Protein AF-0000000066664574 (afdb_homodimer)

Foldseek 3Di:
DKWWAQFFADDPPDTQATEHIDDFFWLFAEEEEEDPSSCLLVVLCVLQQCDPTPDTWMDDPNHTRHHPDDGPLQFFEQRDLVPDDQQAFLLRVLQVLCVVSVHDSVLSCVLCVLLVCNVPRRPGNVPDFSLRSLSSSVSSRPSSVHLEYEYEASCPRPDPVSLVSVLVVSNVSSNVTHRYYYYHHDVVSCQVRGQWYWYTEPRYTQDTGGPVVLQVPDDPPDPDDVQSNCVSRVHDPDDPPPPPD/DKWWAQFFADDPPDTQATEHIDDFFWLFAEEEEEDPSSCLLVVLCVLQQCDPTPDTWMDDPNHTRHHPDDGPLQFFEQRDLVPDDQQAFLLVVLQVLCVVSVHDSVLSCVLCVLLVCNVPRRPGNVPDFSLRSLSSSVSSRPSSVHLEYEYEASCPRPDPVSLVSVLVVSNVSSNVTHRYYYYHHDVVSCQVRGQWYWYTEPRYTQDTGGPVVLQVPDDPPDPDDVQSNCVSRVHDPDDPPPPPD

pLDDT: mean 88.94, std 11.35, range [35.12, 98.44]

InterPro domains:
  IPR003439 ABC transporter-like, ATP-binding domain [PF00005] (21-156)
  IPR003439 ABC transporter-like, ATP-binding domain [PS50893] (2-227)
  IPR003593 AAA+ ATPase domain [SM00382] (26-204)
  IPR017871 ABC transporter-like, conserved site [PS00211] (128-142)
  IPR027417 P-loop containing nucleoside triphosphate hydrolase [G3DSA:3.40.50.300] (1-227)
  IPR027417 P-loop containing nucleoside triphosphate hydrolase [SSF52540] (2-217)

Solvent-accessible surface area (backbone atoms only — not comparable to full-atom values): 25912 Å² total; per-residue (Å²): 58,38,40,36,38,50,28,36,34,59,56,99,87,42,79,42,31,40,38,63,67,49,74,45,53,54,40,28,34,33,35,42,34,48,52,81,85,33,37,64,68,58,50,53,33,34,67,56,12,77,39,67,60,80,38,59,48,40,28,48,69,88,34,76,53,44,53,84,43,84,58,56,69,42,52,14,57,30,75,58,68,74,79,62,64,45,86,36,23,52,50,58,52,41,41,50,52,26,55,76,69,71,42,65,62,70,40,45,60,55,31,29,54,73,53,69,37,63,93,53,25,82,40,45,43,63,74,47,53,59,36,53,40,35,34,49,34,50,27,56,17,47,56,60,66,32,48,28,36,41,32,46,44,75,57,53,63,41,35,51,70,48,42,53,50,51,53,50,51,52,50,51,42,11,72,71,45,20,12,34,41,34,32,44,54,57,60,67,59,45,72,74,61,43,49,25,38,34,34,37,40,92,33,30,68,70,43,77,47,46,33,66,58,55,68,73,61,54,55,93,89,47,86,48,67,68,48,48,46,26,58,70,67,72,43,81,83,68,70,82,77,65,77,70,128,57,38,38,36,39,49,27,34,34,59,57,100,88,41,78,42,31,41,38,62,67,49,74,43,54,54,40,28,33,32,36,41,34,48,52,82,88,35,37,65,69,58,51,52,33,33,68,56,9,75,39,65,60,81,38,59,48,40,27,48,70,89,34,74,52,44,53,84,41,83,60,56,69,42,52,14,56,31,75,58,65,75,78,61,64,44,86,36,23,52,50,57,50,41,41,51,52,26,55,76,68,69,44,64,61,70,43,46,60,54,31,29,54,74,54,69,38,62,92,54,24,82,40,45,43,63,74,48,52,59,35,52,37,36,35,49,33,50,28,56,17,46,56,57,64,32,47,28,36,40,32,46,44,75,56,52,64,40,36,51,70,48,43,52,49,51,54,51,51,53,49,52,43,12,73,71,44,20,12,33,41,36,32,46,55,58,61,66,60,45,73,74,61,44,49,26,40,32,34,37,40,92,31,29,67,69,45,76,46,47,33,66,59,56,68,72,61,55,54,92,88,46,86,48,67,67,48,50,46,26,58,71,67,70,43,80,82,69,73,82,76,64,76,69,127

Structure (mmCIF, N/CA/C/O backbone):
data_AF-0000000066664574-model_v1
#
loop_
_entity.id
_entity.type
_entity.pdbx_description
1 polymer 'ABC transporter-like protein'
#
loop_
_atom_site.group_PDB
_atom_site.id
_atom_site.type_symbol
_atom_site.label_atom_id
_atom_site.label_alt_id
_atom_site.label_comp_id
_atom_site.label_asym_id
_atom_site.label_entity_id
_atom_site.label_seq_id
_atom_site.pdbx_PDB_ins_code
_atom_site.Cartn_x
_atom_site.Cartn_y
_atom_site.Cartn_z
_atom_site.occupancy
_atom_site.B_iso_or_equiv
_atom_site.auth_seq_id
_atom_site.auth_comp_id
_atom_site.auth_asym_id
_atom_site.auth_atom_id
_atom_site.pdbx_PDB_model_num
ATOM 1 N N . MET A 1 1 ? 0.584 26.984 7.461 1 90.81 1 MET A N 1
ATOM 2 C CA . MET A 1 1 ? 1.715 27.031 6.539 1 90.81 1 MET A CA 1
ATOM 3 C C . MET A 1 1 ? 2.979 26.5 7.203 1 90.81 1 MET A C 1
ATOM 5 O O . MET A 1 1 ? 3.201 26.719 8.398 1 90.81 1 MET A O 1
ATOM 9 N N . ILE A 1 2 ? 3.758 25.734 6.441 1 92.88 2 ILE A N 1
ATOM 10 C CA . ILE A 1 2 ? 5.051 25.25 6.902 1 92.88 2 ILE A CA 1
ATOM 11 C C . ILE A 1 2 ? 6.172 25.922 6.113 1 92.88 2 ILE A C 1
ATOM 13 O O . ILE A 1 2 ? 6.113 26 4.883 1 92.88 2 ILE A O 1
ATOM 17 N N . GLU A 1 3 ? 7.133 26.422 6.879 1 93.62 3 GLU A N 1
ATOM 18 C CA . GLU A 1 3 ? 8.305 27.031 6.254 1 93.62 3 GLU A CA 1
ATOM 19 C C . GLU A 1 3 ? 9.594 26.438 6.82 1 93.62 3 GLU A C 1
ATOM 21 O O . GLU A 1 3 ? 9.789 26.406 8.039 1 93.62 3 GLU A O 1
ATOM 26 N N . ILE A 1 4 ? 10.383 26 5.922 1 92.88 4 ILE A N 1
ATOM 27 C CA . ILE A 1 4 ? 11.672 25.438 6.301 1 92.88 4 ILE A CA 1
ATOM 28 C C . ILE A 1 4 ? 12.797 26.234 5.621 1 92.88 4 ILE A C 1
ATOM 30 O O . ILE A 1 4 ? 12.711 26.531 4.43 1 92.88 4 ILE A O 1
ATOM 34 N N . ARG A 1 5 ? 13.852 26.562 6.414 1 93.44 5 ARG A N 1
ATOM 35 C CA . ARG A 1 5 ? 15.008 27.281 5.883 1 93.44 5 ARG A CA 1
ATOM 36 C C . ARG A 1 5 ? 16.312 26.656 6.371 1 93.44 5 ARG A C 1
ATOM 38 O O . ARG A 1 5 ? 16.5 26.469 7.574 1 93.44 5 ARG A O 1
ATOM 45 N N . ASP A 1 6 ? 17.156 26.328 5.426 1 93.75 6 ASP A N 1
ATOM 46 C CA . ASP A 1 6 ? 18.531 25.859 5.652 1 93.75 6 ASP A CA 1
ATOM 47 C C . ASP A 1 6 ? 18.562 24.703 6.652 1 93.75 6 ASP A C 1
ATOM 49 O O . ASP A 1 6 ? 19.312 24.734 7.625 1 93.75 6 ASP A O 1
ATOM 53 N N . LEU A 1 7 ? 17.719 23.781 6.406 1 91.62 7 LEU A N 1
ATOM 54 C CA . LEU A 1 7 ? 17.562 22.672 7.336 1 91.62 7 LEU A CA 1
ATOM 55 C C . LEU A 1 7 ? 18.531 21.531 6.992 1 91.62 7 LEU A C 1
ATOM 57 O O . LEU A 1 7 ? 18.625 21.141 5.828 1 91.62 7 LEU A O 1
ATOM 61 N N . THR A 1 8 ? 19.25 21.078 7.922 1 91.19 8 THR A N 1
ATOM 62 C CA . THR A 1 8 ? 20.031 19.859 7.828 1 91.19 8 THR A CA 1
ATOM 63 C C . THR A 1 8 ? 19.594 18.844 8.883 1 91.19 8 THR A C 1
ATOM 65 O O . THR A 1 8 ? 19.656 19.125 10.078 1 91.19 8 THR A O 1
ATOM 68 N N . LEU A 1 9 ? 19.125 17.734 8.336 1 88.69 9 LEU A N 1
ATOM 69 C CA . LEU A 1 9 ? 18.641 16.672 9.219 1 88.69 9 LEU A CA 1
ATOM 70 C C . LEU A 1 9 ? 19.609 15.5 9.234 1 88.69 9 LEU A C 1
ATOM 72 O O . LEU A 1 9 ? 20.172 15.133 8.195 1 88.69 9 LEU A O 1
ATOM 76 N N . GLY A 1 10 ? 19.75 14.914 10.477 1 79.38 10 GLY A N 1
ATOM 77 C CA . GLY A 1 10 ? 20.609 13.742 10.594 1 79.38 10 GLY A CA 1
ATOM 78 C C . GLY A 1 10 ? 20.5 13.055 11.938 1 79.38 10 GLY A C 1
ATOM 79 O O . GLY A 1 10 ? 19.828 13.547 12.844 1 79.38 10 GLY A O 1
ATOM 80 N N . TYR A 1 11 ? 21 11.82 11.93 1 74.44 11 TYR A N 1
ATOM 81 C CA . TYR A 1 11 ? 21.172 11.055 13.164 1 74.44 11 TYR A CA 1
ATOM 82 C C . TYR A 1 11 ? 22.641 10.812 13.461 1 74.44 11 TYR A C 1
ATOM 84 O O . TYR A 1 11 ? 23.422 10.484 12.562 1 74.44 11 TYR A O 1
ATOM 92 N N . SER A 1 12 ? 22.922 10.984 14.805 1 73.56 12 SER A N 1
ATOM 93 C CA . SER A 1 12 ? 24.234 10.617 15.328 1 73.56 12 SER A CA 1
ATOM 94 C C . SER A 1 12 ? 25.344 11.07 14.398 1 73.56 12 SER A C 1
ATOM 96 O O . SER A 1 12 ? 26.234 10.281 14.07 1 73.56 12 SER A O 1
ATOM 98 N N . GLY A 1 13 ? 25.188 12.25 13.766 1 71.19 13 GLY A N 1
ATOM 99 C CA . GLY A 1 13 ? 26.281 12.828 13 1 71.19 13 GLY A CA 1
ATOM 100 C C . GLY A 1 13 ? 26.172 12.555 11.516 1 71.19 13 GLY A C 1
ATOM 101 O O . GLY A 1 13 ? 26.953 13.078 10.719 1 71.19 13 GLY A O 1
ATOM 102 N N . VAL A 1 14 ? 25.281 11.742 11.117 1 80.81 14 VAL A N 1
ATOM 103 C CA . VAL A 1 14 ? 25.125 11.445 9.703 1 80.81 14 VAL A CA 1
ATOM 104 C C . VAL A 1 14 ? 23.969 12.25 9.133 1 80.81 14 VAL A C 1
ATOM 106 O O . VAL A 1 14 ? 22.859 12.219 9.664 1 80.81 14 VAL A O 1
ATOM 109 N N . THR A 1 15 ? 24.359 13.023 8.117 1 84.88 15 THR A N 1
ATOM 110 C CA . THR A 1 15 ? 23.328 13.82 7.457 1 84.88 15 THR A CA 1
ATOM 111 C C . THR A 1 15 ? 22.406 12.93 6.613 1 84.88 15 THR A C 1
ATOM 113 O O . THR A 1 15 ? 22.891 12.125 5.812 1 84.88 15 THR A O 1
ATOM 116 N N . VAL A 1 16 ? 21.125 13.102 6.797 1 86.69 16 VAL A N 1
ATOM 117 C CA . VAL A 1 16 ? 20.125 12.305 6.09 1 86.69 16 VAL A CA 1
ATOM 118 C C . VAL A 1 16 ? 19.469 13.141 5 1 86.69 16 VAL A C 1
ATOM 120 O O . VAL A 1 16 ? 19.188 12.648 3.906 1 86.69 16 VAL A O 1
ATOM 123 N N . LEU A 1 17 ? 19.234 14.438 5.336 1 92.5 17 LEU A N 1
ATOM 124 C CA . LEU A 1 17 ? 18.5 15.273 4.406 1 92.5 17 LEU A CA 1
ATOM 125 C C . LEU A 1 17 ? 18.844 16.75 4.598 1 92.5 17 LEU A C 1
ATOM 127 O O . LEU A 1 17 ? 18.953 17.219 5.73 1 92.5 17 LEU A O 1
ATOM 131 N N . GLU A 1 18 ? 19.094 17.391 3.506 1 94.19 18 GLU A N 1
ATOM 132 C CA . GLU A 1 18 ? 19.297 18.844 3.479 1 94.19 18 GLU A CA 1
ATOM 133 C C . GLU A 1 18 ? 18.172 19.531 2.721 1 94.19 18 GLU A C 1
ATOM 135 O O . GLU A 1 18 ? 17.859 19.172 1.581 1 94.19 18 GLU A O 1
ATOM 140 N N . VAL A 1 19 ? 17.594 20.469 3.451 1 94.56 19 VAL A N 1
ATOM 141 C CA . VAL A 1 19 ? 16.5 21.219 2.863 1 94.56 19 VAL A CA 1
ATOM 142 C C . VAL A 1 19 ? 16.797 22.703 2.926 1 94.56 19 VAL A C 1
ATOM 144 O O . VAL A 1 19 ? 16.516 23.359 3.938 1 94.56 19 VAL A O 1
ATOM 147 N N . PRO A 1 20 ? 17.281 23.25 1.886 1 93.81 20 PRO A N 1
ATOM 148 C CA . PRO A 1 20 ? 17.578 24.688 1.896 1 93.81 20 PRO A CA 1
ATOM 149 C C . PRO A 1 20 ? 16.328 25.547 2.062 1 93.81 20 PRO A C 1
ATOM 151 O O . PRO A 1 20 ? 16.359 26.531 2.803 1 93.81 20 PRO A O 1
ATOM 154 N N . GLU A 1 21 ? 15.336 25.188 1.308 1 95.12 21 GLU A N 1
ATOM 155 C CA . GLU A 1 21 ? 14.078 25.922 1.396 1 95.12 21 GLU A CA 1
ATOM 156 C C . GLU A 1 21 ? 12.898 25.031 1.019 1 95.12 21 GLU A C 1
ATOM 158 O O . GLU A 1 21 ? 12.984 24.234 0.087 1 95.12 21 GLU A O 1
ATOM 163 N N . LEU A 1 22 ? 11.844 25.172 1.815 1 95.06 22 LEU A N 1
ATOM 164 C CA . LEU A 1 22 ? 10.594 24.469 1.537 1 95.06 22 LEU A CA 1
ATOM 165 C C . LEU A 1 22 ? 9.414 25.172 2.193 1 95.06 22 LEU A C 1
ATOM 167 O O . LEU A 1 22 ? 9.5 25.578 3.35 1 95.06 22 LEU A O 1
ATOM 171 N N . SER A 1 23 ? 8.406 25.391 1.404 1 95.06 23 SER A N 1
ATOM 172 C CA . SER A 1 23 ? 7.176 25.953 1.935 1 95.06 23 SER A CA 1
ATOM 173 C C . SER A 1 23 ? 5.969 25.094 1.573 1 95.06 23 SER A C 1
ATOM 175 O O . SER A 1 23 ? 5.836 24.656 0.431 1 95.06 23 SER A O 1
ATOM 177 N N . VAL A 1 24 ? 5.195 24.797 2.535 1 96.06 24 VAL A N 1
ATOM 178 C CA . VAL A 1 24 ? 3.93 24.094 2.342 1 96.06 24 VAL A CA 1
ATOM 179 C C . VAL A 1 24 ? 2.768 25.047 2.623 1 96.06 24 VAL A C 1
ATOM 181 O O . VAL A 1 24 ? 2.609 25.531 3.746 1 96.06 24 VAL A O 1
ATOM 184 N N . ALA A 1 25 ? 1.929 25.25 1.661 1 96.62 25 ALA A N 1
ATOM 185 C CA . ALA A 1 25 ? 0.93 26.312 1.705 1 96.62 25 ALA A CA 1
ATOM 186 C C . ALA A 1 25 ? -0.339 25.844 2.412 1 96.62 25 ALA A C 1
ATOM 188 O O . ALA A 1 25 ? -0.666 24.656 2.395 1 96.62 25 ALA A O 1
ATOM 189 N N . ASP A 1 26 ? -1.048 26.812 2.975 1 96.31 26 ASP A N 1
ATOM 190 C CA . ASP A 1 26 ? -2.398 26.578 3.471 1 96.31 26 ASP A CA 1
ATOM 191 C C . ASP A 1 26 ? -3.359 26.266 2.322 1 96.31 26 ASP A C 1
ATOM 193 O O . ASP A 1 26 ? -3.156 26.734 1.198 1 96.31 26 ASP A O 1
ATOM 197 N N . GLY A 1 27 ? -4.344 25.438 2.65 1 97 27 GLY A N 1
ATOM 198 C CA . GLY A 1 27 ? -5.387 25.172 1.674 1 97 27 GLY A CA 1
ATOM 199 C C . GLY A 1 27 ? -4.91 24.359 0.49 1 97 27 GLY A C 1
ATOM 200 O O . GLY A 1 27 ? -5.465 24.453 -0.606 1 97 27 GLY A O 1
ATOM 201 N N . ALA A 1 28 ? -3.826 23.688 0.713 1 97.62 28 ALA A N 1
ATOM 202 C CA . ALA A 1 28 ? -3.27 22.875 -0.363 1 97.62 28 ALA A CA 1
ATOM 203 C C . ALA A 1 28 ? -2.855 21.5 0.148 1 97.62 28 ALA A C 1
ATOM 205 O O . ALA A 1 28 ? -2.453 21.359 1.305 1 97.62 28 ALA A O 1
ATOM 206 N N . LEU A 1 29 ? -3.045 20.562 -0.684 1 98.12 29 LEU A N 1
ATOM 207 C CA . LEU A 1 29 ? -2.572 19.203 -0.435 1 98.12 29 LEU A CA 1
ATOM 208 C C . LEU A 1 29 ? -1.197 18.984 -1.055 1 98.12 29 LEU A C 1
ATOM 210 O O . LEU A 1 29 ? -1.07 18.891 -2.277 1 98.12 29 LEU A O 1
ATOM 214 N N . THR A 1 30 ? -0.163 18.938 -0.209 1 98.44 30 THR A N 1
ATOM 215 C CA . THR A 1 30 ? 1.213 18.719 -0.641 1 98.44 30 THR A CA 1
ATOM 216 C C . THR A 1 30 ? 1.662 17.297 -0.323 1 98.44 30 THR A C 1
ATOM 218 O O . THR A 1 30 ? 1.466 16.812 0.794 1 98.44 30 THR A O 1
ATOM 221 N N . TYR A 1 31 ? 2.186 16.594 -1.302 1 98.31 31 TYR A N 1
ATOM 222 C CA . TYR A 1 31 ? 2.707 15.25 -1.099 1 98.31 31 TYR A CA 1
ATOM 223 C C . TYR A 1 31 ? 4.23 15.25 -1.098 1 98.31 31 TYR A C 1
ATOM 225 O O . TYR A 1 31 ? 4.859 15.883 -1.951 1 98.31 31 TYR A O 1
ATOM 233 N N . LEU A 1 32 ? 4.762 14.656 -0.115 1 97.38 32 LEU A N 1
ATOM 234 C CA . LEU A 1 32 ? 6.191 14.375 -0.001 1 97.38 32 LEU A CA 1
ATOM 235 C C . LEU A 1 32 ? 6.508 12.953 -0.459 1 97.38 32 LEU A C 1
ATOM 237 O O . LEU A 1 32 ? 6.125 11.984 0.2 1 97.38 32 LEU A O 1
ATOM 241 N N . ILE A 1 33 ? 7.219 12.852 -1.589 1 96.94 33 ILE A N 1
ATOM 242 C CA . ILE A 1 33 ? 7.453 11.523 -2.139 1 96.94 33 ILE A CA 1
ATOM 243 C C . ILE A 1 33 ? 8.953 11.25 -2.207 1 96.94 33 ILE A C 1
ATOM 245 O O . ILE A 1 33 ? 9.758 12.18 -2.268 1 96.94 33 ILE A O 1
ATOM 249 N N . GLY A 1 34 ? 9.328 10.016 -2.166 1 93.31 34 GLY A N 1
ATOM 250 C CA . GLY A 1 34 ? 10.695 9.508 -2.172 1 93.31 34 GLY A CA 1
ATOM 251 C C . GLY A 1 34 ? 10.773 8.023 -1.852 1 93.31 34 GLY A C 1
ATOM 252 O O . GLY A 1 34 ? 9.789 7.418 -1.434 1 93.31 34 GLY A O 1
ATOM 253 N N . LEU A 1 35 ? 11.93 7.48 -2.035 1 91.81 35 LEU A N 1
ATOM 254 C CA . LEU A 1 35 ? 12.141 6.078 -1.694 1 91.81 35 LEU A CA 1
ATOM 255 C C . LEU A 1 35 ? 12.188 5.887 -0.182 1 91.81 35 LEU A C 1
ATOM 257 O O . LEU A 1 35 ? 12.258 6.863 0.569 1 91.81 35 LEU A O 1
ATOM 261 N N . ASN A 1 36 ? 12.039 4.641 0.189 1 87.19 36 ASN A N 1
ATOM 262 C CA . ASN A 1 36 ? 12.211 4.355 1.609 1 87.19 36 ASN A CA 1
ATOM 263 C C . ASN A 1 36 ? 13.609 4.715 2.09 1 87.19 36 ASN A C 1
ATOM 265 O O . ASN A 1 36 ? 14.594 4.461 1.394 1 87.19 36 ASN A O 1
ATOM 269 N N . GLY A 1 37 ? 13.688 5.383 3.182 1 85.25 37 GLY A N 1
ATOM 270 C CA . GLY A 1 37 ? 14.969 5.734 3.77 1 85.25 37 GLY A CA 1
ATOM 271 C C . GLY A 1 37 ? 15.492 7.074 3.295 1 85.25 37 GLY A C 1
ATOM 272 O O . GLY A 1 37 ? 16.609 7.465 3.635 1 85.25 37 GLY A O 1
ATOM 273 N N . THR A 1 38 ? 14.703 7.785 2.572 1 88.44 38 THR A N 1
ATOM 274 C CA . THR A 1 38 ? 15.188 9.039 2.006 1 88.44 38 THR A CA 1
ATOM 275 C C . THR A 1 38 ? 15.031 10.18 3.002 1 88.44 38 THR A C 1
ATOM 277 O O . THR A 1 38 ? 15.492 11.297 2.754 1 88.44 38 THR A O 1
ATOM 280 N N . GLY A 1 39 ? 14.258 9.93 4.121 1 88.56 39 GLY A N 1
ATOM 281 C CA . GLY A 1 39 ? 14.156 10.953 5.148 1 88.56 39 GLY A CA 1
ATOM 282 C C . GLY A 1 39 ? 12.758 11.547 5.266 1 88.56 39 GLY A C 1
ATOM 283 O O . GLY A 1 39 ? 12.555 12.531 5.977 1 88.56 39 GLY A O 1
ATOM 284 N N . LYS A 1 40 ? 11.789 11.016 4.582 1 91.81 40 LYS A N 1
ATOM 285 C CA . LYS A 1 40 ? 10.43 11.531 4.645 1 91.81 40 LYS A CA 1
ATOM 286 C C . LYS A 1 40 ? 9.938 11.609 6.086 1 91.81 40 LYS A C 1
ATOM 288 O O . LYS A 1 40 ? 9.5 12.664 6.547 1 91.81 40 LYS A O 1
ATOM 293 N N . THR A 1 41 ? 10.062 10.477 6.793 1 88.38 41 THR A N 1
ATOM 294 C CA . THR A 1 41 ? 9.602 10.383 8.172 1 88.38 41 THR A CA 1
ATOM 295 C C . THR A 1 41 ? 10.414 11.312 9.078 1 88.38 41 THR A C 1
ATOM 297 O O . THR A 1 41 ? 9.859 11.969 9.961 1 88.38 41 THR A O 1
ATOM 300 N N . THR A 1 42 ? 11.672 11.398 8.844 1 87.88 42 THR A N 1
ATOM 301 C CA . THR A 1 42 ? 12.539 12.273 9.633 1 87.88 42 THR A CA 1
ATOM 302 C C . THR A 1 42 ? 12.148 13.734 9.445 1 87.88 42 THR A C 1
ATOM 304 O O . THR A 1 42 ? 12.102 14.5 10.414 1 87.88 42 THR A O 1
ATOM 307 N N . LEU A 1 43 ? 11.906 14.07 8.227 1 91.25 43 LEU A N 1
ATOM 308 C CA . LEU A 1 43 ? 11.484 15.438 7.945 1 91.25 43 LEU A CA 1
ATOM 309 C C . LEU A 1 43 ? 10.164 15.758 8.633 1 91.25 43 LEU A C 1
ATOM 311 O O . LEU A 1 43 ? 10.031 16.812 9.266 1 91.25 43 LEU A O 1
ATOM 315 N N . LEU A 1 44 ? 9.203 14.859 8.578 1 90.75 44 LEU A N 1
ATOM 316 C CA . LEU A 1 44 ? 7.906 15.07 9.219 1 90.75 44 LEU A CA 1
ATOM 317 C C . LEU A 1 44 ? 8.055 15.188 10.727 1 90.75 44 LEU A C 1
ATOM 319 O O . LEU A 1 44 ? 7.43 1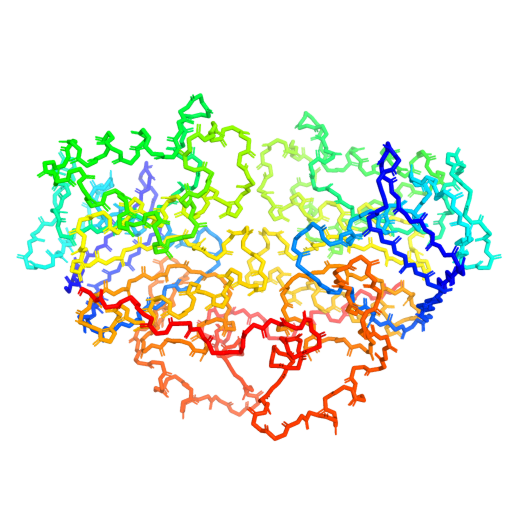6.047 11.352 1 90.75 44 LEU A O 1
ATOM 323 N N . ARG A 1 45 ? 8.898 14.414 11.266 1 87.19 45 ARG A N 1
ATOM 324 C CA . ARG A 1 45 ? 9.148 14.461 12.703 1 87.19 45 ARG A CA 1
ATOM 325 C C . ARG A 1 45 ? 9.789 15.781 13.102 1 87.19 45 ARG A C 1
ATOM 327 O O . ARG A 1 45 ? 9.523 16.312 14.18 1 87.19 45 ARG A O 1
ATOM 334 N N . CYS A 1 46 ? 10.57 16.25 12.25 1 87.5 46 CYS A N 1
ATOM 335 C CA . CYS A 1 46 ? 11.211 17.531 12.516 1 87.5 46 CYS A CA 1
ATOM 336 C C . CYS A 1 46 ? 10.188 18.672 12.477 1 87.5 46 CYS A C 1
ATOM 338 O O . CYS A 1 46 ? 10.18 19.531 13.352 1 87.5 46 CYS A O 1
ATOM 340 N N . VAL A 1 47 ? 9.367 18.578 11.555 1 88.25 47 VAL A N 1
ATOM 341 C CA . VAL A 1 47 ? 8.336 19.594 11.406 1 88.25 47 VAL A CA 1
ATOM 342 C C . VAL A 1 47 ? 7.418 19.594 12.625 1 88.25 47 VAL A C 1
ATOM 344 O O . VAL A 1 47 ? 6.934 20.641 13.047 1 88.25 47 VAL A O 1
ATOM 347 N N . CYS A 1 48 ? 7.27 18.406 13.211 1 85.75 48 CYS A N 1
ATOM 348 C CA . CYS A 1 48 ? 6.379 18.281 14.359 1 85.75 48 CYS A CA 1
ATOM 349 C C . CYS A 1 48 ? 7.109 18.594 15.656 1 85.75 48 CYS A C 1
ATOM 351 O O . CYS A 1 48 ? 6.5 18.625 16.734 1 85.75 48 CYS A O 1
ATOM 353 N N . GLY A 1 49 ? 8.398 18.719 15.625 1 81.06 49 GLY A N 1
ATOM 354 C CA . GLY A 1 49 ? 9.18 19.062 16.797 1 81.06 49 GLY A CA 1
ATOM 355 C C . GLY A 1 49 ? 9.656 17.859 17.578 1 81.06 49 GLY A C 1
ATOM 356 O O . GLY A 1 49 ? 10.141 18 18.703 1 81.06 49 GLY A O 1
ATOM 357 N N . VAL A 1 50 ? 9.477 16.75 17.031 1 77.81 50 VAL A N 1
ATOM 358 C CA . VAL A 1 50 ? 9.922 15.516 17.688 1 77.81 50 VAL A CA 1
ATOM 359 C C . VAL A 1 50 ? 11.438 15.398 17.578 1 77.81 50 VAL A C 1
ATOM 361 O O . VAL A 1 50 ? 12.094 14.945 18.531 1 77.81 50 VAL A O 1
ATOM 364 N N . ILE A 1 51 ? 11.945 15.828 16.438 1 78.44 51 ILE A N 1
ATOM 365 C CA . ILE A 1 51 ? 13.383 15.805 16.219 1 78.44 51 ILE A CA 1
ATOM 366 C C . ILE A 1 51 ? 13.898 17.234 16.016 1 78.44 51 ILE A C 1
ATOM 368 O O . ILE A 1 51 ? 13.25 18.047 15.344 1 78.44 51 ILE A O 1
ATOM 372 N N . THR A 1 52 ? 15.031 17.516 16.656 1 77.75 52 THR A N 1
ATOM 373 C CA . THR A 1 52 ? 15.68 18.812 16.5 1 77.75 52 THR A CA 1
ATOM 374 C C . THR A 1 52 ? 16.688 18.766 15.352 1 77.75 52 THR A C 1
ATOM 376 O O . THR A 1 52 ? 17.547 17.875 15.297 1 77.75 52 THR A O 1
ATOM 379 N N . PRO A 1 53 ? 16.516 19.672 14.492 1 77.31 53 PRO A N 1
ATOM 380 C CA . PRO A 1 53 ? 17.5 19.703 13.422 1 77.31 53 PRO A CA 1
ATOM 381 C C . PRO A 1 53 ? 18.875 20.203 13.891 1 77.31 53 PRO A C 1
ATOM 383 O O . PRO A 1 53 ? 18.953 20.906 14.906 1 77.31 53 PRO A O 1
ATOM 386 N N . ALA A 1 54 ? 19.844 19.719 13.211 1 76 54 ALA A N 1
ATOM 387 C CA . ALA A 1 54 ? 21.203 20.203 13.492 1 76 54 ALA A CA 1
ATOM 388 C C . ALA A 1 54 ? 21.344 21.688 13.148 1 76 54 ALA A C 1
ATOM 390 O O . ALA A 1 54 ? 21.953 22.438 13.898 1 76 54 ALA A O 1
ATOM 391 N N . VAL A 1 55 ? 20.812 22.016 12.039 1 82.06 55 VAL A N 1
ATOM 392 C CA . VAL A 1 55 ? 20.859 23.391 11.531 1 82.06 55 VAL A CA 1
ATOM 393 C C . VAL A 1 55 ? 19.531 23.734 10.859 1 82.06 55 VAL A C 1
ATOM 395 O O . VAL A 1 55 ? 18.828 22.844 10.383 1 82.06 55 VAL A O 1
ATOM 398 N N . GLY A 1 56 ? 19.172 24.969 11.055 1 88.25 56 GLY A N 1
ATOM 399 C CA . GLY A 1 56 ? 18.047 25.469 10.289 1 88.25 56 GLY A CA 1
ATOM 400 C C . GLY A 1 56 ? 16.812 25.734 11.141 1 88.25 56 GLY A C 1
ATOM 401 O O . GLY A 1 56 ? 16.891 25.656 12.375 1 88.25 56 GLY A O 1
ATOM 402 N N . THR A 1 57 ? 15.781 26.188 10.438 1 87.75 57 THR A N 1
ATOM 403 C CA . THR A 1 57 ? 14.562 26.562 11.148 1 87.75 57 THR A CA 1
ATOM 404 C C . THR A 1 57 ? 13.336 25.969 10.461 1 87.75 57 THR A C 1
ATOM 406 O O . THR A 1 57 ? 13.32 25.828 9.234 1 87.75 57 THR A O 1
ATOM 409 N N . VAL A 1 58 ? 12.445 25.609 11.305 1 88.19 58 VAL A N 1
ATOM 410 C CA . VAL A 1 58 ? 11.133 25.172 10.859 1 88.19 58 VAL A CA 1
ATOM 411 C C . VAL A 1 58 ? 10.047 26.016 11.523 1 88.19 58 VAL A C 1
ATOM 413 O O . VAL A 1 58 ? 10.07 26.219 12.742 1 88.19 58 VAL A O 1
ATOM 416 N N . ARG A 1 59 ? 9.195 26.547 10.695 1 88.38 59 ARG A N 1
ATOM 417 C CA . ARG A 1 59 ? 8.047 27.281 11.195 1 88.38 59 ARG A CA 1
ATOM 418 C C . ARG A 1 59 ? 6.738 26.625 10.766 1 88.38 59 ARG A C 1
ATOM 420 O O . ARG A 1 59 ? 6.617 26.172 9.625 1 88.38 59 ARG A O 1
ATOM 427 N N . VAL A 1 60 ? 5.855 26.594 11.711 1 88.75 60 VAL A N 1
ATOM 428 C CA . VAL A 1 60 ? 4.5 26.125 11.453 1 88.75 60 VAL A CA 1
ATOM 429 C C . VAL A 1 60 ? 3.486 27.156 11.93 1 88.75 60 VAL A C 1
ATOM 431 O O . VAL A 1 60 ? 3.506 27.578 13.094 1 88.75 60 VAL A O 1
ATOM 434 N N . ASP A 1 61 ? 2.662 27.547 10.992 1 88.31 61 ASP A N 1
ATOM 435 C CA . ASP A 1 61 ? 1.68 28.594 11.305 1 88.31 61 ASP A CA 1
ATOM 436 C C . ASP A 1 61 ? 2.34 29.781 11.984 1 88.31 61 ASP A C 1
ATOM 438 O O . ASP A 1 61 ? 1.896 30.219 13.047 1 88.31 61 ASP A O 1
ATOM 442 N N . ASP A 1 62 ? 3.445 30.141 11.477 1 81.75 62 ASP A N 1
ATOM 443 C CA . ASP A 1 62 ? 4.191 31.344 11.852 1 81.75 62 ASP A CA 1
ATOM 444 C C . ASP A 1 62 ? 4.852 31.172 13.219 1 81.75 62 ASP A C 1
ATOM 446 O O . ASP A 1 62 ? 5.254 32.156 13.844 1 81.75 62 ASP A O 1
ATOM 450 N N . THR A 1 63 ? 4.883 30.016 13.703 1 83.31 63 THR A N 1
ATOM 451 C CA . THR A 1 63 ? 5.555 29.75 14.969 1 83.31 63 THR A CA 1
ATOM 452 C C . THR A 1 63 ? 6.773 28.859 14.75 1 83.31 63 THR A C 1
ATOM 454 O O . THR A 1 63 ? 6.699 27.859 14.016 1 83.31 63 THR A O 1
ATOM 457 N N . VAL A 1 64 ? 7.781 29.25 15.375 1 80.44 64 VAL A N 1
ATOM 458 C CA . VAL A 1 64 ? 9.008 28.469 15.266 1 80.44 64 VAL A CA 1
ATOM 459 C C . VAL A 1 64 ? 8.859 27.156 16.031 1 80.44 64 VAL A C 1
ATOM 461 O O . VAL A 1 64 ? 8.414 27.156 17.188 1 80.44 64 VAL A O 1
ATOM 464 N N . VAL A 1 65 ? 9.141 26.125 15.328 1 78.25 65 VAL A N 1
ATOM 465 C CA . VAL A 1 65 ? 9.07 24.812 15.961 1 78.25 65 VAL A CA 1
ATOM 466 C C . VAL A 1 65 ? 10.359 24.547 16.734 1 78.25 65 VAL A C 1
ATOM 468 O O . VAL A 1 65 ? 11.461 24.719 16.203 1 78.25 65 VAL A O 1
ATOM 471 N N . ARG A 1 66 ? 10.18 24.453 18 1 68.19 66 ARG A N 1
ATOM 472 C CA . ARG A 1 66 ? 11.32 24.094 18.844 1 68.19 66 ARG A CA 1
ATOM 473 C C . ARG A 1 66 ? 11.195 22.656 19.359 1 68.19 66 ARG A C 1
ATOM 475 O O . ARG A 1 66 ? 10.117 22.234 19.766 1 68.19 66 ARG A O 1
ATOM 482 N N . ALA A 1 67 ? 12.281 22 19.188 1 63.16 67 ALA A N 1
ATOM 483 C CA . ALA A 1 67 ? 12.281 20.609 19.656 1 63.16 67 ALA A CA 1
ATOM 484 C C . ALA A 1 67 ? 11.938 20.531 21.141 1 63.16 67 ALA A C 1
ATOM 486 O O . ALA A 1 67 ? 12.312 21.406 21.922 1 63.16 67 ALA A O 1
ATOM 487 N N . HIS A 1 68 ? 11.164 19.531 21.453 1 58.28 68 HIS A N 1
ATOM 488 C CA . HIS A 1 68 ? 10.773 19.188 22.812 1 58.28 68 HIS A CA 1
ATOM 489 C C . HIS A 1 68 ? 9.883 20.25 23.422 1 58.28 68 HIS A C 1
ATOM 491 O O . HIS A 1 68 ? 9.781 20.359 24.656 1 58.28 68 HIS A O 1
ATOM 497 N N . HIS A 1 69 ? 9.555 21.172 22.547 1 61.03 69 HIS A N 1
ATOM 498 C CA . HIS A 1 69 ? 8.508 22.062 23.031 1 61.03 69 HIS A CA 1
ATOM 499 C C . HIS A 1 69 ? 7.137 21.625 22.531 1 61.03 69 HIS A C 1
ATOM 501 O O . HIS A 1 69 ? 7.031 20.703 21.734 1 61.03 69 HIS A O 1
ATOM 507 N N . SER A 1 70 ? 6.184 22.188 23.141 1 60.75 70 SER A N 1
ATOM 508 C CA . SER A 1 70 ? 4.797 21.812 22.891 1 60.75 70 SER A CA 1
ATOM 509 C C . SER A 1 70 ? 4.441 21.953 21.422 1 60.75 70 SER A C 1
ATOM 511 O O . SER A 1 70 ? 4.812 22.938 20.781 1 60.75 70 SER A O 1
ATOM 513 N N . THR A 1 71 ? 4.113 20.875 20.828 1 65.94 71 THR A N 1
ATOM 514 C CA . THR A 1 71 ? 3.502 20.906 19.516 1 65.94 71 THR A CA 1
ATOM 515 C C . THR A 1 71 ? 2.34 21.891 19.469 1 65.94 71 THR A C 1
ATOM 517 O O . THR A 1 71 ? 1.504 21.906 20.375 1 65.94 71 THR A O 1
ATOM 520 N N . PRO A 1 72 ? 2.465 22.734 18.469 1 71.5 72 PRO A N 1
ATOM 521 C CA . PRO A 1 72 ? 1.331 23.656 18.391 1 71.5 72 PRO A CA 1
ATOM 522 C C . PRO A 1 72 ? -0.016 22.938 18.375 1 71.5 72 PRO A C 1
ATOM 524 O O . PRO A 1 72 ? -0.139 21.859 17.781 1 71.5 72 PRO A O 1
ATOM 527 N N . ALA A 1 73 ? -0.967 23.484 19.062 1 71.5 73 ALA A N 1
ATOM 528 C CA . ALA A 1 73 ? -2.309 22.922 19.141 1 71.5 73 ALA A CA 1
ATOM 529 C C . ALA A 1 73 ? -2.943 22.812 17.766 1 71.5 73 ALA A C 1
ATOM 531 O O . ALA A 1 73 ? -3.838 21.984 17.547 1 71.5 73 ALA A O 1
ATOM 532 N N . SER A 1 74 ? -2.426 23.562 16.906 1 82.19 74 SER A N 1
ATOM 533 C CA . SER A 1 74 ? -3.01 23.625 15.578 1 82.19 74 SER A CA 1
ATOM 534 C C . SER A 1 74 ? -2.354 22.609 14.641 1 82.19 74 SER A C 1
ATOM 536 O O . SER A 1 74 ? -2.742 22.484 13.477 1 82.19 74 SER A O 1
ATOM 538 N N . LEU A 1 75 ? -1.497 21.859 15.234 1 82.06 75 LEU A N 1
ATOM 539 C CA . LEU A 1 75 ? -0.797 20.859 14.438 1 82.06 75 LEU A CA 1
ATOM 540 C C . LEU A 1 75 ? -1.34 19.453 14.719 1 82.06 75 LEU A C 1
ATOM 542 O O . LEU A 1 75 ? -1.393 19.031 15.875 1 82.06 75 LEU A O 1
ATOM 546 N N . GLY A 1 76 ? -1.919 18.859 13.711 1 87.69 76 GLY A N 1
ATOM 547 C CA . GLY A 1 76 ? -2.266 17.453 13.75 1 87.69 76 GLY A CA 1
ATOM 548 C C . GLY A 1 76 ? -1.246 16.562 13.055 1 87.69 76 GLY A C 1
ATOM 549 O O . GLY A 1 76 ? -0.714 16.922 12.008 1 87.69 76 GLY A O 1
ATOM 550 N N . MET A 1 77 ? -0.979 15.422 13.789 1 85.56 77 MET A N 1
ATOM 551 C CA . MET A 1 77 ? 0.028 14.547 13.188 1 85.56 77 MET A CA 1
ATOM 552 C C . MET A 1 77 ? -0.32 13.078 13.406 1 85.56 77 MET A C 1
ATOM 554 O O . MET A 1 77 ? -0.866 12.719 14.453 1 85.56 77 MET A O 1
ATOM 558 N N . HIS A 1 78 ? -0.091 12.367 12.375 1 85.56 78 HIS A N 1
ATOM 559 C CA . HIS A 1 78 ? -0.12 10.914 12.438 1 85.56 78 HIS A CA 1
ATOM 560 C C . HIS A 1 78 ? 1.091 10.305 11.734 1 85.56 78 HIS A C 1
ATOM 562 O O . HIS A 1 78 ? 1.124 10.227 10.5 1 85.56 78 HIS A O 1
ATOM 568 N N . LEU A 1 79 ? 2.098 9.727 12.562 1 74.38 79 LEU A N 1
ATOM 569 C CA . LEU A 1 79 ? 3.391 9.336 12.016 1 74.38 79 LEU A CA 1
ATOM 570 C C . LEU A 1 79 ? 3.617 7.836 12.172 1 74.38 79 LEU A C 1
ATOM 572 O O . LEU A 1 79 ? 4.469 7.258 11.492 1 74.38 79 LEU A O 1
ATOM 576 N N . ASN A 1 80 ? 2.879 7.227 13.062 1 66.94 80 ASN A N 1
ATOM 577 C CA . ASN A 1 80 ? 3.062 5.793 13.266 1 66.94 80 ASN A CA 1
ATOM 578 C C . ASN A 1 80 ? 1.789 5.129 13.773 1 66.94 80 ASN A C 1
ATOM 580 O O . ASN A 1 80 ? 1.282 5.488 14.836 1 66.94 80 ASN A O 1
ATOM 584 N N . TYR A 1 81 ? 1.521 4.129 13.148 1 58.16 81 TYR A N 1
ATOM 585 C CA . TYR A 1 81 ? 0.305 3.439 13.562 1 58.16 81 TYR A CA 1
ATOM 586 C C . TYR A 1 81 ? 0.579 2.51 14.734 1 58.16 81 TYR A C 1
ATOM 588 O O . TYR A 1 81 ? -0.353 1.986 15.352 1 58.16 81 TYR A O 1
ATOM 596 N N . ARG A 1 82 ? 1.666 2.395 14.992 1 63.69 82 ARG A N 1
ATOM 597 C CA . ARG A 1 82 ? 1.951 1.46 16.078 1 63.69 82 ARG A CA 1
ATOM 598 C C . ARG A 1 82 ? 2.051 2.186 17.422 1 63.69 82 ARG A C 1
ATOM 600 O O . ARG A 1 82 ? 2.348 1.571 18.438 1 63.69 82 ARG A O 1
ATOM 607 N N . ALA A 1 83 ? 1.568 3.254 17.422 1 65.94 83 ALA A N 1
ATOM 608 C CA . ALA A 1 83 ? 1.798 4.07 18.609 1 65.94 83 ALA A CA 1
ATOM 609 C C . ALA A 1 83 ? 0.657 3.912 19.609 1 65.94 83 ALA A C 1
ATOM 611 O O . ALA A 1 83 ? 0.271 4.875 20.266 1 65.94 83 ALA A O 1
ATOM 612 N N . PHE A 1 84 ? 0.095 2.613 19.688 1 79.25 84 PHE A N 1
ATOM 613 C CA . PHE A 1 84 ? -1.064 2.506 20.562 1 79.25 84 PHE A CA 1
ATOM 614 C C . PHE A 1 84 ? -0.862 1.402 21.594 1 79.25 84 PHE A C 1
ATOM 616 O O . PHE A 1 84 ? -0.226 0.386 21.297 1 79.25 84 PHE A O 1
ATOM 623 N N . ASP A 1 85 ? -1.359 1.632 22.766 1 86 85 ASP A N 1
ATOM 624 C CA . ASP A 1 85 ? -1.475 0.561 23.75 1 86 85 ASP A CA 1
ATOM 625 C C . ASP A 1 85 ? -2.615 -0.39 23.391 1 86 85 ASP A C 1
ATOM 627 O O . ASP A 1 85 ? -3.785 -0.002 23.422 1 86 85 ASP A O 1
ATOM 631 N N . PRO A 1 86 ? -2.273 -1.657 23.094 1 89.19 86 PRO A N 1
ATOM 632 C CA . PRO A 1 86 ? -3.305 -2.59 22.625 1 89.19 86 PRO A CA 1
ATOM 633 C C . PRO A 1 86 ? -4.387 -2.842 23.672 1 89.19 86 PRO A C 1
ATOM 635 O O . PRO A 1 86 ? -5.477 -3.312 23.344 1 89.19 86 PRO A O 1
ATOM 638 N N . ARG A 1 87 ? -4.188 -2.57 24.953 1 92.44 87 ARG A N 1
ATOM 639 C CA . ARG A 1 87 ? -5.148 -2.791 26.031 1 92.44 87 ARG A CA 1
ATOM 640 C C . ARG A 1 87 ? -6.172 -1.664 26.094 1 92.44 87 ARG A C 1
ATOM 642 O O . ARG A 1 87 ? -7.215 -1.798 26.734 1 92.44 87 ARG A O 1
ATOM 649 N N . HIS A 1 88 ? -5.906 -0.55 25.391 1 94.19 88 HIS A N 1
ATOM 650 C CA . HIS A 1 88 ? -6.82 0.586 25.375 1 94.19 88 HIS A CA 1
ATOM 651 C C . HIS A 1 88 ? -7.863 0.432 24.266 1 94.19 88 HIS A C 1
ATOM 653 O O . HIS A 1 88 ? -7.75 -0.455 23.422 1 94.19 88 HIS A O 1
ATOM 659 N N . THR A 1 89 ? -8.891 1.272 24.453 1 97.12 89 THR A N 1
ATOM 660 C CA . THR A 1 89 ? -9.859 1.413 23.375 1 97.12 89 THR A CA 1
ATOM 661 C C . THR A 1 89 ? -9.594 2.688 22.578 1 97.12 89 THR A C 1
ATOM 663 O O . THR A 1 89 ? -8.867 3.57 23.031 1 97.12 89 THR A O 1
ATOM 666 N N . ALA A 1 90 ? -10.172 2.68 21.406 1 96.56 90 ALA A N 1
ATOM 667 C CA . ALA A 1 90 ? -10.016 3.883 20.594 1 96.56 90 ALA A CA 1
ATOM 668 C C . ALA A 1 90 ? -10.555 5.109 21.328 1 96.56 90 ALA A C 1
ATOM 670 O O . ALA A 1 90 ? -9.891 6.148 21.391 1 96.56 90 ALA A O 1
ATOM 671 N N . ARG A 1 91 ? -11.695 4.996 21.859 1 97.25 91 ARG A N 1
ATOM 672 C CA . ARG A 1 91 ? -12.32 6.102 22.578 1 97.25 91 ARG A CA 1
ATOM 673 C C . ARG A 1 91 ? -11.445 6.57 23.734 1 97.25 91 ARG A C 1
ATOM 675 O O . ARG A 1 91 ? -11.211 7.77 23.891 1 97.25 91 ARG A O 1
ATOM 682 N N . ARG A 1 92 ? -10.992 5.664 24.547 1 95.62 92 ARG A N 1
ATOM 683 C CA . ARG A 1 92 ? -10.148 6.004 25.672 1 95.62 92 ARG A CA 1
ATOM 684 C C . ARG A 1 92 ? -8.859 6.672 25.219 1 95.62 92 ARG A C 1
ATOM 686 O O . ARG A 1 92 ? -8.43 7.672 25.797 1 95.62 92 ARG A O 1
ATOM 693 N N . HIS A 1 93 ? -8.273 6.066 24.234 1 94.56 93 HIS A N 1
ATOM 694 C CA . HIS A 1 93 ? -7.035 6.613 23.688 1 94.56 93 HIS A CA 1
ATOM 695 C C . HIS A 1 93 ? -7.227 8.047 23.219 1 94.56 93 HIS A C 1
ATOM 697 O O . HIS A 1 93 ? -6.445 8.938 23.578 1 94.56 93 HIS A O 1
ATOM 703 N N . LEU A 1 94 ? -8.25 8.297 22.5 1 95.06 94 LEU A N 1
ATOM 704 C CA . LEU A 1 94 ? -8.516 9.617 21.953 1 95.06 94 LEU A CA 1
ATOM 705 C C . LEU A 1 94 ? -8.867 10.602 23.062 1 95.06 94 LEU A C 1
ATOM 707 O O . LEU A 1 94 ? -8.484 11.773 23 1 95.06 94 LEU A O 1
ATOM 711 N N . ARG A 1 95 ? -9.562 10.148 24.047 1 95.38 95 ARG A N 1
ATOM 712 C CA . ARG A 1 95 ? -9.891 11.008 25.172 1 95.38 95 ARG A CA 1
ATOM 713 C C . ARG A 1 95 ? -8.633 11.43 25.922 1 95.38 95 ARG A C 1
ATOM 715 O O . ARG A 1 95 ? -8.523 12.578 26.359 1 95.38 95 ARG A O 1
ATOM 722 N N . TRP A 1 96 ? -7.816 10.469 26.062 1 92.75 96 TRP A N 1
ATOM 723 C CA . TRP A 1 96 ? -6.551 10.766 26.719 1 92.75 96 TRP A CA 1
ATOM 724 C C . TRP A 1 96 ? -5.789 11.852 25.984 1 92.75 96 TRP A C 1
ATOM 726 O O . TRP A 1 96 ? -5.305 12.812 26.594 1 92.75 96 TRP A O 1
ATOM 736 N N . ILE A 1 97 ? -5.719 11.734 24.719 1 89.62 97 ILE A N 1
ATOM 737 C CA . ILE A 1 97 ? -5.027 12.719 23.906 1 89.62 97 ILE A CA 1
ATOM 738 C C . ILE A 1 97 ? -5.746 14.07 24 1 89.62 97 ILE A C 1
ATOM 740 O O . ILE A 1 97 ? -5.102 15.109 24.141 1 89.62 97 ILE A O 1
ATOM 744 N N . ALA A 1 98 ? -7.02 14.047 23.922 1 91.81 98 ALA A N 1
ATOM 745 C CA . ALA A 1 98 ? -7.805 15.273 24.016 1 91.81 98 ALA A CA 1
ATOM 746 C C . ALA A 1 98 ? -7.527 16 25.328 1 91.81 98 ALA A C 1
ATOM 748 O O . ALA A 1 98 ? -7.273 17.203 25.344 1 91.81 98 ALA A O 1
ATOM 749 N N . ARG A 1 99 ? -7.512 15.258 26.375 1 90.94 99 ARG A N 1
ATOM 750 C CA . ARG A 1 99 ? -7.266 15.844 27.688 1 90.94 99 ARG A CA 1
ATOM 751 C C . ARG A 1 99 ? -5.855 16.406 27.781 1 90.94 99 ARG A C 1
ATOM 753 O O . ARG A 1 99 ? -5.656 17.516 28.281 1 90.94 99 ARG A O 1
ATOM 760 N N . ALA A 1 100 ? -5 15.664 27.266 1 85.5 100 ALA A N 1
ATOM 761 C CA . ALA A 1 100 ? -3.602 16.078 27.312 1 85.5 100 ALA A CA 1
ATOM 762 C C . ALA A 1 100 ? -3.393 17.375 26.531 1 85.5 100 ALA A C 1
ATOM 764 O O . ALA A 1 100 ? -2.535 18.188 26.875 1 85.5 100 ALA A O 1
ATOM 765 N N . ARG A 1 101 ? -4.227 17.562 25.609 1 86.38 101 ARG A N 1
ATOM 766 C CA . ARG A 1 101 ? -4.07 18.719 24.75 1 86.38 101 ARG A CA 1
ATOM 767 C C . ARG A 1 101 ? -5.055 19.828 25.141 1 86.38 101 ARG A C 1
ATOM 769 O O . ARG A 1 101 ? -5.152 20.844 24.453 1 86.38 101 ARG A O 1
ATOM 776 N N . GLY A 1 102 ? -5.84 19.562 26.078 1 87.12 102 GLY A N 1
ATOM 777 C CA . GLY A 1 102 ? -6.797 20.547 26.562 1 87.12 102 GLY A CA 1
ATOM 778 C C . GLY A 1 102 ? -7.988 20.734 25.641 1 87.12 102 GLY A C 1
ATOM 779 O O . GLY A 1 102 ? -8.547 21.828 25.547 1 87.12 102 GLY A O 1
ATOM 780 N N . LEU A 1 103 ? -8.281 19.703 24.953 1 87.06 103 LEU A N 1
ATOM 781 C CA . LEU A 1 103 ? -9.406 19.75 24.031 1 87.06 103 LEU A CA 1
ATOM 782 C C . LEU A 1 103 ? -10.68 19.234 24.688 1 87.06 103 LEU A C 1
ATOM 784 O O . LEU A 1 103 ? -10.617 18.516 25.688 1 87.06 103 LEU A O 1
ATOM 788 N N . ARG A 1 104 ? -11.797 19.703 24.109 1 87.44 104 ARG A N 1
ATOM 789 C CA . ARG A 1 104 ? -13.078 19.172 24.578 1 87.44 104 ARG A CA 1
ATOM 790 C C . ARG A 1 104 ? -13.227 17.703 24.234 1 87.44 104 ARG A C 1
ATOM 792 O O . ARG A 1 104 ? -12.945 17.281 23.109 1 87.44 104 ARG A O 1
ATOM 799 N N . THR A 1 105 ? -13.727 17.016 25.141 1 86.56 105 THR A N 1
ATOM 800 C CA . THR A 1 105 ? -13.852 15.562 24.969 1 86.56 105 THR A CA 1
ATOM 801 C C . THR A 1 105 ? -14.945 15.242 23.953 1 86.56 105 THR A C 1
ATOM 803 O O . THR A 1 105 ? -14.953 14.164 23.359 1 86.56 105 THR A O 1
ATOM 806 N N . GLY A 1 106 ? -15.898 16.141 23.766 1 89.31 106 GLY A N 1
ATOM 807 C CA . GLY A 1 106 ? -16.922 15.945 22.75 1 89.31 106 GLY A CA 1
ATOM 808 C C . GLY A 1 106 ? -16.344 15.789 21.359 1 89.31 106 GLY A C 1
ATOM 809 O O . GLY A 1 106 ? -16.969 15.18 20.484 1 89.31 106 GLY A O 1
ATOM 810 N N . ARG A 1 107 ? -15.211 16.328 21.188 1 91.56 107 ARG A N 1
ATOM 811 C CA . ARG A 1 107 ? -14.508 16.234 19.906 1 91.56 107 ARG A CA 1
ATOM 812 C C . ARG A 1 107 ? -14.188 14.789 19.562 1 91.56 107 ARG A C 1
ATOM 814 O O . ARG A 1 107 ? -14.109 14.43 18.391 1 91.56 107 ARG A O 1
ATOM 821 N N . VAL A 1 108 ? -14.07 13.953 20.516 1 95.94 108 VAL A N 1
ATOM 822 C CA . VAL A 1 108 ? -13.703 12.555 20.328 1 95.94 108 VAL A CA 1
ATOM 823 C C . VAL A 1 108 ? -14.797 11.836 19.531 1 95.94 108 VAL A C 1
ATOM 825 O O . VAL A 1 108 ? -14.5 11.109 18.578 1 95.94 108 VAL A O 1
ATOM 828 N N . ASP A 1 109 ? -16.016 12.109 19.859 1 95.62 109 ASP A N 1
ATOM 829 C CA . ASP A 1 109 ? -17.109 11.484 19.125 1 95.62 109 ASP A CA 1
ATOM 830 C C . ASP A 1 109 ? -17.156 11.969 17.672 1 95.62 109 ASP A C 1
ATOM 832 O O . ASP A 1 109 ? -17.453 11.195 16.766 1 95.62 109 ASP A O 1
ATOM 836 N N . ASP A 1 110 ? -16.906 13.188 17.547 1 95.75 110 ASP A N 1
ATOM 837 C CA . ASP A 1 110 ? -16.891 13.773 16.203 1 95.75 110 ASP A CA 1
ATOM 838 C C . ASP A 1 110 ? -15.867 13.086 15.312 1 95.75 110 ASP A C 1
ATOM 840 O O . ASP A 1 110 ? -16.172 12.711 14.18 1 95.75 110 ASP A O 1
ATOM 844 N N . VAL A 1 111 ? -14.672 12.945 15.828 1 96.5 111 VAL A N 1
ATOM 845 C CA . VAL A 1 111 ? -13.609 12.398 14.992 1 96.5 111 VAL A CA 1
ATOM 846 C C . VAL A 1 111 ? -13.828 10.906 14.773 1 96.5 111 VAL A C 1
ATOM 848 O O . VAL A 1 111 ? -13.5 10.367 13.719 1 96.5 111 VAL A O 1
ATOM 851 N N . LEU A 1 112 ? -14.406 10.234 15.75 1 97.19 112 LEU A N 1
ATOM 852 C CA . LEU A 1 112 ? -14.742 8.828 15.57 1 97.19 112 LEU A CA 1
ATOM 853 C C . LEU A 1 112 ? -15.766 8.648 14.461 1 97.19 112 LEU A C 1
ATOM 855 O O . LEU A 1 112 ? -15.734 7.66 13.734 1 97.19 112 LEU A O 1
ATOM 859 N N . GLU A 1 113 ? -16.672 9.578 14.352 1 96.25 113 GLU A N 1
ATOM 860 C CA . GLU A 1 113 ? -17.641 9.555 13.266 1 96.25 113 GLU A CA 1
ATOM 861 C C . GLU A 1 113 ? -16.969 9.789 11.922 1 96.25 113 GLU A C 1
ATOM 863 O O . GLU A 1 113 ? -17.266 9.086 10.945 1 96.25 113 GLU A O 1
ATOM 868 N N . ILE A 1 114 ? -16.047 10.695 11.914 1 94.88 114 ILE A N 1
ATOM 869 C CA . ILE A 1 114 ? -15.344 11.031 10.688 1 94.88 114 ILE A CA 1
ATOM 870 C C . ILE A 1 114 ? -14.602 9.797 10.164 1 94.88 114 ILE A C 1
ATOM 872 O O . ILE A 1 114 ? -14.602 9.539 8.961 1 94.88 114 ILE A O 1
ATOM 876 N N . VAL A 1 115 ? -14 9.016 11.102 1 95.25 115 VAL A N 1
ATOM 877 C CA . VAL A 1 115 ? -13.164 7.906 10.664 1 95.25 115 VAL A CA 1
ATOM 878 C C . VAL A 1 115 ? -13.977 6.613 10.664 1 95.25 115 VAL A C 1
ATOM 880 O O . VAL A 1 115 ? -13.438 5.531 10.438 1 95.25 115 VAL A O 1
ATOM 883 N N . ASP A 1 116 ? -15.25 6.652 10.961 1 93.81 116 ASP A N 1
ATOM 884 C CA . ASP A 1 116 ? -16.203 5.543 10.906 1 93.81 116 ASP A CA 1
ATOM 885 C C . ASP A 1 116 ? -15.781 4.422 11.852 1 93.81 116 ASP A C 1
ATOM 887 O O . ASP A 1 116 ? -15.688 3.262 11.445 1 93.81 116 ASP A O 1
ATOM 891 N N . LEU A 1 117 ? -15.539 4.82 13.133 1 96.19 117 LEU A N 1
ATOM 892 C CA . LEU A 1 117 ? -15.141 3.818 14.109 1 96.19 117 LEU A CA 1
ATOM 893 C C . LEU A 1 117 ? -16.047 3.865 15.336 1 96.19 117 LEU A C 1
ATOM 895 O O . LEU A 1 117 ? -15.766 3.236 16.359 1 96.19 117 LEU A O 1
ATOM 899 N N . VAL A 1 118 ? -17.219 4.559 15.219 1 95.88 118 VAL A N 1
ATOM 900 C CA . VAL A 1 118 ? -18.094 4.781 16.359 1 95.88 118 VAL A CA 1
ATOM 901 C C . VAL A 1 118 ? -18.531 3.439 16.938 1 95.88 118 VAL A C 1
ATOM 903 O O . VAL A 1 118 ? -18.453 3.221 18.156 1 95.88 118 VAL A O 1
ATOM 906 N N . ARG A 1 119 ? -18.875 2.461 16.125 1 95.44 119 ARG A N 1
ATOM 907 C CA . ARG A 1 119 ? -19.469 1.2 16.547 1 95.44 119 ARG A CA 1
ATOM 908 C C . ARG A 1 119 ? -18.453 0.307 17.25 1 95.44 119 ARG A C 1
ATOM 910 O O . ARG A 1 119 ? -18.828 -0.587 18.016 1 95.44 119 ARG A O 1
ATOM 917 N N . VAL A 1 120 ? -17.203 0.601 17.016 1 96.38 120 VAL A N 1
ATOM 918 C CA . VAL A 1 120 ? -16.188 -0.296 17.578 1 96.38 120 VAL A CA 1
ATOM 919 C C . VAL A 1 120 ? -15.266 0.483 18.5 1 96.38 120 VAL A C 1
ATOM 921 O O . VAL A 1 120 ? -14.219 -0.026 18.922 1 96.38 120 VAL A O 1
ATOM 924 N N . ALA A 1 121 ? -15.664 1.646 18.844 1 97.06 121 ALA A N 1
ATOM 925 C CA . ALA A 1 121 ? -14.789 2.57 19.562 1 97.06 121 ALA A CA 1
ATOM 926 C C . ALA A 1 121 ? -14.484 2.062 20.969 1 97.06 121 ALA A C 1
ATOM 928 O O . ALA A 1 121 ? -13.531 2.521 21.609 1 97.06 121 ALA A O 1
ATOM 929 N N . ASP A 1 122 ? -15.273 1.108 21.453 1 97.38 122 ASP A N 1
ATOM 930 C CA . ASP A 1 122 ? -15.094 0.636 22.828 1 97.38 122 ASP A CA 1
ATOM 931 C C . ASP A 1 122 ? -14.445 -0.744 22.859 1 97.38 122 ASP A C 1
ATOM 933 O O . ASP A 1 122 ? -14.281 -1.342 23.922 1 97.38 122 ASP A O 1
ATOM 937 N N . ARG A 1 123 ? -14.078 -1.199 21.703 1 96.44 123 ARG A N 1
ATOM 938 C CA . ARG A 1 123 ? -13.312 -2.438 21.609 1 96.44 123 ARG A CA 1
ATOM 939 C C . ARG A 1 123 ? -11.82 -2.168 21.781 1 96.44 123 ARG A C 1
ATOM 941 O O . ARG A 1 123 ? -11.328 -1.104 21.391 1 96.44 123 ARG A O 1
ATOM 948 N N . ARG A 1 124 ? -11.188 -3.131 22.344 1 96.06 124 ARG A N 1
ATOM 949 C CA . ARG A 1 124 ? -9.758 -2.973 22.562 1 96.06 124 ARG A CA 1
ATOM 950 C C . ARG A 1 124 ? -9.008 -2.861 21.234 1 96.06 124 ARG A C 1
ATOM 952 O O . ARG A 1 124 ? -9.312 -3.578 20.281 1 96.06 124 ARG A O 1
ATOM 959 N N . LEU A 1 125 ? -7.973 -2.016 21.219 1 94.38 125 LEU A N 1
ATOM 960 C CA . LEU A 1 125 ? -7.199 -1.723 20.016 1 94.38 125 LEU A CA 1
ATOM 961 C C . LEU A 1 125 ? -6.422 -2.951 19.547 1 94.38 125 LEU A C 1
ATOM 963 O O . LEU A 1 125 ? -6.117 -3.09 18.359 1 94.38 125 LEU A O 1
ATOM 967 N N . GLY A 1 126 ? -6.125 -3.777 20.5 1 92.56 126 GLY A N 1
ATOM 968 C CA . GLY A 1 126 ? -5.418 -5.004 20.172 1 92.56 126 GLY A CA 1
ATOM 969 C C . GLY A 1 126 ? -6.168 -5.875 19.188 1 92.56 126 GLY A C 1
ATOM 970 O O . GLY A 1 126 ? -5.574 -6.738 18.531 1 92.56 126 GLY A O 1
ATOM 971 N N . HIS A 1 127 ? -7.465 -5.664 19.031 1 91.81 127 HIS A N 1
ATOM 972 C CA . HIS A 1 127 ? -8.305 -6.461 18.141 1 91.81 127 HIS A CA 1
ATOM 973 C C . HIS A 1 127 ? -8.562 -5.73 16.828 1 91.81 127 HIS A C 1
ATOM 975 O O . HIS A 1 127 ? -9.297 -6.227 15.969 1 91.81 127 HIS A O 1
ATOM 981 N N . TYR A 1 128 ? -8.016 -4.566 16.766 1 92.56 128 TYR A N 1
ATOM 982 C CA . TYR A 1 128 ? -8.227 -3.771 15.555 1 92.56 128 TYR A CA 1
ATOM 983 C C . TYR A 1 128 ? -7.355 -4.277 14.406 1 92.56 128 TYR A C 1
ATOM 985 O O . TYR A 1 128 ? -6.219 -4.703 14.633 1 92.56 128 TYR A O 1
ATOM 993 N N . SER A 1 129 ? -7.918 -4.277 13.25 1 86.75 129 SER A N 1
ATOM 994 C CA . SER A 1 129 ? -7.102 -4.477 12.055 1 86.75 129 SER A CA 1
ATOM 995 C C . SER A 1 129 ? -6.164 -3.299 11.82 1 86.75 129 SER A C 1
ATOM 997 O O . SER A 1 129 ? -6.309 -2.248 12.453 1 86.75 129 SER A O 1
ATOM 999 N N . LEU A 1 130 ? -5.215 -3.426 10.961 1 84.56 130 LEU A N 1
ATOM 1000 C CA . LEU A 1 130 ? -4.289 -2.352 10.617 1 84.56 130 LEU A CA 1
ATOM 1001 C C . LEU A 1 130 ? -5.039 -1.146 10.062 1 84.56 130 LEU A C 1
ATOM 1003 O O . LEU A 1 130 ? -4.707 -0.002 10.383 1 84.56 130 LEU A O 1
ATOM 1007 N N . GLY A 1 131 ? -5.977 -1.422 9.266 1 89.5 131 GLY A N 1
ATOM 1008 C CA . GLY A 1 131 ? -6.773 -0.331 8.727 1 89.5 131 GLY A CA 1
ATOM 1009 C C . GLY A 1 131 ? -7.527 0.441 9.789 1 89.5 131 GLY A C 1
ATOM 1010 O O . GLY A 1 131 ? -7.641 1.666 9.719 1 89.5 131 GLY A O 1
ATOM 1011 N N . MET A 1 132 ? -7.992 -0.28 10.695 1 91.88 132 MET A N 1
ATOM 1012 C CA . MET A 1 132 ? -8.703 0.362 11.797 1 91.88 132 MET A CA 1
ATOM 1013 C C . MET A 1 132 ? -7.75 1.21 12.633 1 91.88 132 MET A C 1
ATOM 1015 O O . MET A 1 132 ? -8.086 2.328 13.023 1 91.88 132 MET A O 1
ATOM 1019 N N . LEU A 1 133 ? -6.613 0.641 12.891 1 92.69 133 LEU A N 1
ATOM 1020 C CA . LEU A 1 133 ? -5.617 1.389 13.656 1 92.69 133 LEU A CA 1
ATOM 1021 C C . LEU A 1 133 ? -5.203 2.654 12.914 1 92.69 133 LEU A C 1
ATOM 1023 O O . LEU A 1 133 ? -5.004 3.703 13.523 1 92.69 133 LEU A O 1
ATOM 1027 N N . GLN A 1 134 ? -5.051 2.533 11.641 1 92.31 134 GLN A N 1
ATOM 1028 C CA . GLN A 1 134 ? -4.742 3.697 10.812 1 92.31 134 GLN A CA 1
ATOM 1029 C C . GLN A 1 134 ? -5.812 4.777 10.969 1 92.31 134 GLN A C 1
ATOM 1031 O O . GLN A 1 134 ? -5.492 5.961 11.094 1 92.31 134 GLN A O 1
ATOM 1036 N N . ARG A 1 135 ? -7.016 4.375 11.016 1 94.38 135 ARG A N 1
ATOM 1037 C CA . ARG A 1 135 ? -8.125 5.309 11.18 1 94.38 135 ARG A CA 1
ATOM 1038 C C . ARG A 1 135 ? -8.078 5.984 12.547 1 94.38 135 ARG A C 1
ATOM 1040 O O . ARG A 1 135 ? -8.406 7.168 12.672 1 94.38 135 ARG A O 1
ATOM 1047 N N . VAL A 1 136 ? -7.691 5.242 13.547 1 94.75 136 VAL A N 1
ATOM 1048 C CA . VAL A 1 136 ? -7.535 5.82 14.875 1 94.75 136 VAL A CA 1
ATOM 1049 C C . VAL A 1 136 ? -6.457 6.898 14.844 1 94.75 136 VAL A C 1
ATOM 1051 O O . VAL A 1 136 ? -6.629 7.977 15.414 1 94.75 136 VAL A O 1
ATOM 1054 N N . GLY A 1 137 ? -5.355 6.594 14.211 1 93.88 137 GLY A N 1
ATOM 1055 C CA . GLY A 1 137 ? -4.293 7.578 14.062 1 93.88 137 GLY A CA 1
ATOM 1056 C C . GLY A 1 137 ? -4.754 8.852 13.383 1 93.88 137 GLY A C 1
ATOM 1057 O O . GLY A 1 137 ? -4.398 9.953 13.805 1 93.88 137 GLY A O 1
ATOM 1058 N N . ILE A 1 138 ? -5.504 8.672 12.375 1 94.81 138 ILE A N 1
ATOM 1059 C CA . ILE A 1 138 ? -6.047 9.812 11.648 1 94.81 138 ILE A CA 1
ATOM 1060 C C . ILE A 1 138 ? -6.988 10.602 12.555 1 94.81 138 ILE A C 1
ATOM 1062 O O . ILE A 1 138 ? -6.934 11.836 12.594 1 94.81 138 ILE A O 1
ATOM 1066 N N . ALA A 1 139 ? -7.812 9.867 13.297 1 95.25 139 ALA A N 1
ATOM 1067 C CA . ALA A 1 139 ? -8.703 10.516 14.258 1 95.25 139 ALA A CA 1
ATOM 1068 C C . ALA A 1 139 ? -7.914 11.344 15.266 1 95.25 139 ALA A C 1
ATOM 1070 O O . ALA A 1 139 ? -8.281 12.492 15.555 1 95.25 139 ALA A O 1
ATOM 1071 N N . ALA A 1 140 ? -6.895 10.797 15.727 1 93.19 140 ALA A N 1
ATOM 1072 C CA . ALA A 1 140 ? -6.055 11.492 16.703 1 93.19 140 ALA A CA 1
ATOM 1073 C C . ALA A 1 140 ? -5.496 12.781 16.109 1 93.19 140 ALA A C 1
ATOM 1075 O O . ALA A 1 140 ? -5.457 13.82 16.781 1 93.19 140 ALA A O 1
ATOM 1076 N N . ALA A 1 141 ? -5.117 12.703 14.898 1 93.19 141 ALA A N 1
ATOM 1077 C CA . ALA A 1 141 ? -4.547 13.867 14.227 1 93.19 141 ALA A CA 1
ATOM 1078 C C . ALA A 1 141 ? -5.598 14.953 14.023 1 93.19 141 ALA A C 1
ATOM 1080 O O . ALA A 1 141 ? -5.262 16.141 13.938 1 93.19 141 ALA A O 1
ATOM 1081 N N . LEU A 1 142 ? -6.824 14.57 14.008 1 94.88 142 LEU A N 1
ATOM 1082 C CA . LEU A 1 142 ? -7.902 15.492 13.672 1 94.88 142 LEU A CA 1
ATOM 1083 C C . LEU A 1 142 ? -8.531 16.078 14.938 1 94.88 142 LEU A C 1
ATOM 1085 O O . LEU A 1 142 ? -9.359 16.984 14.859 1 94.88 142 LEU A O 1
ATOM 1089 N N . LEU A 1 143 ? -8.133 15.578 16.031 1 92.56 143 LEU A N 1
ATOM 1090 C CA . LEU A 1 143 ? -8.75 15.953 17.297 1 92.56 143 LEU A CA 1
ATOM 1091 C C . LEU A 1 143 ? -8.727 17.469 17.484 1 92.56 143 LEU A C 1
ATOM 1093 O O . LEU A 1 143 ? -9.703 18.047 17.953 1 92.56 143 LEU A O 1
ATOM 1097 N N . SER A 1 144 ? -7.703 18.062 17.125 1 88.75 144 SER A N 1
ATOM 1098 C CA . SER A 1 144 ? -7.488 19.469 17.422 1 88.75 144 SER A CA 1
ATOM 1099 C C . SER A 1 144 ? -8.07 20.375 16.328 1 88.75 144 SER A C 1
ATOM 1101 O O . SER A 1 144 ? -7.93 21.594 16.391 1 88.75 144 SER A O 1
ATOM 1103 N N . GLU A 1 145 ? -8.711 19.766 15.32 1 90.25 145 GLU A N 1
ATOM 1104 C CA . GLU A 1 145 ? -9.117 20.547 14.164 1 90.25 145 GLU A CA 1
ATOM 1105 C 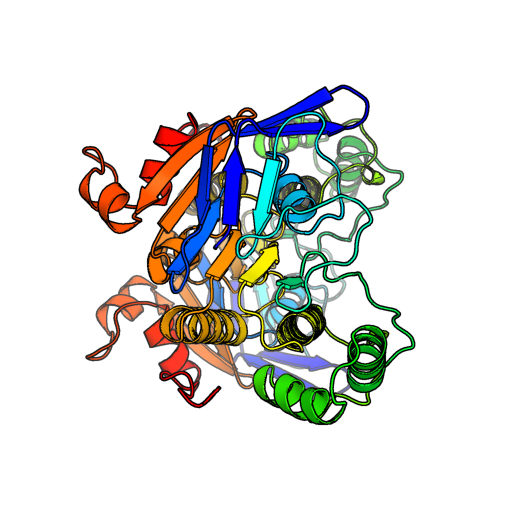C . GLU A 1 145 ? -7.945 21.344 13.602 1 90.25 145 GLU A C 1
ATOM 1107 O O . GLU A 1 145 ? -7.992 22.578 13.555 1 90.25 145 GLU A O 1
ATOM 1112 N N . PRO A 1 146 ? -6.996 20.688 13.172 1 92.56 146 PRO A N 1
ATOM 1113 C CA . PRO A 1 146 ? -5.695 21.281 12.875 1 92.56 146 PRO A CA 1
ATOM 1114 C C . PRO A 1 146 ? -5.742 22.234 11.688 1 92.56 146 PRO A C 1
ATOM 1116 O O . PRO A 1 146 ? -6.492 22.016 10.734 1 92.56 146 PRO A O 1
ATOM 1119 N N . GLN A 1 147 ? -4.91 23.297 11.82 1 94.44 147 GLN A N 1
ATOM 1120 C CA . GLN A 1 147 ? -4.648 24.172 10.68 1 94.44 147 GLN A CA 1
ATOM 1121 C C . GLN A 1 147 ? -3.594 23.562 9.758 1 94.44 147 GLN A C 1
ATOM 1123 O O . GLN A 1 147 ? -3.58 23.844 8.562 1 94.44 147 GLN A O 1
ATOM 1128 N N . THR A 1 148 ? -2.801 22.781 10.359 1 95 148 THR A N 1
ATOM 1129 C CA . THR A 1 148 ? -1.77 22.047 9.633 1 95 148 THR A CA 1
ATOM 1130 C C . THR A 1 148 ? -1.823 20.562 9.984 1 95 148 THR A C 1
ATOM 1132 O O . THR A 1 148 ? -1.858 20.203 11.164 1 95 148 THR A O 1
ATOM 1135 N N . LEU A 1 149 ? -1.888 19.734 8.984 1 95.88 149 LEU A N 1
ATOM 1136 C CA . LEU A 1 149 ? -2.002 18.297 9.164 1 95.88 149 LEU A CA 1
ATOM 1137 C C . LEU A 1 149 ? -0.836 17.562 8.492 1 95.88 149 LEU A C 1
ATOM 1139 O O . LEU A 1 149 ? -0.574 17.766 7.305 1 95.88 149 LEU A O 1
ATOM 1143 N N . LEU A 1 150 ? -0.119 16.766 9.25 1 95.44 150 LEU A N 1
ATOM 1144 C CA . LEU A 1 150 ? 0.989 15.945 8.766 1 95.44 150 LEU A CA 1
ATOM 1145 C C . LEU A 1 150 ? 0.663 14.461 8.875 1 95.44 150 LEU A C 1
ATOM 1147 O O . LEU A 1 150 ? 0.32 13.977 9.953 1 95.44 150 LEU A O 1
ATOM 1151 N N . LEU A 1 151 ? 0.769 13.781 7.781 1 95.62 151 LEU A N 1
ATOM 1152 C CA . LEU A 1 151 ? 0.489 12.344 7.781 1 95.62 151 LEU A CA 1
ATOM 1153 C C . LEU A 1 151 ? 1.631 11.57 7.133 1 95.62 151 LEU A C 1
ATOM 1155 O O . LEU A 1 151 ? 2.105 11.938 6.059 1 95.62 151 LEU A O 1
ATOM 1159 N N . ASP A 1 152 ? 2.057 10.562 7.793 1 94.25 152 ASP A N 1
ATOM 1160 C CA . ASP A 1 152 ? 3.09 9.672 7.273 1 94.25 152 ASP A CA 1
ATOM 1161 C C . ASP A 1 152 ? 2.49 8.344 6.828 1 94.25 152 ASP A C 1
ATOM 1163 O O . ASP A 1 152 ? 2.154 7.496 7.656 1 94.25 152 ASP A O 1
ATOM 1167 N N . GLU A 1 153 ? 2.391 8.141 5.52 1 93.06 153 GLU A N 1
ATOM 1168 C CA . GLU A 1 153 ? 1.875 6.934 4.879 1 93.06 153 GLU A CA 1
ATOM 1169 C C . GLU A 1 153 ? 0.488 6.578 5.41 1 93.06 153 GLU A C 1
ATOM 1171 O O . GLU A 1 153 ? 0.253 5.445 5.84 1 93.06 153 GLU A O 1
ATOM 1176 N N . PRO A 1 154 ? -0.458 7.465 5.289 1 93.38 154 PRO A N 1
ATOM 1177 C CA . PRO A 1 154 ? -1.786 7.25 5.871 1 93.38 154 PRO A CA 1
ATOM 1178 C C . PRO A 1 154 ? -2.602 6.207 5.109 1 93.38 154 PRO A C 1
ATOM 1180 O O . PRO A 1 154 ? -3.643 5.758 5.598 1 93.38 154 PRO A O 1
ATOM 1183 N N . LEU A 1 155 ? -2.131 5.82 3.992 1 91.62 155 LEU A N 1
ATOM 1184 C CA . LEU A 1 155 ? -2.9 4.891 3.172 1 91.62 155 LEU A CA 1
ATOM 1185 C C . LEU A 1 155 ? -2.564 3.445 3.527 1 91.62 155 LEU A C 1
ATOM 1187 O O . LEU A 1 155 ? -3.252 2.518 3.092 1 91.62 155 LEU A O 1
ATOM 1191 N N . ASN A 1 156 ? -1.538 3.256 4.336 1 87.38 156 ASN A N 1
ATOM 1192 C CA . ASN A 1 156 ? -1.099 1.909 4.684 1 87.38 156 ASN A CA 1
ATOM 1193 C C . ASN A 1 156 ? -2.191 1.134 5.414 1 87.38 156 ASN A C 1
ATOM 1195 O O . ASN A 1 156 ? -2.852 1.673 6.305 1 87.38 156 ASN A O 1
ATOM 1199 N N . GLY A 1 157 ? -2.373 -0.07 5.012 1 85.56 157 GLY A N 1
ATOM 1200 C CA . GLY A 1 157 ? -3.316 -0.956 5.676 1 85.56 157 GLY A CA 1
ATOM 1201 C C . GLY A 1 157 ? -4.746 -0.758 5.215 1 85.56 157 GLY A C 1
ATOM 1202 O O . GLY A 1 157 ? -5.617 -1.583 5.5 1 85.56 157 GLY A O 1
ATOM 1203 N N . LEU A 1 158 ? -4.992 0.294 4.492 1 90.25 158 LEU A N 1
ATOM 1204 C CA . LEU A 1 158 ? -6.344 0.569 4.023 1 90.25 158 LEU A CA 1
ATOM 1205 C C . LEU A 1 158 ? -6.637 -0.185 2.73 1 90.25 158 LEU A C 1
ATOM 1207 O O . LEU A 1 158 ? -5.746 -0.364 1.898 1 90.25 158 LEU A O 1
ATOM 1211 N N . ASP A 1 159 ? -7.906 -0.647 2.641 1 91.88 159 ASP A N 1
ATOM 1212 C CA . ASP A 1 159 ? -8.328 -1.291 1.401 1 91.88 159 ASP A CA 1
ATOM 1213 C C . ASP A 1 159 ? -8.875 -0.266 0.408 1 91.88 159 ASP A C 1
ATOM 1215 O O . ASP A 1 159 ? -8.617 0.933 0.543 1 91.88 159 ASP A O 1
ATOM 1219 N N . ILE A 1 160 ? -9.547 -0.695 -0.583 1 92.31 160 ILE A N 1
ATOM 1220 C CA . ILE A 1 160 ? -10.016 0.149 -1.675 1 92.31 160 ILE A CA 1
ATOM 1221 C C . ILE A 1 160 ? -10.961 1.215 -1.132 1 92.31 160 ILE A C 1
ATOM 1223 O O . ILE A 1 160 ? -10.812 2.4 -1.434 1 92.31 160 ILE A O 1
ATOM 1227 N N . ALA A 1 161 ? -11.875 0.769 -0.305 1 90.94 161 ALA A N 1
ATOM 1228 C CA . ALA A 1 161 ? -12.836 1.698 0.279 1 90.94 161 ALA A CA 1
ATOM 1229 C C . ALA A 1 161 ? -12.141 2.703 1.194 1 90.94 161 ALA A C 1
ATOM 1231 O O . ALA A 1 161 ? -12.461 3.895 1.176 1 90.94 161 ALA A O 1
ATOM 1232 N N . GLY A 1 162 ? -11.195 2.248 1.956 1 92.31 162 GLY A N 1
ATOM 1233 C CA . GLY A 1 162 ? -10.453 3.109 2.857 1 92.31 162 GLY A CA 1
ATOM 1234 C C . GLY A 1 162 ? -9.617 4.148 2.133 1 92.31 162 GLY A C 1
ATOM 1235 O O . GLY A 1 162 ? -9.555 5.305 2.555 1 92.31 162 GLY A O 1
ATOM 1236 N N . ILE A 1 163 ? -8.992 3.748 1.104 1 93.56 163 ILE A N 1
ATOM 1237 C CA . ILE A 1 163 ? -8.156 4.648 0.315 1 93.56 163 ILE A CA 1
ATOM 1238 C C . ILE A 1 163 ? -9.016 5.746 -0.3 1 93.56 163 ILE A C 1
ATOM 1240 O O . ILE A 1 163 ? -8.641 6.922 -0.276 1 93.56 163 ILE A O 1
ATOM 1244 N N . ARG A 1 164 ? -10.086 5.395 -0.803 1 92.69 164 ARG A N 1
ATOM 1245 C CA . ARG A 1 164 ? -11 6.379 -1.375 1 92.69 164 ARG A CA 1
ATOM 1246 C C . ARG A 1 164 ? -11.5 7.348 -0.309 1 92.69 164 ARG A C 1
ATOM 1248 O O . ARG A 1 164 ? -11.578 8.555 -0.547 1 92.69 164 ARG A O 1
ATOM 1255 N N . TRP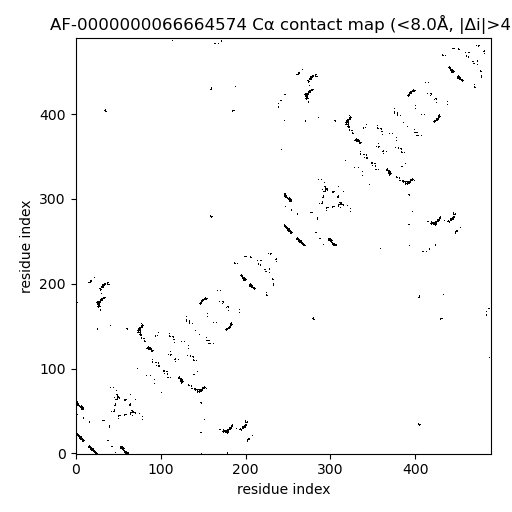 A 1 165 ? -11.844 6.816 0.75 1 92.69 165 TRP A N 1
ATOM 1256 C CA . TRP A 1 165 ? -12.328 7.625 1.865 1 92.69 165 TRP A CA 1
ATOM 1257 C C . TRP A 1 165 ? -11.281 8.664 2.271 1 92.69 165 TRP A C 1
ATOM 1259 O O . TRP A 1 165 ? -11.586 9.852 2.373 1 92.69 165 TRP A O 1
ATOM 1269 N N . ILE A 1 166 ? -10.078 8.227 2.512 1 95 166 ILE A N 1
ATOM 1270 C CA . ILE A 1 166 ? -9.055 9.148 2.988 1 95 166 ILE A CA 1
ATOM 1271 C C . ILE A 1 166 ? -8.727 10.172 1.896 1 95 166 ILE A C 1
ATOM 1273 O O . ILE A 1 166 ? -8.43 11.328 2.189 1 95 166 ILE A O 1
ATOM 1277 N N . ARG A 1 167 ? -8.742 9.758 0.678 1 95.25 167 ARG A N 1
ATOM 1278 C CA . ARG A 1 167 ? -8.562 10.68 -0.435 1 95.25 167 ARG A CA 1
ATOM 1279 C C . ARG A 1 167 ? -9.562 11.836 -0.354 1 95.25 167 ARG A C 1
ATOM 1281 O O . ARG A 1 167 ? -9.18 13 -0.452 1 95.25 167 ARG A O 1
ATOM 1288 N N . GLY A 1 168 ? -10.789 11.445 -0.145 1 95.62 168 GLY A N 1
ATOM 1289 C CA . GLY A 1 168 ? -11.82 12.461 -0.005 1 95.62 168 GLY A CA 1
ATOM 1290 C C . GLY A 1 168 ? -11.625 13.344 1.214 1 95.62 168 GLY A C 1
ATOM 1291 O O . GLY A 1 168 ? -11.781 14.562 1.135 1 95.62 168 GLY A O 1
ATOM 1292 N N . LEU A 1 169 ? -11.305 12.734 2.273 1 95.94 169 LEU A N 1
ATOM 1293 C CA . LEU A 1 169 ? -11.102 13.461 3.52 1 95.94 169 LEU A CA 1
ATOM 1294 C C . LEU A 1 169 ? -10 14.5 3.365 1 95.94 169 LEU A C 1
ATOM 1296 O O . LEU A 1 169 ? -10.18 15.656 3.754 1 95.94 169 LEU A O 1
ATOM 1300 N N . LEU A 1 170 ? -8.891 14.133 2.809 1 97.06 170 LEU A N 1
ATOM 1301 C CA . LEU A 1 170 ? -7.762 15.039 2.641 1 97.06 170 LEU A CA 1
ATOM 1302 C C . LEU A 1 170 ? -8.125 16.188 1.709 1 97.06 170 LEU A C 1
ATOM 1304 O O . LEU A 1 170 ? -7.746 17.344 1.959 1 97.06 170 LEU A O 1
ATOM 1308 N N . ARG A 1 171 ? -8.82 15.867 0.712 1 97.31 171 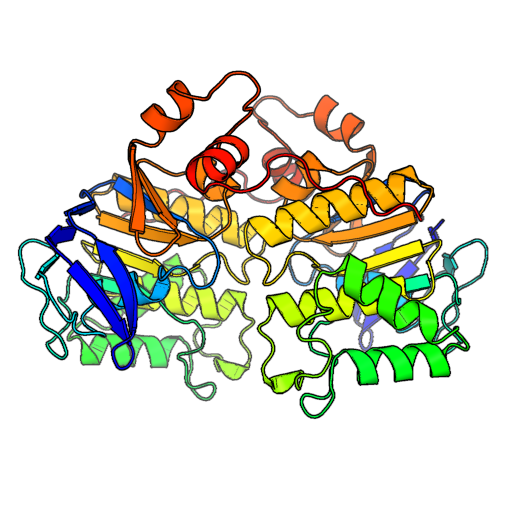ARG A N 1
ATOM 1309 C CA . ARG A 1 171 ? -9.266 16.906 -0.215 1 97.31 171 ARG A CA 1
ATOM 1310 C C . ARG A 1 171 ? -10.172 17.906 0.481 1 97.31 171 ARG A C 1
ATOM 1312 O O . ARG A 1 171 ? -10 19.125 0.338 1 97.31 171 ARG A O 1
ATOM 1319 N N . ASP A 1 172 ? -11.102 17.391 1.23 1 96.69 172 ASP A N 1
ATOM 1320 C CA . ASP A 1 172 ? -12.031 18.25 1.96 1 96.69 172 ASP A CA 1
ATOM 1321 C C . ASP A 1 172 ? -11.281 19.188 2.916 1 96.69 172 ASP A C 1
ATOM 1323 O O . ASP A 1 172 ? -11.602 20.375 3.002 1 96.69 172 ASP A O 1
ATOM 1327 N N . LEU A 1 173 ? -10.375 18.656 3.6 1 96.38 173 LEU A N 1
ATOM 1328 C CA . LEU A 1 173 ? -9.609 19.438 4.566 1 96.38 173 LEU A CA 1
ATOM 1329 C C . LEU A 1 173 ? -8.812 20.547 3.869 1 96.38 173 LEU A C 1
ATOM 1331 O O . LEU A 1 173 ? -8.812 21.688 4.312 1 96.38 173 LEU A O 1
ATOM 1335 N N . ALA A 1 174 ? -8.18 20.203 2.809 1 97.56 174 ALA A N 1
ATOM 1336 C CA . ALA A 1 174 ? -7.418 21.188 2.053 1 97.56 174 ALA A CA 1
ATOM 1337 C C . ALA A 1 174 ? -8.328 22.281 1.512 1 97.56 174 ALA A C 1
ATOM 1339 O O . ALA A 1 174 ? -8.023 23.469 1.64 1 97.56 174 ALA A O 1
ATOM 1340 N N . ASP A 1 175 ? -9.398 21.875 0.982 1 97.06 175 ASP A N 1
ATOM 1341 C CA . ASP A 1 175 ? -10.344 22.844 0.406 1 97.06 175 ASP A CA 1
ATOM 1342 C C . ASP A 1 175 ? -10.914 23.766 1.479 1 97.06 175 ASP A C 1
ATOM 1344 O O . ASP A 1 175 ? -11.289 24.906 1.187 1 97.06 175 ASP A O 1
ATOM 1348 N N . ALA A 1 176 ? -10.922 23.281 2.639 1 96.5 176 ALA A N 1
ATOM 1349 C CA . ALA A 1 176 ? -11.414 24.078 3.762 1 96.5 176 ALA A CA 1
ATOM 1350 C C . ALA A 1 176 ? -10.328 25 4.293 1 96.5 176 ALA A C 1
ATOM 1352 O O . ALA A 1 176 ? -10.562 25.781 5.219 1 96.5 176 ALA A O 1
ATOM 1353 N N . GLY A 1 177 ? -9.18 24.875 3.82 1 97 177 GLY A N 1
ATOM 1354 C CA . GLY A 1 177 ? -8.141 25.828 4.164 1 97 177 GLY A CA 1
ATOM 1355 C C . GLY A 1 177 ? -6.992 25.219 4.941 1 97 177 GLY A C 1
ATOM 1356 O O . GLY A 1 177 ? -6.008 25.891 5.246 1 97 177 GLY A O 1
ATOM 1357 N N . THR A 1 178 ? -7.035 23.953 5.258 1 96.56 178 THR A N 1
ATOM 1358 C CA . THR A 1 178 ? -6.016 23.281 6.059 1 96.56 178 THR A CA 1
ATOM 1359 C C . THR A 1 178 ? -4.746 23.062 5.242 1 96.56 178 THR A C 1
ATOM 1361 O O . THR A 1 178 ? -4.816 22.688 4.066 1 96.56 178 THR A O 1
ATOM 1364 N N . CYS A 1 179 ? -3.582 23.312 5.855 1 97.31 179 CYS A N 1
ATOM 1365 C CA . CYS A 1 179 ? -2.299 22.906 5.297 1 97.31 179 CYS A CA 1
ATOM 1366 C C . CYS A 1 179 ? -2.074 21.406 5.477 1 97.31 179 CYS A C 1
ATOM 1368 O O . CYS A 1 179 ? -1.956 20.938 6.605 1 97.31 179 CYS A O 1
ATOM 1370 N N . VAL A 1 180 ? -2.039 20.672 4.363 1 97.44 180 VAL A N 1
ATOM 1371 C CA . VAL A 1 180 ? -1.942 19.219 4.477 1 97.44 180 VAL A CA 1
ATOM 1372 C C . VAL A 1 180 ? -0.652 18.734 3.822 1 97.44 180 VAL A C 1
ATOM 1374 O O . VAL A 1 180 ? -0.414 18.984 2.641 1 97.44 180 VAL A O 1
ATOM 1377 N N . LEU A 1 181 ? 0.195 18.078 4.613 1 97.5 181 LEU A N 1
ATOM 1378 C CA . LEU A 1 181 ? 1.421 17.453 4.125 1 97.5 181 LEU A CA 1
ATOM 1379 C C . LEU A 1 181 ? 1.389 15.945 4.352 1 97.5 181 LEU A C 1
ATOM 1381 O O . LEU A 1 181 ? 1.295 15.484 5.488 1 97.5 181 LEU A O 1
ATOM 1385 N N . VAL A 1 182 ? 1.458 15.188 3.24 1 97.12 182 VAL A N 1
ATOM 1386 C CA . VAL A 1 182 ? 1.364 13.734 3.311 1 97.12 182 VAL A CA 1
ATOM 1387 C C . VAL A 1 182 ? 2.615 13.102 2.699 1 97.12 182 VAL A C 1
ATOM 1389 O O . VAL A 1 182 ? 2.992 13.43 1.57 1 97.12 182 VAL A O 1
ATOM 1392 N N . ALA A 1 183 ? 3.246 12.281 3.457 1 96 183 ALA A N 1
ATOM 1393 C CA . ALA A 1 183 ? 4.301 11.445 2.895 1 96 183 ALA A CA 1
ATOM 1394 C C . ALA A 1 183 ? 3.736 10.117 2.398 1 96 183 ALA A C 1
ATOM 1396 O O . ALA A 1 183 ? 2.973 9.453 3.105 1 96 183 ALA A O 1
ATOM 1397 N N . THR A 1 184 ? 4.055 9.711 1.153 1 93.56 184 THR A N 1
ATOM 1398 C CA . THR A 1 184 ? 3.566 8.438 0.624 1 93.56 184 THR A CA 1
ATOM 1399 C C . THR A 1 184 ? 4.457 7.949 -0.513 1 93.56 184 THR A C 1
ATOM 1401 O O . THR A 1 184 ? 5.215 8.727 -1.097 1 93.56 184 THR A O 1
ATOM 1404 N N . HIS A 1 185 ? 4.367 6.695 -0.756 1 92.19 185 HIS A N 1
ATOM 1405 C CA . HIS A 1 185 ? 5.062 6.117 -1.902 1 92.19 185 HIS A CA 1
ATOM 1406 C C . HIS A 1 185 ? 4.078 5.699 -2.99 1 92.19 185 HIS A C 1
ATOM 1408 O O . HIS A 1 185 ? 4.477 5.145 -4.016 1 92.19 185 HIS A O 1
ATOM 1414 N N . LEU A 1 186 ? 2.82 5.938 -2.791 1 92.19 186 LEU A N 1
ATOM 1415 C CA . LEU A 1 186 ? 1.805 5.586 -3.775 1 92.19 186 LEU A CA 1
ATOM 1416 C C . LEU A 1 186 ? 1.571 6.734 -4.75 1 92.19 186 LEU A C 1
ATOM 1418 O O . LEU A 1 186 ? 0.73 7.602 -4.504 1 92.19 186 LEU A O 1
ATOM 1422 N N . LEU A 1 187 ? 2.172 6.625 -5.91 1 94.62 187 LEU A N 1
ATOM 1423 C CA . LEU A 1 187 ? 2.207 7.727 -6.867 1 94.62 187 LEU A CA 1
ATOM 1424 C C . LEU A 1 187 ? 0.829 7.961 -7.473 1 94.62 187 LEU A C 1
ATOM 1426 O O . LEU A 1 187 ? 0.478 9.094 -7.805 1 94.62 187 LEU A O 1
ATOM 1430 N N . ASP A 1 188 ? 0.097 6.969 -7.543 1 92.44 188 ASP A N 1
ATOM 1431 C CA . ASP A 1 188 ? -1.228 7.109 -8.141 1 92.44 188 ASP A CA 1
ATOM 1432 C C . ASP A 1 188 ? -2.125 8 -7.277 1 92.44 188 ASP A C 1
ATOM 1434 O O . ASP A 1 188 ? -2.916 8.781 -7.805 1 92.44 188 ASP A O 1
ATOM 1438 N N . GLU A 1 189 ? -2.027 7.809 -6.047 1 93.06 189 GLU A N 1
ATOM 1439 C CA . GLU A 1 189 ? -2.803 8.656 -5.145 1 93.06 189 GLU A CA 1
ATOM 1440 C C . GLU A 1 189 ? -2.365 10.109 -5.242 1 93.06 189 GLU A C 1
ATOM 1442 O O . GLU A 1 189 ? -3.195 11.023 -5.16 1 93.06 189 GLU A O 1
ATOM 1447 N N . VAL A 1 190 ? -1.103 10.289 -5.414 1 95.88 190 VAL A N 1
ATOM 1448 C CA . VAL A 1 190 ? -0.569 11.633 -5.602 1 95.88 190 VAL A CA 1
ATOM 1449 C C . VAL A 1 190 ? -1.148 12.242 -6.875 1 95.88 190 VAL A C 1
ATOM 1451 O O . VAL A 1 190 ? -1.617 13.383 -6.867 1 95.88 190 VAL A O 1
ATOM 1454 N N . GLU A 1 191 ? -1.17 11.5 -7.863 1 94.94 191 GLU A N 1
ATOM 1455 C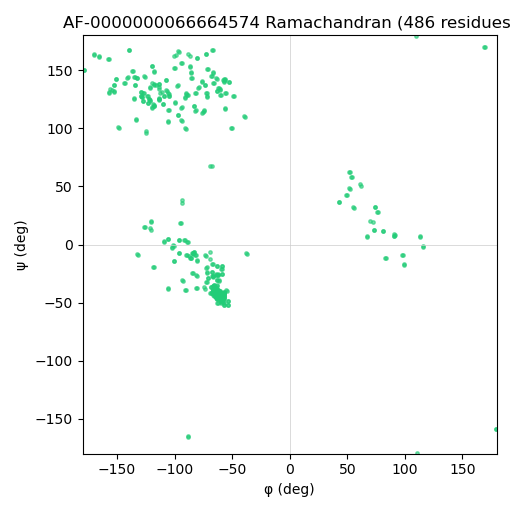 CA . GLU A 1 191 ? -1.672 11.969 -9.148 1 94.94 191 GLU A CA 1
ATOM 1456 C C . GLU A 1 191 ? -3.137 12.383 -9.055 1 94.94 191 GLU A C 1
ATOM 1458 O O . GLU A 1 191 ? -3.566 13.32 -9.734 1 94.94 191 GLU A O 1
ATOM 1463 N N . ARG A 1 192 ? -3.838 11.781 -8.219 1 92.56 192 ARG A N 1
ATOM 1464 C CA . ARG A 1 192 ? -5.277 12 -8.141 1 92.56 192 ARG A CA 1
ATOM 1465 C C . ARG A 1 192 ? -5.598 13.211 -7.27 1 92.56 192 ARG A C 1
ATOM 1467 O O . ARG A 1 192 ? -6.637 13.852 -7.449 1 92.56 192 ARG A O 1
ATOM 1474 N N . ASN A 1 193 ? -4.66 13.539 -6.344 1 95.81 193 ASN A N 1
ATOM 1475 C CA . ASN A 1 193 ? -5.137 14.43 -5.293 1 95.81 193 ASN A CA 1
ATOM 1476 C C . ASN A 1 193 ? -4.176 15.594 -5.062 1 95.81 193 ASN A C 1
ATOM 1478 O O . ASN A 1 193 ? -4.508 16.562 -4.371 1 95.81 193 ASN A O 1
ATOM 1482 N N . ALA A 1 194 ? -3.033 15.609 -5.637 1 97.94 194 ALA A N 1
ATOM 1483 C CA . ALA A 1 194 ? -1.975 16.531 -5.234 1 97.94 194 ALA A CA 1
ATOM 1484 C C . ALA A 1 194 ? -2.205 17.922 -5.824 1 97.94 194 ALA A C 1
ATOM 1486 O O . ALA A 1 194 ? -2.516 18.062 -7.008 1 97.94 194 ALA A O 1
ATOM 1487 N N . ASP A 1 195 ? -2.049 18.969 -5.031 1 98.44 195 ASP A N 1
ATOM 1488 C CA . ASP A 1 195 ? -1.904 20.344 -5.496 1 98.44 195 ASP A CA 1
ATOM 1489 C C . ASP A 1 195 ? -0.434 20.688 -5.711 1 98.44 195 ASP A C 1
ATOM 1491 O O . ASP A 1 195 ? -0.098 21.453 -6.625 1 98.44 195 ASP A O 1
ATOM 1495 N N . HIS A 1 196 ? 0.357 20.219 -4.844 1 98.38 196 HIS A N 1
ATOM 1496 C CA . HIS A 1 196 ? 1.791 20.484 -4.797 1 98.38 196 HIS A CA 1
ATOM 1497 C C . HIS A 1 196 ? 2.574 19.203 -4.508 1 98.38 196 HIS A C 1
ATOM 1499 O O . HIS A 1 196 ? 2.057 18.281 -3.873 1 98.38 196 HIS A O 1
ATOM 1505 N N . ILE A 1 197 ? 3.816 19.125 -5.051 1 97.94 197 ILE A N 1
ATOM 1506 C CA . ILE A 1 197 ? 4.605 17.906 -4.891 1 97.94 197 ILE A CA 1
ATOM 1507 C C . ILE A 1 197 ? 6.031 18.266 -4.488 1 97.94 197 ILE A C 1
ATOM 1509 O O . ILE A 1 197 ? 6.598 19.25 -4.988 1 97.94 197 ILE A O 1
ATOM 1513 N N . VAL A 1 198 ? 6.551 17.531 -3.553 1 97.88 198 VAL A N 1
ATOM 1514 C CA . VAL A 1 198 ? 7.945 17.609 -3.119 1 97.88 198 VAL A CA 1
ATOM 1515 C C . VAL A 1 198 ? 8.602 16.234 -3.266 1 97.88 198 VAL A C 1
ATOM 1517 O O . VAL A 1 198 ? 8.117 15.242 -2.723 1 97.88 198 VAL A O 1
ATOM 1520 N N . ILE A 1 199 ? 9.641 16.172 -4.031 1 97.25 199 ILE A N 1
ATOM 1521 C CA . ILE A 1 199 ? 10.375 14.922 -4.234 1 97.25 199 ILE A CA 1
ATOM 1522 C C . ILE A 1 199 ? 11.727 15 -3.531 1 97.25 199 ILE A C 1
ATOM 1524 O O . ILE A 1 199 ? 12.492 15.938 -3.748 1 97.25 199 ILE A O 1
ATOM 1528 N N . ILE A 1 200 ? 11.977 14.016 -2.734 1 96.19 200 ILE A N 1
ATOM 1529 C CA . ILE A 1 200 ? 13.258 13.977 -2.037 1 96.19 200 ILE A CA 1
ATOM 1530 C C . ILE A 1 200 ? 14.039 12.727 -2.457 1 96.19 200 ILE A C 1
ATOM 1532 O O . ILE A 1 200 ? 13.445 11.703 -2.793 1 96.19 200 ILE A O 1
ATOM 1536 N N . GLY A 1 201 ? 15.289 12.859 -2.447 1 93.75 201 GLY A N 1
ATOM 1537 C CA . GLY A 1 201 ? 16.219 11.797 -2.809 1 93.75 201 GLY A CA 1
ATOM 1538 C C . GLY A 1 201 ? 17.672 12.203 -2.678 1 93.75 201 GLY A C 1
ATOM 1539 O O . GLY A 1 201 ? 18.016 13.375 -2.832 1 93.75 201 GLY A O 1
ATOM 1540 N N . ASN A 1 202 ? 18.469 11.18 -2.387 1 91.81 202 ASN A N 1
ATOM 1541 C CA . ASN A 1 202 ? 19.906 11.414 -2.271 1 91.81 202 ASN A CA 1
ATOM 1542 C C . ASN A 1 202 ? 20.219 12.516 -1.266 1 91.81 202 ASN A C 1
ATOM 1544 O O . ASN A 1 202 ? 21.062 13.375 -1.523 1 91.81 202 ASN A O 1
ATOM 1548 N N . GLY A 1 203 ? 19.406 12.594 -0.307 1 92.25 203 GLY A N 1
ATOM 1549 C CA . GLY A 1 203 ? 19.641 13.5 0.811 1 92.25 203 GLY A CA 1
ATOM 1550 C C . GLY A 1 203 ? 19.25 14.93 0.52 1 92.25 203 GLY A C 1
ATOM 1551 O O . GLY A 1 203 ? 19.625 15.844 1.254 1 92.25 203 GLY A O 1
ATOM 1552 N N . ARG A 1 204 ? 18.547 15.117 -0.56 1 95.31 204 ARG A N 1
ATOM 1553 C CA . ARG A 1 204 ? 18.188 16.469 -0.93 1 95.31 204 ARG A CA 1
ATOM 1554 C C . ARG A 1 204 ? 16.75 16.531 -1.46 1 95.31 204 ARG A C 1
ATOM 1556 O O . ARG A 1 204 ? 16.125 15.492 -1.676 1 95.31 204 ARG A O 1
ATOM 1563 N N . VAL A 1 205 ? 16.266 17.766 -1.577 1 96.19 205 VAL A N 1
ATOM 1564 C CA . VAL A 1 205 ? 15.016 18.016 -2.279 1 96.19 205 VAL A CA 1
ATOM 1565 C C . VAL A 1 205 ? 15.273 18.109 -3.781 1 96.19 205 VAL A C 1
ATOM 1567 O O . VAL A 1 205 ? 16.016 18.984 -4.238 1 96.19 205 VAL A O 1
ATOM 1570 N N . LEU A 1 206 ? 14.688 17.266 -4.504 1 96.75 206 LEU A N 1
ATOM 1571 C CA . LEU A 1 206 ? 14.945 17.172 -5.938 1 96.75 206 LEU A CA 1
ATOM 1572 C C . LEU A 1 206 ? 13.945 18.016 -6.727 1 96.75 206 LEU A C 1
ATOM 1574 O O . LEU A 1 206 ? 14.25 18.469 -7.828 1 96.75 206 LEU A O 1
ATOM 1578 N N . ALA A 1 207 ? 12.781 18.141 -6.219 1 96.62 207 ALA A N 1
ATOM 1579 C CA . ALA A 1 207 ? 11.727 18.938 -6.84 1 96.62 207 ALA A CA 1
ATOM 1580 C C . ALA A 1 207 ? 10.781 19.5 -5.785 1 96.62 207 ALA A C 1
ATOM 1582 O O . ALA A 1 207 ? 10.492 18.844 -4.781 1 96.62 207 ALA A O 1
ATOM 1583 N N . ASP A 1 208 ? 10.344 20.625 -5.953 1 97.12 208 ASP A N 1
ATOM 1584 C CA . ASP A 1 208 ? 9.367 21.359 -5.168 1 97.12 208 ASP A CA 1
ATOM 1585 C C . ASP A 1 208 ? 8.562 22.312 -6.047 1 97.12 208 ASP A C 1
ATOM 1587 O O . ASP A 1 208 ? 9.008 23.422 -6.344 1 97.12 208 ASP A O 1
ATOM 1591 N N . GLN A 1 209 ? 7.336 21.875 -6.391 1 97.44 209 GLN A N 1
ATOM 1592 C CA . GLN A 1 209 ? 6.59 22.625 -7.387 1 97.44 209 GLN A CA 1
ATOM 1593 C C . GLN A 1 209 ? 5.121 22.219 -7.41 1 97.44 209 GLN A C 1
ATOM 1595 O O . GLN A 1 209 ? 4.766 21.156 -6.906 1 97.44 209 GLN A O 1
ATOM 1600 N N . PRO A 1 210 ? 4.262 23.062 -7.992 1 98 210 PRO A N 1
ATOM 1601 C CA . PRO A 1 210 ? 2.873 22.641 -8.188 1 98 210 PRO A CA 1
ATOM 1602 C C . PRO A 1 210 ? 2.76 21.375 -9.023 1 98 210 PRO A C 1
ATOM 1604 O O . PRO A 1 210 ? 3.521 21.188 -9.977 1 98 210 PRO A O 1
ATOM 1607 N N . PHE A 1 211 ? 1.838 20.547 -8.648 1 98.06 211 PHE A N 1
ATOM 1608 C CA . PHE A 1 211 ? 1.655 19.281 -9.352 1 98.06 211 PHE A CA 1
ATOM 1609 C C . PHE A 1 211 ? 1.355 19.531 -10.828 1 98.06 211 PHE A C 1
ATOM 1611 O O . PHE A 1 211 ? 1.929 18.875 -11.703 1 98.06 211 PHE A O 1
ATOM 1618 N N . ALA A 1 212 ? 0.53 20.422 -11.102 1 97.25 212 ALA A N 1
ATOM 1619 C CA . ALA A 1 212 ? 0.141 20.75 -12.469 1 97.25 212 ALA A CA 1
ATOM 1620 C C . ALA A 1 212 ? 1.358 21.125 -13.305 1 97.25 212 ALA A C 1
ATOM 1622 O O . ALA A 1 212 ? 1.448 20.75 -14.484 1 97.25 212 ALA A O 1
ATOM 1623 N N . HIS A 1 213 ? 2.213 21.875 -12.703 1 97.44 213 HIS A N 1
ATOM 1624 C CA . HIS A 1 213 ? 3.42 22.266 -13.422 1 97.44 213 HIS A CA 1
ATOM 1625 C C . HIS A 1 213 ? 4.25 21.047 -13.828 1 97.44 213 HIS A C 1
ATOM 1627 O O . HIS A 1 213 ? 4.715 20.969 -14.961 1 97.44 213 HIS A O 1
ATOM 1633 N N . LEU A 1 214 ? 4.434 20.094 -12.922 1 96.38 214 LEU A N 1
ATOM 1634 C CA . LEU A 1 214 ? 5.184 18.875 -13.219 1 96.38 214 LEU A CA 1
ATOM 1635 C C . LEU A 1 214 ? 4.523 18.094 -14.352 1 96.38 214 LEU A C 1
ATOM 1637 O O . LEU A 1 214 ? 5.207 17.625 -15.258 1 96.38 214 LEU A O 1
ATOM 1641 N N . MET A 1 215 ? 3.246 17.953 -14.312 1 95.88 215 MET A N 1
ATOM 1642 C CA . MET A 1 215 ? 2.521 17.188 -15.32 1 95.88 215 MET A CA 1
ATOM 1643 C C . MET A 1 215 ? 2.574 17.875 -16.672 1 95.88 215 MET A C 1
ATOM 1645 O O . MET A 1 215 ? 2.57 17.219 -17.719 1 95.88 215 MET A O 1
ATOM 1649 N N . ASN A 1 216 ? 2.713 19.172 -16.688 1 96 216 ASN A N 1
ATOM 1650 C CA . ASN A 1 216 ? 2.756 19.938 -17.922 1 96 216 ASN A CA 1
ATOM 1651 C C . ASN A 1 216 ? 4.16 19.969 -18.516 1 96 216 ASN A C 1
ATOM 1653 O O . ASN A 1 216 ? 4.359 20.453 -19.641 1 96 216 ASN A O 1
ATOM 1657 N N . THR A 1 217 ? 5.102 19.484 -17.859 1 94.44 217 THR A N 1
ATOM 1658 C CA . THR A 1 217 ? 6.484 19.531 -18.312 1 94.44 217 THR A CA 1
ATOM 1659 C C . THR A 1 217 ? 7.062 18.141 -18.469 1 94.44 217 THR A C 1
ATOM 1661 O O . THR A 1 217 ? 8.273 17.938 -18.359 1 94.44 217 THR A O 1
ATOM 1664 N N . LEU A 1 218 ? 6.188 17.203 -18.578 1 94.25 218 LEU A N 1
ATOM 1665 C CA . LEU A 1 218 ? 6.629 15.836 -18.828 1 94.25 218 LEU A CA 1
ATOM 1666 C C . LEU A 1 218 ? 7.48 15.766 -20.094 1 94.25 218 LEU A C 1
ATOM 1668 O O . LEU A 1 218 ? 7.191 16.453 -21.078 1 94.25 218 LEU A O 1
ATOM 1672 N N . GLU A 1 219 ? 8.438 15 -20.047 1 92.88 219 GLU A N 1
ATOM 1673 C CA . GLU A 1 219 ? 9.297 14.805 -21.219 1 92.88 219 GLU A CA 1
ATOM 1674 C C . GLU A 1 219 ? 8.664 13.828 -22.203 1 92.88 219 GLU A C 1
ATOM 1676 O O . GLU A 1 219 ? 7.77 13.062 -21.844 1 92.88 219 GLU A O 1
ATOM 1681 N N . PRO A 1 220 ? 9.125 13.859 -23.469 1 92.38 220 PRO A N 1
ATOM 1682 C CA . PRO A 1 220 ? 8.602 12.891 -24.438 1 92.38 220 PRO A CA 1
ATOM 1683 C C . PRO A 1 220 ? 8.781 11.445 -23.969 1 92.38 220 PRO A C 1
ATOM 1685 O O . PRO A 1 220 ? 9.852 11.07 -23.484 1 92.38 220 PRO A O 1
ATOM 1688 N N . GLY A 1 221 ? 7.754 10.75 -24.047 1 90.44 221 GLY A N 1
ATOM 1689 C CA . GLY A 1 221 ? 7.801 9.352 -23.641 1 90.44 221 GLY A CA 1
ATOM 1690 C C . GLY A 1 221 ? 7.262 9.117 -22.25 1 90.44 221 GLY A C 1
ATOM 1691 O O . GLY A 1 221 ? 7.008 7.973 -21.859 1 90.44 221 GLY A O 1
ATOM 1692 N N . GLU A 1 222 ? 7.168 10.188 -21.469 1 91.56 222 GLU A N 1
ATOM 1693 C CA . GLU A 1 222 ? 6.617 10.055 -20.125 1 91.56 222 GLU A CA 1
ATOM 1694 C C . GLU A 1 222 ? 5.094 10.062 -20.141 1 91.56 222 GLU A C 1
ATOM 1696 O O . GLU A 1 222 ? 4.48 10.906 -20.812 1 91.56 222 GLU A O 1
ATOM 1701 N N . ALA A 1 223 ? 4.535 9.102 -19.484 1 88.19 223 ALA A N 1
ATOM 1702 C CA . ALA A 1 223 ? 3.086 8.938 -19.531 1 88.19 223 ALA A CA 1
ATOM 1703 C C . ALA A 1 223 ? 2.428 9.516 -18.281 1 88.19 223 ALA A C 1
ATOM 1705 O O . ALA A 1 223 ? 1.223 9.781 -18.266 1 88.19 223 ALA A O 1
ATOM 1706 N N . GLY A 1 224 ? 3.32 9.758 -17.297 1 93.31 224 GLY A N 1
ATOM 1707 C CA . GLY A 1 224 ? 2.717 10.25 -16.062 1 93.31 224 GLY A CA 1
ATOM 1708 C C . GLY A 1 224 ? 3.729 10.508 -14.961 1 93.31 224 GLY A C 1
ATOM 1709 O O . GLY A 1 224 ? 4.91 10.719 -15.234 1 93.31 224 GLY A O 1
ATOM 1710 N N . LEU A 1 225 ? 3.23 10.531 -13.727 1 95.31 225 LEU A N 1
ATOM 1711 C CA . LEU A 1 225 ? 4.043 10.938 -12.586 1 95.31 225 LEU A CA 1
ATOM 1712 C C . LEU A 1 225 ? 5.164 9.938 -12.336 1 95.31 225 LEU A C 1
ATOM 1714 O O . LEU A 1 225 ? 6.281 10.32 -11.984 1 95.31 225 LEU A O 1
ATOM 1718 N N . GLU A 1 226 ? 4.812 8.672 -12.5 1 93.62 226 GLU A N 1
ATOM 1719 C CA . GLU A 1 226 ? 5.832 7.66 -12.242 1 93.62 226 GLU A CA 1
ATOM 1720 C C . GLU A 1 226 ? 7.066 7.883 -13.109 1 93.62 226 GLU A C 1
ATOM 1722 O O . GLU A 1 226 ? 8.195 7.836 -12.617 1 93.62 226 GLU A O 1
ATOM 1727 N N . ASP A 1 227 ? 6.855 8.141 -14.359 1 93.88 227 ASP A N 1
ATOM 1728 C CA . ASP A 1 227 ? 7.965 8.375 -15.281 1 93.88 227 ASP A CA 1
ATOM 1729 C C . ASP A 1 227 ? 8.75 9.625 -14.883 1 93.88 227 ASP A C 1
ATOM 1731 O O . ASP A 1 227 ? 9.977 9.617 -14.883 1 93.88 227 ASP A O 1
ATOM 1735 N N . ALA A 1 228 ? 8.031 10.68 -14.602 1 95.44 228 ALA A N 1
ATOM 1736 C CA . ALA A 1 228 ? 8.672 11.922 -14.18 1 95.44 228 ALA A CA 1
ATOM 1737 C C . ALA A 1 228 ? 9.492 11.711 -12.914 1 95.44 228 ALA A C 1
ATOM 1739 O O . ALA A 1 228 ? 10.602 12.227 -12.797 1 95.44 228 ALA A O 1
ATOM 1740 N N . TYR A 1 229 ? 8.906 10.953 -11.977 1 95.5 229 TYR A N 1
ATOM 1741 C CA . TYR A 1 229 ? 9.609 10.672 -10.727 1 95.5 229 TYR A CA 1
ATOM 1742 C C . TYR A 1 229 ? 10.922 9.953 -10.992 1 95.5 229 TYR A C 1
ATOM 1744 O O . TYR A 1 229 ? 11.961 10.312 -10.422 1 95.5 229 TYR A O 1
ATOM 1752 N N . LEU A 1 230 ? 10.867 8.914 -11.773 1 93.69 230 LEU A N 1
ATOM 1753 C CA . LEU A 1 230 ? 12.055 8.125 -12.062 1 93.69 230 LEU A CA 1
ATOM 1754 C C . LEU A 1 230 ? 13.148 8.992 -12.672 1 93.69 230 LEU A C 1
ATOM 1756 O O . LEU A 1 230 ? 14.32 8.875 -12.305 1 93.69 230 LEU A O 1
ATOM 1760 N N . ARG A 1 231 ? 12.695 9.828 -13.547 1 93.88 231 ARG A N 1
ATOM 1761 C CA . ARG A 1 231 ? 13.648 10.75 -14.164 1 93.88 231 ARG A CA 1
ATOM 1762 C C . ARG A 1 231 ? 14.258 11.688 -13.125 1 93.88 231 ARG A C 1
ATOM 1764 O O . ARG A 1 231 ? 15.484 11.805 -13.031 1 93.88 231 ARG A O 1
ATOM 1771 N N . ILE A 1 232 ? 13.453 12.312 -12.328 1 94.56 232 ILE A N 1
ATOM 1772 C CA . ILE A 1 232 ? 13.875 13.312 -11.359 1 94.56 232 ILE A CA 1
ATOM 1773 C C . ILE A 1 232 ? 14.742 12.656 -10.289 1 94.56 232 ILE A C 1
ATOM 1775 O O . ILE A 1 232 ? 15.742 13.234 -9.859 1 94.56 232 ILE A O 1
ATOM 1779 N N . ALA A 1 233 ? 14.367 11.461 -9.898 1 93 233 ALA A N 1
ATOM 1780 C CA . ALA A 1 233 ? 15.078 10.75 -8.844 1 93 233 ALA A CA 1
ATOM 1781 C C . ALA A 1 233 ? 16.328 10.062 -9.391 1 93 233 ALA A C 1
ATOM 1783 O O . ALA A 1 233 ? 17.125 9.508 -8.625 1 93 233 ALA A O 1
ATOM 1784 N N . GLY A 1 234 ? 16.547 10.008 -10.672 1 90.56 234 GLY A N 1
ATOM 1785 C CA . GLY A 1 234 ? 17.703 9.383 -11.281 1 90.56 234 GLY A CA 1
ATOM 1786 C C . GLY A 1 234 ? 17.641 7.863 -11.25 1 90.56 234 GLY A C 1
ATOM 1787 O O . GLY A 1 234 ? 18.656 7.203 -11.047 1 90.56 234 GLY A O 1
ATOM 1788 N N . LEU A 1 235 ? 16.438 7.359 -11.336 1 87.12 235 LEU A N 1
ATOM 1789 C CA . LEU A 1 235 ? 16.234 5.918 -11.32 1 87.12 235 LEU A CA 1
ATOM 1790 C C . LEU A 1 235 ? 16.016 5.379 -12.727 1 87.12 235 LEU A C 1
ATOM 1792 O O . LEU A 1 235 ? 15.562 6.109 -13.609 1 87.12 235 LEU A O 1
ATOM 1796 N N . PRO A 1 236 ? 16.406 4.105 -12.898 1 79 236 PRO A N 1
ATOM 1797 C CA . PRO A 1 236 ? 16.219 3.537 -14.234 1 79 236 PRO A CA 1
ATOM 1798 C C . PRO A 1 236 ? 14.75 3.469 -14.648 1 79 236 PRO A C 1
ATOM 1800 O O . PRO A 1 236 ? 13.891 3.127 -13.828 1 79 236 PRO A O 1
ATOM 1803 N N . THR A 1 237 ? 14.484 3.914 -15.828 1 71.06 237 THR A N 1
ATOM 1804 C CA . THR A 1 237 ? 13.125 3.885 -16.344 1 71.06 237 THR A CA 1
ATOM 1805 C C . THR A 1 237 ? 12.781 2.5 -16.891 1 71.06 237 THR A C 1
ATOM 1807 O O . THR A 1 237 ? 11.617 2.09 -16.875 1 71.06 237 THR A O 1
ATOM 1810 N N . GLN A 1 238 ? 13.773 1.872 -17.531 1 65 238 GLN A N 1
ATOM 1811 C CA . GLN A 1 238 ? 13.531 0.542 -18.078 1 65 238 GLN A CA 1
ATOM 1812 C C . GLN A 1 238 ? 13.945 -0.545 -17.094 1 65 238 GLN A C 1
ATOM 1814 O O . GLN A 1 238 ? 14.953 -0.409 -16.391 1 65 238 GLN A O 1
ATOM 1819 N N . LEU A 1 239 ? 12.93 -1.359 -16.688 1 60.09 239 LEU A N 1
ATOM 1820 C CA . LEU A 1 239 ? 13.281 -2.496 -15.836 1 60.09 239 LEU A CA 1
ATOM 1821 C C . LEU A 1 239 ? 14.258 -3.426 -16.547 1 60.09 239 LEU A C 1
ATOM 1823 O O . LEU A 1 239 ? 14.195 -3.584 -17.766 1 60.09 239 LEU A O 1
ATOM 1827 N N . PRO A 1 240 ? 15.398 -3.807 -15.969 1 49.88 240 PRO A N 1
ATOM 1828 C CA . PRO A 1 240 ? 16.25 -4.773 -16.656 1 49.88 240 PRO A CA 1
ATOM 1829 C C . PRO A 1 240 ? 15.492 -6.016 -17.109 1 49.88 240 PRO A C 1
ATOM 1831 O O . PRO A 1 240 ? 14.656 -6.539 -16.375 1 49.88 240 PRO A O 1
ATOM 1834 N N . SER A 1 241 ? 15.109 -6.121 -18.391 1 46.47 241 SER A N 1
ATOM 1835 C CA . SER A 1 241 ? 14.531 -7.312 -19 1 46.47 241 SER A CA 1
ATOM 1836 C C . SER A 1 241 ? 15.188 -8.578 -18.469 1 46.47 241 SER A C 1
ATOM 1838 O O . SER A 1 241 ? 14.922 -9.68 -18.969 1 46.47 241 SER A O 1
ATOM 1840 N N . GLY A 1 242 ? 16.203 -8.602 -17.719 1 41.5 242 GLY A N 1
ATOM 1841 C CA . GLY A 1 242 ? 17.094 -9.75 -17.766 1 41.5 242 GLY A CA 1
ATOM 1842 C C . GLY A 1 242 ? 16.469 -11.016 -17.203 1 41.5 242 GLY A C 1
ATOM 1843 O O . GLY A 1 242 ? 17.188 -11.961 -16.875 1 41.5 242 GLY A O 1
ATOM 1844 N N . VAL A 1 243 ? 15.438 -11.055 -16.562 1 40.62 243 VAL A N 1
ATOM 1845 C CA . VAL A 1 243 ? 15.445 -12.422 -16.031 1 40.62 243 VAL A CA 1
ATOM 1846 C C . VAL A 1 243 ? 15.227 -13.414 -17.172 1 40.62 243 VAL A C 1
ATOM 1848 O O . VAL A 1 243 ? 14.148 -13.445 -17.781 1 40.62 243 VAL A O 1
ATOM 1851 N N . THR A 1 244 ? 16.156 -13.555 -18.094 1 37.31 244 THR A N 1
ATOM 1852 C CA . THR A 1 244 ? 16.109 -14.797 -18.844 1 37.31 244 THR A CA 1
ATOM 1853 C C . THR A 1 244 ? 15.75 -15.969 -17.922 1 37.31 244 THR A C 1
ATOM 1855 O O . THR A 1 244 ? 16.469 -16.25 -16.969 1 37.31 244 THR A O 1
ATOM 1858 N N . PRO A 1 245 ? 14.531 -16.547 -18.047 1 35.94 245 PRO A N 1
ATOM 1859 C CA . PRO A 1 245 ? 14.289 -17.812 -17.359 1 35.94 245 PRO A CA 1
ATOM 1860 C C . PRO A 1 245 ? 15.422 -18.812 -17.562 1 35.94 245 PRO A C 1
ATOM 1862 O O . PRO A 1 245 ? 16.141 -18.75 -18.578 1 35.94 245 PRO A O 1
ATOM 1865 N N . MET B 1 1 ? -2.34 -23.703 -15.094 1 90.69 1 MET B N 1
ATOM 1866 C CA . MET B 1 1 ? -3.746 -23.312 -15.109 1 90.69 1 MET B CA 1
ATOM 1867 C C . MET B 1 1 ? -4.43 -23.688 -13.797 1 90.69 1 MET B C 1
ATOM 1869 O O . MET B 1 1 ? -4.129 -24.734 -13.219 1 90.69 1 MET B O 1
ATOM 1873 N N . ILE B 1 2 ? -5.301 -22.812 -13.328 1 92.56 2 ILE B N 1
ATOM 1874 C CA . ILE B 1 2 ? -6.105 -23.078 -12.141 1 92.56 2 ILE B CA 1
ATOM 1875 C C . ILE B 1 2 ? -7.578 -23.203 -12.531 1 92.56 2 ILE B C 1
ATOM 1877 O O . ILE B 1 2 ? -8.102 -22.375 -13.281 1 92.56 2 ILE B O 1
ATOM 1881 N N . GLU B 1 3 ? -8.172 -24.281 -12.055 1 93.38 3 GLU B N 1
ATOM 1882 C CA . GLU B 1 3 ? -9.594 -24.484 -12.289 1 93.38 3 GLU B CA 1
ATOM 1883 C C . GLU B 1 3 ? -10.336 -24.766 -10.984 1 93.38 3 GLU B C 1
ATOM 1885 O O . GLU B 1 3 ? -9.945 -25.656 -10.227 1 93.38 3 GLU B O 1
ATOM 1890 N N . ILE B 1 4 ? -11.328 -24 -10.797 1 92.56 4 ILE B N 1
ATOM 1891 C CA . ILE B 1 4 ? -12.156 -24.156 -9.609 1 92.56 4 ILE B CA 1
ATOM 1892 C C . ILE B 1 4 ? -13.602 -24.438 -10.023 1 92.56 4 ILE B C 1
ATOM 1894 O O . ILE B 1 4 ? -14.133 -23.781 -10.914 1 92.56 4 ILE B O 1
ATOM 1898 N N . ARG B 1 5 ? -14.234 -25.438 -9.344 1 93.12 5 ARG B N 1
ATOM 1899 C CA . ARG B 1 5 ? -15.625 -25.797 -9.617 1 93.12 5 ARG B CA 1
ATOM 1900 C C . ARG B 1 5 ? -16.406 -25.984 -8.32 1 93.12 5 ARG B C 1
ATOM 1902 O O . ARG B 1 5 ? -15.984 -26.766 -7.453 1 93.12 5 ARG B O 1
ATOM 1909 N N . ASP B 1 6 ? -17.5 -25.266 -8.211 1 93.38 6 ASP B N 1
ATOM 1910 C CA . ASP B 1 6 ? -18.484 -25.406 -7.141 1 93.38 6 ASP B CA 1
ATOM 1911 C C . ASP B 1 6 ? -17.812 -25.344 -5.77 1 93.38 6 ASP B C 1
ATOM 1913 O O . ASP B 1 6 ? -18.047 -26.219 -4.93 1 93.38 6 ASP B O 1
ATOM 1917 N N . LEU B 1 7 ? -17 -24.391 -5.629 1 91.25 7 LEU B N 1
ATOM 1918 C CA . LEU B 1 7 ? -16.219 -24.266 -4.406 1 91.25 7 LEU B CA 1
ATOM 1919 C C . LEU B 1 7 ? -16.969 -23.453 -3.352 1 91.25 7 LEU B C 1
ATOM 1921 O O . LEU B 1 7 ? -17.5 -22.391 -3.65 1 91.25 7 LEU B O 1
ATOM 1925 N N . THR B 1 8 ? -17.078 -23.969 -2.201 1 90.88 8 THR B N 1
ATOM 1926 C CA . THR B 1 8 ? -17.562 -23.25 -1.027 1 90.88 8 THR B CA 1
ATOM 1927 C C . THR B 1 8 ? -16.484 -23.219 0.063 1 90.88 8 THR B C 1
ATOM 1929 O O . THR B 1 8 ? -16.062 -24.281 0.539 1 90.88 8 THR B O 1
ATOM 1932 N N . LEU B 1 9 ? -16.094 -22 0.344 1 88.38 9 LEU B N 1
ATOM 1933 C CA . LEU B 1 9 ? -15.055 -21.812 1.352 1 88.38 9 LEU B CA 1
ATOM 1934 C C . LEU B 1 9 ? -15.641 -21.234 2.637 1 88.38 9 LEU B C 1
ATOM 1936 O O . LEU B 1 9 ? -16.516 -20.375 2.59 1 88.38 9 LEU B O 1
ATOM 1940 N N . GLY B 1 10 ? -15.094 -21.75 3.789 1 79 10 GLY B N 1
ATOM 1941 C CA . GLY B 1 10 ? -15.547 -21.234 5.07 1 79 10 GLY B CA 1
ATOM 1942 C C . GLY B 1 10 ? -14.703 -21.703 6.238 1 79 10 GLY B C 1
ATOM 1943 O O . GLY B 1 10 ? -13.82 -22.547 6.07 1 79 10 GLY B O 1
ATOM 1944 N N . TYR B 1 11 ? -14.875 -20.969 7.34 1 74 11 TYR B N 1
ATOM 1945 C CA . TYR B 1 11 ? -14.305 -21.359 8.625 1 74 11 TYR B CA 1
ATOM 1946 C C . TYR B 1 11 ? -15.398 -21.719 9.625 1 74 11 TYR B C 1
ATOM 1948 O O . TYR B 1 11 ? -16.406 -21.016 9.727 1 74 11 TYR B O 1
ATOM 1956 N N . SER B 1 12 ? -15.062 -22.844 10.352 1 73 12 SER B N 1
ATOM 1957 C CA . SER B 1 12 ? -15.883 -23.234 11.492 1 73 12 SER B CA 1
ATOM 1958 C C . SER B 1 12 ? -17.359 -23.109 11.172 1 73 12 SER B C 1
ATOM 1960 O O . SER B 1 12 ? -18.125 -22.531 11.953 1 73 12 SER B O 1
ATOM 1962 N N . GLY B 1 13 ? -17.766 -23.422 9.93 1 70.62 13 GLY B N 1
ATOM 1963 C CA . GLY B 1 13 ? -19.188 -23.484 9.602 1 70.62 13 GLY B CA 1
ATOM 1964 C C . GLY B 1 13 ? -19.703 -22.219 8.945 1 70.62 13 GLY B C 1
ATOM 1965 O O . GLY B 1 13 ? -20.859 -22.172 8.508 1 70.62 13 GLY B O 1
ATOM 1966 N N . VAL B 1 14 ? -18.938 -21.203 8.906 1 80.19 14 VAL B N 1
ATOM 1967 C CA . VAL B 1 14 ? -19.375 -19.969 8.273 1 80.19 14 VAL B CA 1
ATOM 1968 C C . VAL B 1 14 ? -18.797 -19.875 6.867 1 80.19 14 VAL B C 1
ATOM 1970 O O . VAL B 1 14 ? -17.578 -20 6.68 1 80.19 14 VAL B O 1
ATOM 1973 N N . THR B 1 15 ? -19.75 -19.75 5.949 1 84.56 15 THR B N 1
ATOM 1974 C CA . THR B 1 15 ? -19.312 -19.594 4.562 1 84.56 15 THR B CA 1
ATOM 1975 C C . THR B 1 15 ? -18.719 -18.219 4.328 1 84.56 15 THR B C 1
ATOM 1977 O O . THR B 1 15 ? -19.312 -17.203 4.688 1 84.56 15 THR B O 1
ATOM 1980 N N . VAL B 1 16 ? -17.547 -18.203 3.721 1 86.38 16 VAL B N 1
ATOM 1981 C CA . VAL B 1 16 ? -16.828 -16.953 3.459 1 86.38 16 VAL B CA 1
ATOM 1982 C C . VAL B 1 16 ? -16.922 -16.609 1.977 1 86.38 16 VAL B C 1
ATOM 1984 O O . VAL B 1 16 ? -17.062 -15.43 1.615 1 86.38 16 VAL B O 1
ATOM 1987 N N . LEU B 1 17 ? -16.859 -17.672 1.138 1 92.31 17 LEU B N 1
ATOM 1988 C CA . LEU B 1 17 ? -16.812 -17.406 -0.298 1 92.31 17 LEU B CA 1
ATOM 1989 C C . LEU B 1 17 ? -17.328 -18.609 -1.081 1 92.31 17 LEU B C 1
ATOM 1991 O O . LEU B 1 17 ? -17.016 -19.75 -0.76 1 92.31 17 LEU B O 1
ATOM 1995 N N . GLU B 1 18 ? -18.172 -18.312 -2.021 1 94 18 GLU B N 1
ATOM 1996 C CA . GLU B 1 18 ? -18.656 -19.312 -2.975 1 94 18 GLU B CA 1
ATOM 1997 C C . GLU B 1 18 ? -18.172 -19 -4.387 1 94 18 GLU B C 1
ATOM 1999 O O . GLU B 1 18 ? -18.359 -17.891 -4.887 1 94 18 GLU B O 1
ATOM 2004 N N . VAL B 1 19 ? -17.547 -20.031 -4.91 1 94.31 19 VAL B N 1
ATOM 2005 C CA . VAL B 1 19 ? -17 -19.875 -6.258 1 94.31 19 VAL B CA 1
ATOM 2006 C C . VAL B 1 19 ? -17.547 -20.984 -7.152 1 94.31 19 VAL B C 1
ATOM 2008 O O . VAL B 1 19 ? -16.984 -22.094 -7.195 1 94.31 19 VAL B O 1
ATOM 2011 N N . PRO B 1 20 ? -18.562 -20.719 -7.867 1 93.44 20 PRO B N 1
ATOM 2012 C CA . PRO B 1 20 ? -19.125 -21.75 -8.75 1 93.44 20 PRO B CA 1
ATOM 2013 C C . PRO B 1 20 ? -18.141 -22.188 -9.836 1 93.44 20 PRO B C 1
ATOM 2015 O O . PRO B 1 20 ? -18.031 -23.375 -10.125 1 93.44 20 PRO B O 1
ATOM 2018 N N . GLU B 1 21 ? -17.547 -21.203 -10.445 1 94.88 21 GLU B N 1
ATOM 2019 C CA . GLU B 1 21 ? -16.562 -21.5 -11.492 1 94.88 21 GLU B CA 1
ATOM 2020 C C . GLU B 1 21 ? -15.523 -20.375 -11.602 1 94.88 21 GLU B C 1
ATOM 2022 O O . GLU B 1 21 ? -15.859 -19.203 -11.492 1 94.88 21 GLU B O 1
ATOM 2027 N N . LEU B 1 22 ? -14.281 -20.812 -11.742 1 94.88 22 LEU B N 1
ATOM 2028 C CA . LEU B 1 22 ? -13.18 -19.875 -11.953 1 94.88 22 LEU B CA 1
ATOM 2029 C C . LEU B 1 22 ? -12.008 -20.578 -12.641 1 94.88 22 LEU B C 1
ATOM 2031 O O . LEU B 1 22 ? -11.641 -21.688 -12.273 1 94.88 22 LEU B O 1
ATOM 2035 N N . SER B 1 23 ? -11.523 -19.953 -13.672 1 94.88 23 SER B N 1
ATOM 2036 C CA . SER B 1 23 ? -10.336 -20.453 -14.352 1 94.88 23 SER B CA 1
ATOM 2037 C C . SER B 1 23 ? -9.273 -19.375 -14.484 1 94.88 23 SER B C 1
ATOM 2039 O O . SER B 1 23 ? -9.586 -18.234 -14.844 1 94.88 23 SER B O 1
ATOM 2041 N N . VAL B 1 24 ? -8.117 -19.703 -14.109 1 95.94 24 VAL B N 1
ATOM 2042 C CA . VAL B 1 24 ? -6.957 -18.828 -14.289 1 95.94 24 VAL B CA 1
ATOM 2043 C C . VAL B 1 24 ? -6.027 -19.422 -15.344 1 95.94 24 VAL B C 1
ATOM 2045 O O . VAL B 1 24 ? -5.484 -20.516 -15.156 1 95.94 24 VAL B O 1
ATOM 2048 N N . ALA B 1 25 ? -5.773 -18.703 -16.391 1 96.5 25 ALA B N 1
ATOM 2049 C CA . ALA B 1 25 ? -5.109 -19.234 -17.562 1 96.5 25 ALA B CA 1
ATOM 2050 C C . ALA B 1 25 ? -3.592 -19.156 -17.422 1 96.5 25 ALA B C 1
ATOM 2052 O O . ALA B 1 25 ? -3.068 -18.281 -16.734 1 96.5 25 ALA B O 1
ATOM 2053 N N . ASP B 1 26 ? -2.922 -20.078 -18.125 1 96.25 26 ASP B N 1
ATOM 2054 C CA . ASP B 1 26 ? -1.475 -19.984 -18.297 1 96.25 26 ASP B CA 1
ATOM 2055 C C . ASP B 1 26 ? -1.1 -18.766 -19.141 1 96.25 26 ASP B C 1
ATOM 2057 O O . ASP B 1 26 ? -1.881 -18.312 -19.984 1 96.25 26 ASP B O 1
ATOM 2061 N N . GLY B 1 27 ? 0.079 -18.203 -18.812 1 96.94 27 GLY B N 1
ATOM 2062 C CA . GLY B 1 27 ? 0.598 -17.125 -19.641 1 96.94 27 GLY B CA 1
ATOM 2063 C C . GLY B 1 27 ? -0.182 -15.836 -19.469 1 96.94 27 GLY B C 1
ATOM 2064 O O . GLY B 1 27 ? -0.219 -15.008 -20.391 1 96.94 27 GLY B O 1
ATOM 2065 N N . ALA B 1 28 ? -0.883 -15.773 -18.391 1 97.56 28 ALA B N 1
ATOM 2066 C CA . ALA B 1 28 ? -1.682 -14.578 -18.141 1 97.56 28 ALA B CA 1
ATOM 2067 C C . ALA B 1 28 ? -1.521 -14.102 -16.688 1 97.56 28 ALA B C 1
ATOM 2069 O O . ALA B 1 28 ? -1.312 -14.914 -15.789 1 97.56 28 ALA B O 1
ATOM 2070 N N . LEU B 1 29 ? -1.541 -12.844 -16.562 1 98.12 29 LEU B N 1
ATOM 2071 C CA . LEU B 1 29 ? -1.552 -12.211 -15.242 1 98.12 29 LEU B CA 1
ATOM 2072 C C . LEU B 1 29 ? -2.979 -11.906 -14.797 1 98.12 29 LEU B C 1
ATOM 2074 O O . LEU B 1 29 ? -3.619 -11 -15.328 1 98.12 29 LEU B O 1
ATOM 2078 N N . THR B 1 30 ? -3.482 -12.68 -13.836 1 98.44 30 THR B N 1
ATOM 2079 C CA . THR B 1 30 ? -4.824 -12.516 -13.289 1 98.44 30 THR B CA 1
ATOM 2080 C C . THR B 1 30 ? -4.773 -11.883 -11.906 1 98.44 30 THR B C 1
ATOM 2082 O O . THR B 1 30 ? -3.996 -12.312 -11.047 1 98.44 30 THR B O 1
ATOM 2085 N N . TYR B 1 31 ? -5.52 -10.828 -11.695 1 98.31 31 TYR B N 1
ATOM 2086 C CA . TYR B 1 31 ? -5.594 -10.18 -10.391 1 98.31 31 TYR B CA 1
ATOM 2087 C C . TYR B 1 31 ? -6.914 -10.5 -9.703 1 98.31 31 TYR B C 1
ATOM 2089 O O . TYR B 1 31 ? -7.977 -10.445 -10.32 1 98.31 31 TYR B O 1
ATOM 2097 N N . LEU B 1 32 ? -6.805 -10.906 -8.508 1 97.38 32 LEU B N 1
ATOM 2098 C CA . LEU B 1 32 ? -7.93 -11.102 -7.602 1 97.38 32 LEU B CA 1
ATOM 2099 C C . LEU B 1 32 ? -8.117 -9.891 -6.699 1 97.38 32 LEU B C 1
ATOM 2101 O O . LEU B 1 32 ? -7.281 -9.625 -5.828 1 97.38 32 LEU B O 1
ATOM 2105 N N . ILE B 1 33 ? -9.227 -9.172 -6.914 1 96.94 33 ILE B N 1
ATOM 2106 C CA . ILE B 1 33 ? -9.398 -7.938 -6.16 1 96.94 33 ILE B CA 1
ATOM 2107 C C . ILE B 1 33 ? -10.672 -8.016 -5.32 1 96.94 33 ILE B C 1
ATOM 2109 O O . ILE B 1 33 ? -11.594 -8.766 -5.648 1 96.94 33 ILE B O 1
ATOM 2113 N N . GLY B 1 34 ? -10.727 -7.293 -4.242 1 93.44 34 GLY B N 1
ATOM 2114 C CA . GLY B 1 34 ? -11.797 -7.23 -3.264 1 93.44 34 GLY B CA 1
ATOM 2115 C C . GLY B 1 34 ? -11.414 -6.48 -2.002 1 93.44 34 GLY B C 1
ATOM 2116 O O . GLY B 1 34 ? -10.242 -6.164 -1.796 1 93.44 34 GLY B O 1
ATOM 2117 N N . LEU B 1 35 ? -12.383 -6.23 -1.192 1 91.88 35 LEU B N 1
ATOM 2118 C CA . LEU B 1 35 ? -12.125 -5.57 0.083 1 91.88 35 LEU B CA 1
ATOM 2119 C C . LEU B 1 35 ? -11.438 -6.523 1.057 1 91.88 35 LEU B C 1
ATOM 2121 O O . LEU B 1 35 ? -11.367 -7.73 0.804 1 91.88 35 LEU B O 1
ATOM 2125 N N . ASN B 1 36 ? -10.883 -5.91 2.076 1 87.38 36 ASN B N 1
ATOM 2126 C CA . ASN B 1 36 ? -10.328 -6.762 3.121 1 87.38 36 ASN B CA 1
ATOM 2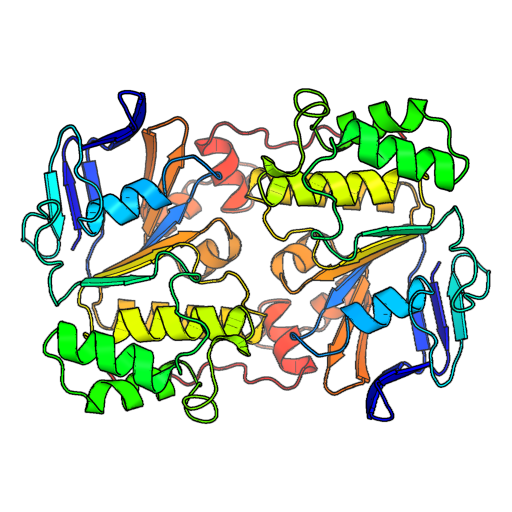127 C C . ASN B 1 36 ? -11.398 -7.637 3.76 1 87.38 36 ASN B C 1
ATOM 2129 O O . ASN B 1 36 ? -12.516 -7.176 4.016 1 87.38 36 ASN B O 1
ATOM 2133 N N . GLY B 1 37 ? -11.109 -8.875 3.914 1 85.25 37 GLY B N 1
ATOM 2134 C CA . GLY B 1 37 ? -12.023 -9.797 4.562 1 85.25 37 GLY B CA 1
ATOM 2135 C C . GLY B 1 37 ? -12.977 -10.477 3.59 1 85.25 37 GLY B C 1
ATOM 2136 O O . GLY B 1 37 ? -13.867 -11.219 4 1 85.25 37 GLY B O 1
ATOM 2137 N N . THR B 1 38 ? -12.766 -10.273 2.332 1 88.69 38 THR B N 1
ATOM 2138 C CA . THR B 1 38 ? -13.703 -10.812 1.358 1 88.69 38 THR B CA 1
ATOM 2139 C C . THR B 1 38 ? -13.352 -12.258 1.01 1 88.69 38 THR B C 1
ATOM 2141 O O . THR B 1 38 ? -14.094 -12.922 0.29 1 88.69 38 THR B O 1
ATOM 2144 N N . GLY B 1 39 ? -12.125 -12.719 1.44 1 88.56 39 GLY B N 1
ATOM 2145 C CA . GLY B 1 39 ? -11.789 -14.117 1.225 1 88.56 39 GLY B CA 1
ATOM 2146 C C . GLY B 1 39 ? -10.648 -14.312 0.239 1 88.56 39 GLY B C 1
ATOM 2147 O O . GLY B 1 39 ? -10.359 -15.438 -0.167 1 88.56 39 GLY B O 1
ATOM 2148 N N . LYS B 1 40 ? -10.008 -13.273 -0.199 1 91.69 40 LYS B N 1
ATOM 2149 C CA . LYS B 1 40 ? -8.906 -13.383 -1.155 1 91.69 40 LYS B CA 1
ATOM 2150 C C . LYS B 1 40 ? -7.844 -14.359 -0.659 1 91.69 40 LYS B C 1
ATOM 2152 O O . LYS B 1 40 ? -7.488 -15.312 -1.359 1 91.69 40 LYS B O 1
ATOM 2157 N N . THR B 1 41 ? -7.391 -14.133 0.588 1 88.31 41 THR B N 1
ATOM 2158 C CA . THR B 1 41 ? -6.352 -14.961 1.189 1 88.31 41 THR B CA 1
ATOM 2159 C C . THR B 1 41 ? -6.84 -16.391 1.381 1 88.31 41 THR B C 1
ATOM 2161 O O . THR B 1 41 ? -6.098 -17.344 1.133 1 88.31 41 THR B O 1
ATOM 2164 N N . THR B 1 42 ? -8.062 -16.547 1.763 1 87.75 42 THR B N 1
ATOM 2165 C CA . THR B 1 42 ? -8.641 -17.875 1.958 1 87.75 42 THR B CA 1
ATOM 2166 C C . THR B 1 42 ? -8.695 -18.641 0.64 1 87.75 42 THR B C 1
ATOM 2168 O O . THR B 1 42 ? -8.367 -19.828 0.594 1 87.75 42 THR B O 1
ATOM 2171 N N . LEU B 1 43 ? -9.109 -17.938 -0.37 1 91 43 LEU B N 1
ATOM 2172 C CA . LEU B 1 43 ? -9.156 -18.578 -1.685 1 91 43 LEU B CA 1
ATOM 2173 C C . LEU B 1 43 ? -7.77 -19 -2.139 1 91 43 LEU B C 1
ATOM 2175 O O . LEU B 1 43 ? -7.586 -20.125 -2.613 1 91 43 LEU B O 1
ATOM 2179 N N . LEU B 1 44 ? -6.766 -18.156 -1.97 1 90.5 44 LEU B N 1
ATOM 2180 C CA . LEU B 1 44 ? -5.398 -18.484 -2.363 1 90.5 44 LEU B CA 1
ATOM 2181 C C . LEU B 1 44 ? -4.875 -19.672 -1.571 1 90.5 44 LEU B C 1
ATOM 2183 O O . LEU B 1 44 ? -4.23 -20.562 -2.133 1 90.5 44 LEU B O 1
ATOM 2187 N N . ARG B 1 45 ? -5.191 -19.719 -0.342 1 86.88 45 ARG B N 1
ATOM 2188 C CA . ARG B 1 45 ? -4.77 -20.812 0.507 1 86.88 45 ARG B CA 1
ATOM 2189 C C . ARG B 1 45 ? -5.426 -22.125 0.073 1 86.88 45 ARG B C 1
ATOM 2191 O O . ARG B 1 45 ? -4.812 -23.188 0.154 1 86.88 45 ARG B O 1
ATOM 2198 N N . CYS B 1 46 ? -6.586 -21.984 -0.36 1 87.12 46 CYS B N 1
ATOM 2199 C CA . CYS B 1 46 ? -7.289 -23.172 -0.85 1 87.12 46 CYS B CA 1
ATOM 2200 C C . CYS B 1 46 ? -6.656 -23.688 -2.135 1 87.12 46 CYS B C 1
ATOM 2202 O O . CYS B 1 46 ? -6.445 -24.891 -2.285 1 87.12 46 CYS B O 1
ATOM 2204 N N . VAL B 1 47 ? -6.344 -22.812 -2.932 1 87.94 47 VAL B N 1
ATOM 2205 C CA . VAL B 1 47 ? -5.734 -23.172 -4.207 1 87.94 47 VAL B CA 1
ATOM 2206 C C . VAL B 1 47 ? -4.383 -23.844 -3.961 1 87.94 47 VAL B C 1
ATOM 2208 O O . VAL B 1 47 ? -3.99 -24.75 -4.699 1 87.94 47 VAL B O 1
ATOM 2211 N N . CYS B 1 48 ? -3.738 -23.438 -2.861 1 85.25 48 CYS B N 1
ATOM 2212 C CA . CYS B 1 48 ? -2.422 -23.984 -2.553 1 85.25 48 CYS B CA 1
ATOM 2213 C C . CYS B 1 48 ? -2.541 -25.281 -1.757 1 85.25 48 CYS B C 1
ATOM 2215 O O . CYS B 1 48 ? -1.535 -25.938 -1.476 1 85.25 48 CYS B O 1
ATOM 2217 N N . GLY B 1 49 ? -3.703 -25.594 -1.281 1 80.25 49 GLY B N 1
ATOM 2218 C CA . GLY B 1 49 ? -3.92 -26.828 -0.549 1 80.25 49 GLY B CA 1
ATOM 2219 C C . GLY B 1 49 ? -3.73 -26.672 0.948 1 80.25 49 GLY B C 1
ATOM 2220 O O . GLY B 1 49 ? -3.676 -27.672 1.677 1 80.25 49 GLY B O 1
ATOM 2221 N N . VAL B 1 50 ? -3.584 -25.5 1.356 1 77.12 50 VAL B N 1
ATOM 2222 C CA . VAL B 1 50 ? -3.416 -25.234 2.783 1 77.12 50 VAL B CA 1
ATOM 2223 C C . VAL B 1 50 ? -4.754 -25.406 3.498 1 77.12 50 VAL B C 1
ATOM 2225 O O . VAL B 1 50 ? -4.805 -25.922 4.621 1 77.12 50 VAL B O 1
ATOM 2228 N N . ILE B 1 51 ? -5.797 -24.969 2.814 1 77.69 51 ILE B N 1
ATOM 2229 C CA . ILE B 1 51 ? -7.141 -25.109 3.361 1 77.69 51 ILE B CA 1
ATOM 2230 C C . ILE B 1 51 ? -7.973 -26.031 2.475 1 77.69 51 ILE B C 1
ATOM 2232 O O . ILE B 1 51 ? -7.887 -25.953 1.247 1 77.69 51 ILE B O 1
ATOM 2236 N N . THR B 1 52 ? -8.711 -26.906 3.139 1 77.06 52 THR B N 1
ATOM 2237 C CA . THR B 1 52 ? -9.617 -27.797 2.424 1 77.06 52 THR B CA 1
ATOM 2238 C C . THR B 1 52 ? -11.008 -27.172 2.293 1 77.06 52 THR B C 1
ATOM 2240 O O . THR B 1 52 ? -11.578 -26.719 3.281 1 77.06 52 THR B O 1
ATOM 2243 N N . PRO B 1 53 ? -11.422 -27.125 1.101 1 76.62 53 PRO B N 1
ATOM 2244 C CA . PRO B 1 53 ? -12.773 -26.594 0.938 1 76.62 53 PRO B CA 1
ATOM 2245 C C . PRO B 1 53 ? -13.852 -27.547 1.46 1 76.62 53 PRO B C 1
ATOM 2247 O O . PRO B 1 53 ? -13.617 -28.766 1.546 1 76.62 53 PRO B O 1
ATOM 2250 N N . ALA B 1 54 ? -14.906 -26.953 1.877 1 75 54 ALA B N 1
ATOM 2251 C CA . ALA B 1 54 ? -16.047 -27.75 2.301 1 75 54 ALA B CA 1
ATOM 2252 C C . ALA B 1 54 ? -16.641 -28.531 1.127 1 75 54 ALA B C 1
ATOM 2254 O O . ALA B 1 54 ? -17 -29.703 1.263 1 75 54 ALA B O 1
ATOM 2255 N N . VAL B 1 55 ? -16.766 -27.844 0.06 1 81.25 55 VAL B N 1
ATOM 2256 C CA . VAL B 1 55 ? -17.328 -28.406 -1.166 1 81.25 55 VAL B CA 1
ATOM 2257 C C . VAL B 1 55 ? -16.547 -27.891 -2.373 1 81.25 55 VAL B C 1
ATOM 2259 O O . VAL B 1 55 ? -15.953 -26.812 -2.324 1 81.25 55 VAL B O 1
ATOM 2262 N N . GLY B 1 56 ? -16.422 -28.781 -3.303 1 87.5 56 GLY B N 1
ATOM 2263 C CA . GLY B 1 56 ? -15.891 -28.344 -4.586 1 87.5 56 GLY B CA 1
ATOM 2264 C C . GLY B 1 56 ? -14.492 -28.859 -4.867 1 87.5 56 GLY B C 1
ATOM 2265 O O . GLY B 1 56 ? -13.984 -29.703 -4.129 1 87.5 56 GLY B O 1
ATOM 2266 N N . THR B 1 57 ? -14 -28.469 -6.047 1 86.88 57 THR B N 1
ATOM 2267 C CA . THR B 1 57 ? -12.703 -28.969 -6.48 1 86.88 57 THR B CA 1
ATOM 2268 C C . THR B 1 57 ? -11.828 -27.828 -6.992 1 86.88 57 THR B C 1
ATOM 2270 O O . THR B 1 57 ? -12.336 -26.844 -7.551 1 86.88 57 THR B O 1
ATOM 2273 N N . VAL B 1 58 ? -10.609 -28 -6.672 1 87.5 58 VAL B N 1
ATOM 2274 C CA . VAL B 1 58 ? -9.57 -27.109 -7.191 1 87.5 58 VAL B CA 1
ATOM 2275 C C . VAL B 1 58 ? -8.508 -27.922 -7.926 1 87.5 58 VAL B C 1
ATOM 2277 O O . VAL B 1 58 ? -8.023 -28.922 -7.402 1 87.5 58 VAL B O 1
ATOM 2280 N N . ARG B 1 59 ? -8.25 -27.5 -9.133 1 87.56 59 ARG B N 1
ATOM 2281 C CA . ARG B 1 59 ? -7.184 -28.125 -9.906 1 87.56 59 ARG B CA 1
ATOM 2282 C C . ARG B 1 59 ? -6.109 -27.094 -10.266 1 87.56 59 ARG B C 1
ATOM 2284 O O . ARG B 1 59 ? -6.422 -25.953 -10.617 1 87.56 59 ARG B O 1
ATOM 2291 N N . VAL B 1 60 ? -4.91 -27.578 -10.141 1 88.06 60 VAL B N 1
ATOM 2292 C CA . VAL B 1 60 ? -3.754 -26.797 -10.562 1 88.06 60 VAL B CA 1
ATOM 2293 C C . VAL B 1 60 ? -2.885 -27.625 -11.5 1 88.06 60 VAL B C 1
ATOM 2295 O O . VAL B 1 60 ? -2.461 -28.734 -11.156 1 88.06 60 VAL B O 1
ATOM 2298 N N . ASP B 1 61 ? -2.674 -27.047 -12.672 1 87.75 61 ASP B N 1
ATOM 2299 C CA . ASP B 1 61 ? -1.902 -27.766 -13.688 1 87.75 61 ASP B CA 1
ATOM 2300 C C . ASP B 1 61 ? -2.418 -29.188 -13.867 1 87.75 61 ASP B C 1
ATOM 2302 O O . ASP B 1 61 ? -1.643 -30.141 -13.812 1 87.75 61 ASP B O 1
ATOM 2306 N N . ASP B 1 62 ? -3.672 -29.297 -13.891 1 80.94 62 ASP B N 1
ATOM 2307 C CA . ASP B 1 62 ? -4.402 -30.516 -14.203 1 80.94 62 ASP B CA 1
ATOM 2308 C C . ASP B 1 62 ? -4.32 -31.516 -13.047 1 80.94 62 ASP B C 1
ATOM 2310 O O . ASP B 1 62 ? -4.582 -32.719 -13.227 1 80.94 62 ASP B O 1
ATOM 2314 N N . THR B 1 63 ? -3.887 -31.094 -11.938 1 82.31 63 THR B N 1
ATOM 2315 C CA . THR B 1 63 ? -3.838 -31.953 -10.758 1 82.31 63 THR B CA 1
ATOM 2316 C C . THR B 1 63 ? -4.805 -31.453 -9.688 1 82.31 63 THR B C 1
ATOM 2318 O O . THR B 1 63 ? -4.863 -30.25 -9.414 1 82.31 63 THR B O 1
ATOM 2321 N N . VAL B 1 64 ? -5.492 -32.375 -9.188 1 79.62 64 VAL B N 1
ATOM 2322 C CA . VAL B 1 64 ? -6.445 -32 -8.133 1 79.62 64 VAL B CA 1
ATOM 2323 C C . VAL B 1 64 ? -5.691 -31.656 -6.855 1 79.62 64 VAL B C 1
ATOM 2325 O O . VAL B 1 64 ? -4.789 -32.375 -6.434 1 79.62 64 VAL B O 1
ATOM 2328 N N . VAL B 1 65 ? -6.02 -30.516 -6.383 1 77.56 65 VAL B N 1
ATOM 2329 C CA . VAL B 1 65 ? -5.398 -30.078 -5.141 1 77.56 65 VAL B CA 1
ATOM 2330 C C . VAL B 1 65 ? -6.113 -30.719 -3.951 1 77.56 65 VAL B C 1
ATOM 2332 O O . VAL B 1 65 ? -7.34 -30.672 -3.861 1 77.56 65 VAL B O 1
ATOM 2335 N N . ARG B 1 66 ? -5.379 -31.516 -3.283 1 67.06 66 ARG B N 1
ATOM 2336 C CA . ARG B 1 66 ? -5.918 -32.094 -2.062 1 67.06 66 ARG B CA 1
ATOM 2337 C C . ARG B 1 66 ? -5.281 -31.484 -0.824 1 67.06 66 ARG B C 1
ATOM 2339 O O . ARG B 1 66 ? -4.07 -31.266 -0.791 1 67.06 66 ARG B O 1
ATOM 2346 N N . ALA B 1 67 ? -6.16 -31.156 0.059 1 62.53 67 ALA B N 1
ATOM 2347 C CA . ALA B 1 67 ? -5.664 -30.562 1.293 1 62.53 67 ALA B CA 1
ATOM 2348 C C . ALA B 1 67 ? -4.672 -31.484 1.994 1 62.53 67 ALA B C 1
ATOM 2350 O O . ALA B 1 67 ? -4.832 -32.719 1.97 1 62.53 67 ALA B O 1
ATOM 2351 N N . HIS B 1 68 ? -3.641 -30.875 2.529 1 57.88 68 HIS B N 1
ATOM 2352 C CA . HIS B 1 68 ? -2.615 -31.516 3.34 1 57.88 68 HIS B CA 1
ATOM 2353 C C . HIS B 1 68 ? -1.782 -32.5 2.508 1 57.88 68 HIS B C 1
ATOM 2355 O O . HIS B 1 68 ? -1.169 -33.406 3.049 1 57.88 68 HIS B O 1
ATOM 2361 N N . HIS B 1 69 ? -2.076 -32.438 1.23 1 60.72 69 HIS B N 1
ATOM 2362 C CA . HIS B 1 69 ? -1.127 -33.125 0.385 1 60.72 69 HIS B CA 1
ATOM 2363 C C . HIS B 1 69 ? -0.075 -32.188 -0.186 1 60.72 69 HIS B C 1
ATOM 2365 O O . HIS B 1 69 ? -0.161 -30.984 0 1 60.72 69 HIS B O 1
ATOM 2371 N N . SER B 1 70 ? 0.919 -32.812 -0.688 1 60.44 70 SER B N 1
ATOM 2372 C CA . SER B 1 70 ? 2.09 -32.094 -1.176 1 60.44 70 SER B CA 1
ATOM 2373 C C . SER B 1 70 ? 1.704 -31.047 -2.232 1 60.44 70 SER B C 1
ATOM 2375 O O . SER B 1 70 ? 0.895 -31.328 -3.117 1 60.44 70 SER B O 1
ATOM 2377 N N . THR B 1 71 ? 1.932 -29.828 -1.919 1 65.62 71 THR B N 1
ATOM 2378 C CA . THR B 1 71 ? 1.864 -28.781 -2.928 1 65.62 71 THR B CA 1
ATOM 2379 C C . THR B 1 71 ? 2.65 -29.172 -4.176 1 65.62 71 THR B C 1
ATOM 2381 O O . THR B 1 71 ? 3.781 -29.656 -4.074 1 65.62 71 THR B O 1
ATOM 2384 N N . PRO B 1 72 ? 1.92 -29.062 -5.254 1 71.38 72 PRO B N 1
ATOM 2385 C CA . PRO B 1 72 ? 2.674 -29.391 -6.469 1 71.38 72 PRO B CA 1
ATOM 2386 C C . PRO B 1 72 ? 3.982 -28.609 -6.578 1 71.38 72 PRO B C 1
ATOM 2388 O O . PRO B 1 72 ? 4.039 -27.438 -6.195 1 71.38 72 PRO B O 1
ATOM 2391 N N . ALA B 1 73 ? 5.008 -29.266 -7.027 1 71.38 73 ALA B N 1
ATOM 2392 C CA . ALA B 1 73 ? 6.324 -28.656 -7.191 1 71.38 73 ALA B CA 1
ATOM 2393 C C . ALA B 1 73 ? 6.258 -27.469 -8.156 1 71.38 73 ALA B C 1
ATOM 2395 O O . ALA B 1 73 ? 7.098 -26.578 -8.102 1 71.38 73 ALA B O 1
ATOM 2396 N N . SER B 1 74 ? 5.262 -27.484 -8.922 1 82.12 74 SER B N 1
ATOM 2397 C CA . SER B 1 74 ? 5.141 -26.469 -9.945 1 82.12 74 SER B CA 1
ATOM 2398 C C . SER B 1 74 ? 4.359 -25.25 -9.438 1 82.12 74 SER B C 1
ATOM 2400 O O . SER B 1 74 ? 4.199 -24.266 -10.156 1 82.12 74 SER B O 1
ATOM 2402 N N . LEU B 1 75 ? 4.047 -25.344 -8.195 1 81.88 75 LEU B N 1
ATOM 2403 C CA . LEU B 1 75 ? 3.285 -24.25 -7.598 1 81.88 75 LEU B CA 1
ATOM 2404 C C . LEU B 1 75 ? 4.176 -23.406 -6.699 1 81.88 75 LEU B C 1
ATOM 2406 O O . LEU B 1 75 ? 4.832 -23.922 -5.793 1 81.88 75 LEU B O 1
ATOM 2410 N N . GLY B 1 76 ? 4.359 -22.172 -7.086 1 87.69 76 GLY B N 1
ATOM 2411 C CA . GLY B 1 76 ? 4.973 -21.172 -6.223 1 87.69 76 GLY B CA 1
ATOM 2412 C C . GLY B 1 76 ? 3.961 -20.312 -5.5 1 87.69 76 GLY B C 1
ATOM 2413 O O . GLY B 1 76 ? 2.945 -19.922 -6.082 1 87.69 76 GLY B O 1
ATOM 2414 N N . MET B 1 77 ? 4.305 -20.109 -4.172 1 85.56 77 MET B N 1
ATOM 2415 C CA . MET B 1 77 ? 3.34 -19.312 -3.416 1 85.56 77 MET B CA 1
ATOM 2416 C C . MET B 1 77 ? 4.047 -18.406 -2.412 1 85.56 77 MET B C 1
ATOM 2418 O O . MET B 1 77 ? 5.07 -18.797 -1.84 1 85.56 77 MET B O 1
ATOM 2422 N N . HIS B 1 78 ? 3.529 -17.25 -2.363 1 85.44 78 HIS B N 1
ATOM 2423 C CA . HIS B 1 78 ? 3.889 -16.297 -1.309 1 85.44 78 HIS B CA 1
ATOM 2424 C C . HIS B 1 78 ? 2.648 -15.648 -0.708 1 85.44 78 HIS B C 1
ATOM 2426 O O . HIS B 1 78 ? 2.084 -14.719 -1.297 1 85.44 78 HIS B O 1
ATOM 2432 N N . LEU B 1 79 ? 2.264 -16.047 0.607 1 74.38 79 LEU B N 1
ATOM 2433 C CA . LEU B 1 79 ? 0.979 -15.664 1.177 1 74.38 79 LEU B CA 1
ATOM 2434 C C . LEU B 1 79 ? 1.172 -14.82 2.432 1 74.38 79 LEU B C 1
ATOM 2436 O O . LEU B 1 79 ? 0.252 -14.117 2.863 1 74.38 79 LEU B O 1
ATOM 2440 N N . ASN B 1 80 ? 2.334 -14.906 3 1 67 80 ASN B N 1
ATOM 2441 C CA . ASN B 1 80 ? 2.564 -14.133 4.215 1 67 80 ASN B CA 1
ATOM 2442 C C . ASN B 1 80 ? 4.039 -13.781 4.383 1 67 80 ASN B C 1
ATOM 2444 O O . ASN B 1 80 ? 4.887 -14.672 4.469 1 67 80 ASN B O 1
ATOM 2448 N N . TYR B 1 81 ? 4.203 -12.609 4.633 1 58.62 81 TYR B N 1
ATOM 2449 C CA . TYR B 1 81 ? 5.586 -12.18 4.785 1 58.62 81 TYR B CA 1
ATOM 2450 C C . TYR B 1 81 ? 6.086 -12.445 6.199 1 58.62 81 TYR B C 1
ATOM 2452 O O . TYR B 1 81 ? 7.281 -12.32 6.477 1 58.62 81 TYR B O 1
ATOM 2460 N N . ARG B 1 82 ? 5.293 -12.789 6.914 1 63.78 82 ARG B N 1
ATOM 2461 C CA . ARG B 1 82 ? 5.75 -12.984 8.289 1 63.78 82 ARG B CA 1
ATOM 2462 C C . ARG B 1 82 ? 6.113 -14.445 8.539 1 63.78 82 ARG B C 1
ATOM 2464 O O . ARG B 1 82 ? 6.453 -14.82 9.664 1 63.78 82 ARG B O 1
ATOM 2471 N N . ALA B 1 83 ? 6.293 -15.055 7.562 1 65.94 83 ALA B N 1
ATOM 2472 C CA . ALA B 1 83 ? 6.465 -16.5 7.734 1 65.94 83 ALA B CA 1
ATOM 2473 C C . ALA B 1 83 ? 7.941 -16.859 7.852 1 65.94 83 ALA B C 1
ATOM 2475 O O . ALA B 1 83 ? 8.383 -17.859 7.293 1 65.94 83 ALA B O 1
ATOM 2476 N N . PHE B 1 84 ? 8.727 -15.945 8.586 1 79.44 84 PHE B N 1
ATOM 2477 C CA . PHE B 1 84 ? 10.148 -16.25 8.609 1 79.44 84 PHE B CA 1
ATOM 2478 C C . PHE B 1 84 ? 10.672 -16.297 10.039 1 79.44 84 PHE B C 1
ATOM 2480 O O . PHE B 1 84 ? 10.195 -15.547 10.898 1 79.44 84 PHE B O 1
ATOM 2487 N N . ASP B 1 85 ? 11.594 -17.172 10.281 1 85.88 85 ASP B N 1
ATOM 2488 C CA . ASP B 1 85 ? 12.367 -17.125 11.523 1 85.88 85 ASP B CA 1
ATOM 2489 C C . ASP B 1 85 ? 13.391 -15.992 11.492 1 85.88 85 ASP B C 1
ATOM 2491 O O . ASP B 1 85 ? 14.336 -16.031 10.703 1 85.88 85 ASP B O 1
ATOM 2495 N N . PRO B 1 86 ? 13.211 -15.008 12.383 1 89 86 PRO B N 1
ATOM 2496 C CA . PRO B 1 86 ? 14.086 -13.836 12.328 1 89 86 PRO B CA 1
ATOM 2497 C C . PRO B 1 86 ? 15.555 -14.18 12.586 1 89 86 PRO B C 1
ATOM 2499 O O . PRO B 1 86 ? 16.438 -13.391 12.25 1 89 86 PRO B O 1
ATOM 2502 N N . ARG B 1 87 ? 15.914 -15.305 13.172 1 92.31 87 ARG B N 1
ATOM 2503 C CA . ARG B 1 87 ? 17.281 -15.719 13.477 1 92.31 87 ARG B CA 1
ATOM 2504 C C . ARG B 1 87 ? 17.969 -16.297 12.242 1 92.31 87 ARG B C 1
ATOM 2506 O O . ARG B 1 87 ? 19.188 -16.453 12.211 1 92.31 87 ARG B O 1
ATOM 2513 N N . HIS B 1 88 ? 17.188 -16.609 11.188 1 94.19 88 HIS B N 1
ATOM 2514 C CA . HIS B 1 88 ? 17.719 -17.156 9.953 1 94.19 88 HIS B CA 1
ATOM 2515 C C . HIS B 1 88 ? 18.156 -16.047 9 1 94.19 88 HIS B C 1
ATOM 2517 O O . HIS B 1 88 ? 17.859 -14.875 9.219 1 94.19 88 HIS B O 1
ATOM 2523 N N . THR B 1 89 ? 18.984 -16.531 8.047 1 97.12 89 THR B N 1
ATOM 2524 C CA . THR B 1 89 ? 19.281 -15.656 6.922 1 97.12 89 THR B CA 1
ATOM 2525 C C . THR B 1 89 ? 18.422 -16 5.711 1 97.12 89 THR B C 1
ATOM 2527 O O . THR B 1 89 ? 17.812 -17.078 5.66 1 97.12 89 THR B O 1
ATOM 2530 N N . ALA B 1 90 ? 18.391 -15.047 4.82 1 96.56 90 ALA B N 1
ATOM 2531 C CA . ALA B 1 90 ? 17.625 -15.312 3.604 1 96.56 90 ALA B CA 1
ATOM 2532 C C . ALA B 1 90 ? 18.172 -16.547 2.881 1 96.56 90 ALA B C 1
ATOM 2534 O O . ALA B 1 90 ? 17.406 -17.422 2.475 1 96.56 90 ALA B O 1
ATOM 2535 N N . ARG B 1 91 ? 19.422 -16.594 2.73 1 97.25 91 ARG B N 1
ATOM 2536 C CA . ARG B 1 91 ? 20.062 -17.719 2.045 1 97.25 91 ARG B CA 1
ATOM 2537 C C . ARG B 1 91 ? 19.719 -19.047 2.729 1 97.25 91 ARG B C 1
ATOM 2539 O O . ARG B 1 91 ? 19.344 -20.016 2.068 1 97.25 91 ARG B O 1
ATOM 2546 N N . ARG B 1 92 ? 19.906 -19.094 4.02 1 95.62 92 ARG B N 1
ATOM 2547 C CA . ARG B 1 92 ? 19.609 -20.312 4.773 1 95.62 92 ARG B CA 1
ATOM 2548 C C . ARG B 1 92 ? 18.141 -20.703 4.637 1 95.62 92 ARG B C 1
ATOM 2550 O O . ARG B 1 92 ? 17.828 -21.875 4.434 1 95.62 92 ARG B O 1
ATOM 2557 N N . HIS B 1 93 ? 17.312 -19.719 4.801 1 94.5 93 HIS B N 1
ATOM 2558 C CA . HIS B 1 93 ? 15.883 -19.969 4.684 1 94.5 93 HIS B CA 1
ATOM 2559 C C . HIS B 1 93 ? 15.531 -20.547 3.32 1 94.5 93 HIS B C 1
ATOM 2561 O O . HIS B 1 93 ? 14.828 -21.562 3.234 1 94.5 93 HIS B O 1
ATOM 2567 N N . LEU B 1 94 ? 16.031 -20 2.303 1 95 94 LEU B N 1
ATOM 2568 C CA . LEU B 1 94 ? 15.742 -20.438 0.945 1 95 94 LEU B CA 1
ATOM 2569 C C . LEU B 1 94 ? 16.344 -21.812 0.68 1 95 94 LEU B C 1
ATOM 2571 O O . LEU B 1 94 ? 15.742 -22.641 -0.01 1 95 94 LEU B O 1
ATOM 2575 N N . ARG B 1 95 ? 17.484 -22.062 1.216 1 95.31 95 ARG B N 1
ATOM 2576 C CA . ARG B 1 95 ? 18.109 -23.375 1.064 1 95.31 95 ARG B CA 1
ATOM 2577 C C . ARG B 1 95 ? 17.266 -24.453 1.74 1 95.31 95 ARG B C 1
ATOM 2579 O O . ARG B 1 95 ? 17.125 -25.562 1.207 1 95.31 95 ARG B O 1
ATOM 2586 N N . TRP B 1 96 ? 16.828 -24.078 2.873 1 92.75 96 TRP B N 1
ATOM 2587 C CA . TRP B 1 96 ? 15.969 -25.016 3.592 1 92.75 96 TRP B CA 1
ATOM 2588 C C . TRP B 1 96 ? 14.742 -25.375 2.76 1 92.75 96 TRP B C 1
ATOM 2590 O O . TRP B 1 96 ? 14.398 -26.547 2.627 1 92.75 96 TRP B O 1
ATOM 2600 N N . ILE B 1 97 ? 14.133 -24.422 2.197 1 89.56 97 ILE B N 1
ATOM 2601 C CA . ILE B 1 97 ? 12.953 -24.641 1.366 1 89.56 97 ILE B CA 1
ATOM 2602 C C . ILE B 1 97 ? 13.344 -25.469 0.139 1 89.56 97 ILE B C 1
ATOM 2604 O O . ILE B 1 97 ? 12.633 -26.406 -0.236 1 89.56 97 ILE B O 1
ATOM 2608 N N . ALA B 1 98 ? 14.414 -25.125 -0.467 1 91.75 98 ALA B N 1
ATOM 2609 C CA . ALA B 1 98 ? 14.883 -25.844 -1.646 1 91.75 98 ALA B CA 1
ATOM 2610 C C . ALA B 1 98 ? 15.094 -27.328 -1.332 1 91.75 98 ALA B C 1
ATOM 2612 O O . ALA B 1 98 ? 14.633 -28.203 -2.072 1 91.75 98 ALA B O 1
ATOM 2613 N N . ARG B 1 99 ? 15.711 -27.578 -0.245 1 90.94 99 ARG B N 1
ATOM 2614 C CA . ARG B 1 99 ? 15.969 -28.953 0.156 1 90.94 99 ARG B CA 1
ATOM 2615 C C . ARG B 1 99 ? 14.672 -29.703 0.441 1 90.94 99 ARG B C 1
ATOM 2617 O O . ARG B 1 99 ? 14.5 -30.844 0.017 1 90.94 99 ARG B O 1
ATOM 2624 N N . ALA B 1 100 ? 13.844 -29.016 1.089 1 85.38 100 ALA B N 1
ATOM 2625 C CA . ALA B 1 100 ? 12.562 -29.625 1.442 1 85.38 100 ALA B CA 1
ATOM 2626 C C . ALA B 1 100 ? 11.766 -29.984 0.194 1 85.38 100 ALA B C 1
ATOM 2628 O O . ALA B 1 100 ? 11.008 -30.953 0.19 1 85.38 100 ALA B O 1
ATOM 2629 N N . ARG B 1 101 ? 12.031 -29.281 -0.806 1 86.25 101 ARG B N 1
ATOM 2630 C CA . ARG B 1 101 ? 11.273 -29.484 -2.031 1 86.25 101 ARG B CA 1
ATOM 2631 C C . ARG B 1 101 ? 12.07 -30.297 -3.047 1 86.25 101 ARG B C 1
ATOM 2633 O O . ARG B 1 101 ? 11.641 -30.469 -4.188 1 86.25 101 ARG B O 1
ATOM 2640 N N . GLY B 1 102 ? 13.234 -30.609 -2.703 1 87.19 102 GLY B N 1
ATOM 2641 C CA . GLY B 1 102 ? 14.078 -31.422 -3.568 1 87.19 102 GLY B CA 1
ATOM 2642 C C . GLY B 1 102 ? 14.664 -30.641 -4.73 1 87.19 102 GLY B C 1
ATOM 2643 O O . GLY B 1 102 ? 14.883 -31.203 -5.809 1 87.19 102 GLY B O 1
ATOM 2644 N N . LEU B 1 103 ? 14.82 -29.406 -4.512 1 87.19 103 LEU B N 1
ATOM 2645 C CA . LEU B 1 103 ? 15.359 -28.547 -5.555 1 87.19 103 LEU B CA 1
ATOM 2646 C C . LEU B 1 103 ? 16.875 -28.391 -5.406 1 87.19 103 LEU B C 1
ATOM 2648 O O . LEU B 1 103 ? 17.422 -28.656 -4.328 1 87.19 103 LEU B O 1
ATOM 2652 N N . ARG B 1 104 ? 17.5 -28.062 -6.547 1 87.75 104 ARG B N 1
ATOM 2653 C CA . ARG B 1 104 ? 18.922 -27.781 -6.504 1 87.75 104 ARG B CA 1
ATOM 2654 C C . ARG B 1 104 ? 19.203 -26.516 -5.699 1 87.75 104 ARG B C 1
ATOM 2656 O O . ARG B 1 104 ? 18.531 -25.5 -5.879 1 87.75 104 ARG B O 1
ATOM 2663 N N . THR B 1 105 ? 20.203 -26.578 -4.949 1 86.44 105 THR B N 1
ATOM 2664 C CA . THR B 1 105 ? 20.531 -25.453 -4.078 1 86.44 105 THR B CA 1
ATOM 2665 C C . THR B 1 105 ? 21.078 -24.281 -4.887 1 86.44 105 THR B C 1
ATOM 2667 O O . THR B 1 105 ? 21.016 -23.141 -4.441 1 86.44 105 THR B O 1
ATOM 2670 N N . GLY B 1 106 ? 21.625 -24.547 -6.059 1 89.25 106 GLY B N 1
ATOM 2671 C CA . GLY B 1 106 ? 22.094 -23.469 -6.93 1 89.25 106 GLY B CA 1
ATOM 2672 C C . GLY B 1 106 ? 20.984 -22.5 -7.309 1 89.25 106 GLY B C 1
ATOM 2673 O O . GLY B 1 106 ? 21.25 -21.344 -7.625 1 89.25 106 GLY B O 1
ATOM 2674 N N . ARG B 1 107 ? 19.812 -23 -7.266 1 91.56 107 ARG B N 1
ATOM 2675 C CA . ARG B 1 107 ? 18.641 -22.188 -7.574 1 91.56 107 ARG B CA 1
ATOM 2676 C C . ARG B 1 107 ? 18.5 -21.031 -6.586 1 91.56 107 ARG B C 1
ATOM 2678 O O . ARG B 1 107 ? 17.984 -19.969 -6.934 1 91.56 107 ARG B O 1
ATOM 2685 N N . VAL B 1 108 ? 19.016 -21.172 -5.414 1 95.88 108 VAL B N 1
ATOM 2686 C CA . VAL B 1 108 ? 18.906 -20.172 -4.355 1 95.88 108 VAL B CA 1
ATOM 2687 C C . VAL B 1 108 ? 19.625 -18.906 -4.77 1 95.88 108 VAL B C 1
ATOM 2689 O O . VAL B 1 108 ? 19.094 -17.797 -4.637 1 95.88 108 VAL B O 1
ATOM 2692 N N . ASP B 1 109 ? 20.781 -19.047 -5.352 1 95.56 109 ASP B N 1
ATOM 2693 C CA . ASP B 1 109 ? 21.531 -17.875 -5.801 1 95.56 109 ASP B CA 1
ATOM 2694 C C . ASP B 1 109 ? 20.812 -17.172 -6.945 1 95.56 109 ASP B C 1
ATOM 2696 O O . ASP B 1 109 ? 20.812 -15.938 -7.016 1 95.56 109 ASP B O 1
ATOM 2700 N N . ASP B 1 110 ? 20.266 -17.938 -7.77 1 95.75 110 ASP B N 1
ATOM 2701 C CA . ASP B 1 110 ? 19.547 -17.391 -8.898 1 95.75 110 ASP B CA 1
ATOM 2702 C C . ASP B 1 110 ? 18.391 -16.5 -8.43 1 95.75 110 ASP B C 1
ATOM 2704 O O . ASP B 1 110 ? 18.219 -15.383 -8.914 1 95.75 110 ASP B O 1
ATOM 2708 N N . VAL B 1 111 ? 17.609 -17.031 -7.508 1 96.44 111 VAL B N 1
ATOM 2709 C CA . VAL B 1 111 ? 16.422 -16.297 -7.09 1 96.44 1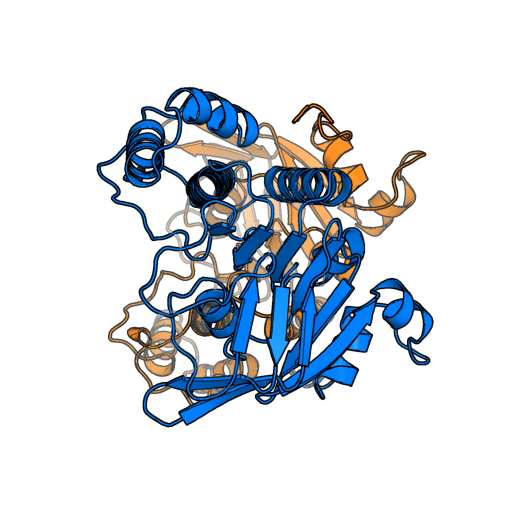11 VAL B CA 1
ATOM 2710 C C . VAL B 1 111 ? 16.828 -15.086 -6.246 1 96.44 111 VAL B C 1
ATOM 2712 O O . VAL B 1 111 ? 16.172 -14.047 -6.277 1 96.44 111 VAL B O 1
ATOM 2715 N N . LEU B 1 112 ? 17.906 -15.211 -5.504 1 97.19 112 LEU B N 1
ATOM 2716 C CA . LEU B 1 112 ? 18.406 -14.07 -4.75 1 97.19 112 LEU B CA 1
ATOM 2717 C C . LEU B 1 112 ? 18.844 -12.945 -5.688 1 97.19 112 LEU B C 1
ATOM 2719 O O . LEU B 1 112 ? 18.688 -11.766 -5.359 1 97.19 112 LEU B O 1
ATOM 2723 N N . GLU B 1 113 ? 19.375 -13.297 -6.812 1 96.25 113 GLU B N 1
ATOM 2724 C CA . GLU B 1 113 ? 19.734 -12.312 -7.828 1 96.25 113 GLU B CA 1
ATOM 2725 C C . GLU B 1 113 ? 18.5 -11.648 -8.414 1 96.25 113 GLU B C 1
ATOM 2727 O O . GLU B 1 113 ? 18.453 -10.422 -8.57 1 96.25 113 GLU B O 1
ATOM 2732 N N . ILE B 1 114 ? 17.516 -12.445 -8.641 1 94.81 114 ILE B N 1
ATOM 2733 C CA . ILE B 1 114 ? 16.266 -11.953 -9.219 1 94.81 114 ILE B CA 1
ATOM 2734 C C . ILE B 1 114 ? 15.648 -10.906 -8.297 1 94.81 114 ILE B C 1
ATOM 2736 O O . ILE B 1 114 ? 15.148 -9.875 -8.758 1 94.81 114 ILE B O 1
ATOM 2740 N N . VAL B 1 115 ? 15.719 -11.172 -6.961 1 95.25 115 VAL B N 1
ATOM 2741 C CA . VAL B 1 115 ? 15.023 -10.281 -6.035 1 95.25 115 VAL B CA 1
ATOM 2742 C C . VAL B 1 115 ? 16 -9.242 -5.484 1 95.25 115 VAL B C 1
ATOM 2744 O O . VAL B 1 115 ? 15.648 -8.469 -4.594 1 95.25 115 VAL B O 1
ATOM 2747 N N . ASP B 1 116 ? 17.234 -9.211 -5.926 1 93.75 116 ASP B N 1
ATOM 2748 C CA . ASP B 1 116 ? 18.25 -8.227 -5.594 1 93.75 116 ASP B CA 1
ATOM 2749 C C . ASP B 1 116 ? 18.562 -8.242 -4.098 1 93.75 116 ASP B C 1
ATOM 2751 O O . ASP B 1 116 ? 18.547 -7.191 -3.447 1 93.75 116 ASP B O 1
ATOM 2755 N N . LEU B 1 117 ? 18.828 -9.469 -3.586 1 96.12 117 LEU B N 1
ATOM 2756 C CA . LEU B 1 117 ? 19.141 -9.578 -2.164 1 96.12 117 LEU B CA 1
ATOM 2757 C C . LEU B 1 117 ? 20.469 -10.289 -1.952 1 96.12 117 LEU B C 1
ATOM 2759 O O . LEU B 1 117 ? 20.812 -10.656 -0.825 1 96.12 117 LEU B O 1
ATOM 2763 N N . VAL B 1 118 ? 21.297 -10.43 -3.039 1 95.81 118 VAL B N 1
ATOM 2764 C CA . VAL B 1 118 ? 22.531 -11.203 -2.975 1 95.81 118 VAL B CA 1
ATOM 2765 C C . VAL B 1 118 ? 23.453 -10.617 -1.91 1 95.81 118 VAL B C 1
ATOM 2767 O O . VAL B 1 118 ? 23.969 -11.344 -1.065 1 95.81 118 VAL B O 1
ATOM 2770 N N . ARG B 1 119 ? 23.578 -9.328 -1.795 1 95.38 119 ARG B N 1
ATOM 2771 C CA . ARG B 1 119 ? 24.547 -8.648 -0.95 1 95.38 119 ARG B CA 1
ATOM 2772 C C . ARG B 1 119 ? 24.172 -8.758 0.523 1 95.38 119 ARG B C 1
ATOM 2774 O O . ARG B 1 119 ? 25.031 -8.625 1.401 1 95.38 119 ARG B O 1
ATOM 2781 N N . VAL B 1 120 ? 22.922 -9.047 0.754 1 96.38 120 VAL B N 1
ATOM 2782 C CA . VAL B 1 120 ? 22.484 -9.055 2.148 1 96.38 120 VAL B CA 1
ATOM 2783 C C . VAL B 1 120 ? 21.953 -10.438 2.518 1 96.38 120 VAL B C 1
ATOM 2785 O O . VAL B 1 120 ? 21.344 -10.609 3.58 1 96.38 120 VAL B O 1
ATOM 2788 N N . ALA B 1 121 ? 22.203 -11.367 1.696 1 97.06 121 ALA B N 1
ATOM 2789 C CA . ALA B 1 121 ? 21.578 -12.68 1.817 1 97.06 121 ALA B CA 1
ATOM 2790 C C . ALA B 1 121 ? 22.047 -13.406 3.074 1 97.06 121 ALA B C 1
ATOM 2792 O O . ALA B 1 121 ? 21.422 -14.359 3.521 1 97.06 121 ALA B O 1
ATOM 2793 N N . ASP B 1 122 ? 23.156 -12.945 3.664 1 97.31 122 ASP B N 1
ATOM 2794 C CA . ASP B 1 122 ? 23.719 -13.641 4.816 1 97.31 122 ASP B CA 1
ATOM 2795 C C . ASP B 1 122 ? 23.453 -12.867 6.109 1 97.31 122 ASP B C 1
ATOM 2797 O O . ASP B 1 122 ? 23.922 -13.258 7.18 1 97.31 122 ASP B O 1
ATOM 2801 N N . ARG B 1 123 ? 22.719 -11.828 5.977 1 96.44 123 ARG B N 1
ATOM 2802 C CA . ARG B 1 123 ? 22.281 -11.094 7.16 1 96.44 123 ARG B CA 1
ATOM 2803 C C . ARG B 1 123 ? 21 -11.703 7.73 1 96.44 123 ARG B C 1
ATOM 2805 O O . ARG B 1 123 ? 20.172 -12.234 6.988 1 96.44 123 ARG B O 1
ATOM 2812 N N . ARG B 1 124 ? 20.906 -11.594 9 1 96.06 124 ARG B N 1
ATOM 2813 C CA . ARG B 1 124 ? 19.734 -12.156 9.656 1 96.06 124 ARG B CA 1
ATOM 2814 C C . ARG B 1 124 ? 18.469 -11.453 9.203 1 96.06 124 ARG B C 1
ATOM 2816 O O . ARG B 1 124 ? 18.453 -10.227 9.062 1 96.06 124 ARG B O 1
ATOM 2823 N N . LEU B 1 125 ? 17.375 -12.219 9.047 1 94.31 125 LEU B N 1
ATOM 2824 C CA . LEU B 1 125 ? 16.109 -11.727 8.539 1 94.31 125 LEU B CA 1
ATOM 2825 C C . LEU B 1 125 ? 15.477 -10.734 9.523 1 94.31 125 LEU B C 1
ATOM 2827 O O . LEU B 1 125 ? 14.703 -9.867 9.117 1 94.31 125 LEU B O 1
ATOM 2831 N N . GLY B 1 126 ? 15.82 -10.922 10.758 1 92.5 126 GLY B N 1
ATOM 2832 C CA . GLY B 1 126 ? 15.312 -10.016 11.773 1 92.5 126 GLY B CA 1
ATOM 2833 C C . GLY B 1 126 ? 15.695 -8.562 11.523 1 92.5 126 GLY B C 1
ATOM 2834 O O . GLY B 1 126 ? 15.062 -7.652 12.055 1 92.5 126 GLY B O 1
ATOM 2835 N N . HIS B 1 127 ? 16.703 -8.32 10.703 1 91.75 127 HIS B N 1
ATOM 2836 C CA . HIS B 1 127 ? 17.188 -6.977 10.414 1 91.75 127 HIS B CA 1
ATOM 2837 C C . HIS B 1 127 ? 16.672 -6.477 9.07 1 91.75 127 HIS B C 1
ATOM 2839 O O . HIS B 1 127 ? 17.016 -5.379 8.633 1 91.75 127 HIS B O 1
ATOM 2845 N N . TYR B 1 128 ? 15.93 -7.328 8.445 1 92.56 128 TYR B N 1
ATOM 2846 C CA . TYR B 1 128 ? 15.398 -6.957 7.141 1 92.56 128 TYR B CA 1
ATOM 2847 C C . TYR B 1 128 ? 14.234 -5.988 7.281 1 92.56 128 TYR B C 1
ATOM 2849 O O . TYR B 1 128 ? 13.438 -6.102 8.219 1 92.56 128 TYR B O 1
ATOM 2857 N N . SER B 1 129 ? 14.195 -5.035 6.414 1 86.62 129 SER B N 1
ATOM 2858 C CA . SER B 1 129 ? 12.984 -4.227 6.281 1 86.62 129 SER B CA 1
ATOM 2859 C C . SER B 1 129 ? 11.82 -5.055 5.738 1 86.62 129 SER B C 1
ATOM 2861 O O . SER B 1 129 ? 12.023 -6.172 5.262 1 86.62 129 SER B O 1
ATOM 2863 N N . LEU B 1 130 ? 10.641 -4.559 5.805 1 84.5 130 LEU B N 1
ATOM 2864 C CA . LEU B 1 130 ? 9.461 -5.23 5.273 1 84.5 130 LEU B CA 1
ATOM 2865 C C . LEU B 1 130 ? 9.602 -5.484 3.777 1 84.5 130 LEU B C 1
ATOM 2867 O O . LEU B 1 130 ? 9.227 -6.551 3.283 1 84.5 130 LEU B O 1
ATOM 2871 N N . GLY B 1 131 ? 10.109 -4.535 3.115 1 89.56 131 GLY B N 1
ATOM 2872 C CA . GLY B 1 131 ? 10.328 -4.715 1.688 1 89.56 131 GLY B CA 1
ATOM 2873 C C . GLY B 1 131 ? 11.305 -5.832 1.372 1 89.56 131 GLY B C 1
ATOM 2874 O O . GLY B 1 131 ? 11.117 -6.574 0.408 1 89.56 131 GLY B O 1
ATOM 2875 N N . MET B 1 132 ? 12.273 -5.887 2.156 1 91.88 132 MET B N 1
ATOM 2876 C CA . MET B 1 132 ? 13.25 -6.953 1.972 1 91.88 132 MET B CA 1
ATOM 2877 C C . MET B 1 132 ? 12.625 -8.32 2.248 1 91.88 132 MET B C 1
ATOM 2879 O O . MET B 1 132 ? 12.859 -9.273 1.508 1 91.88 132 MET B O 1
ATOM 2883 N N . LEU B 1 133 ? 11.883 -8.359 3.301 1 92.62 133 LEU B N 1
ATOM 2884 C CA . LEU B 1 133 ? 11.211 -9.609 3.629 1 92.62 133 LEU B CA 1
ATOM 2885 C C . LEU B 1 133 ? 10.25 -10.016 2.52 1 92.62 133 LEU B C 1
ATOM 2887 O O . LEU B 1 133 ? 10.141 -11.203 2.191 1 92.62 133 LEU B O 1
ATOM 2891 N N . GLN B 1 134 ? 9.562 -9.07 1.987 1 92.19 134 GLN B N 1
ATOM 2892 C CA . GLN B 1 134 ? 8.68 -9.336 0.856 1 92.19 134 GLN B CA 1
ATOM 2893 C C . GLN B 1 134 ? 9.445 -9.945 -0.313 1 92.19 134 GLN B C 1
ATOM 2895 O O . GLN B 1 134 ? 8.984 -10.898 -0.942 1 92.19 134 GLN B O 1
ATOM 2900 N N . ARG B 1 135 ? 10.594 -9.453 -0.545 1 94.44 135 ARG B N 1
ATOM 2901 C CA . ARG B 1 135 ? 11.438 -9.961 -1.626 1 94.44 135 ARG B CA 1
ATOM 2902 C C . ARG B 1 135 ? 11.875 -11.391 -1.349 1 94.44 135 ARG B C 1
ATOM 2904 O O . ARG B 1 135 ? 11.969 -12.211 -2.268 1 94.44 135 ARG B O 1
ATOM 2911 N N . VAL B 1 136 ? 12.148 -11.688 -0.105 1 94.75 136 VAL B N 1
ATOM 2912 C CA . VAL B 1 136 ? 12.492 -13.055 0.266 1 94.75 136 VAL B CA 1
ATOM 2913 C C . VAL B 1 136 ? 11.32 -13.984 -0.028 1 94.75 136 VAL B C 1
ATOM 2915 O O . VAL B 1 136 ? 11.5 -15.078 -0.565 1 94.75 136 VAL B O 1
ATOM 2918 N N . GLY B 1 137 ? 10.133 -13.555 0.354 1 93.81 137 GLY B N 1
ATOM 2919 C CA . GLY B 1 137 ? 8.945 -14.336 0.055 1 93.81 137 GLY B CA 1
ATOM 2920 C C . GLY B 1 137 ? 8.773 -14.609 -1.427 1 93.81 137 GLY B C 1
ATOM 2921 O O . GLY B 1 137 ? 8.43 -15.727 -1.821 1 93.81 137 GLY B O 1
ATOM 2922 N N . ILE B 1 138 ? 9 -13.617 -2.189 1 94.81 138 ILE B N 1
ATOM 2923 C CA . ILE B 1 138 ? 8.906 -13.758 -3.639 1 94.81 138 ILE B CA 1
ATOM 2924 C C . ILE B 1 138 ? 9.969 -14.734 -4.133 1 94.81 138 ILE B C 1
ATOM 2926 O O . ILE B 1 138 ? 9.68 -15.602 -4.965 1 94.81 138 ILE B O 1
ATOM 2930 N N . ALA B 1 139 ? 11.18 -14.594 -3.586 1 95.25 139 ALA B N 1
ATOM 2931 C CA . ALA B 1 139 ? 12.25 -15.523 -3.932 1 95.25 139 ALA B CA 1
ATOM 2932 C C . ALA B 1 139 ? 11.852 -16.969 -3.623 1 95.25 139 ALA B C 1
ATOM 2934 O O . ALA B 1 139 ? 12.062 -17.859 -4.438 1 95.25 139 ALA B O 1
ATOM 2935 N N . ALA B 1 140 ? 11.289 -17.141 -2.516 1 93.19 140 ALA B N 1
ATOM 2936 C CA . ALA B 1 140 ? 10.852 -18.469 -2.109 1 93.19 140 ALA B CA 1
ATOM 2937 C C . ALA B 1 140 ? 9.828 -19.031 -3.09 1 93.19 140 ALA B C 1
ATOM 2939 O O . ALA B 1 140 ? 9.891 -20.219 -3.447 1 93.19 140 ALA B O 1
ATOM 2940 N N . ALA B 1 141 ? 8.969 -18.203 -3.512 1 93.12 141 ALA B N 1
ATOM 2941 C CA . ALA B 1 141 ? 7.922 -18.625 -4.441 1 93.12 141 ALA B CA 1
ATOM 2942 C C . ALA B 1 141 ? 8.516 -19 -5.797 1 93.12 141 ALA B C 1
ATOM 2944 O O . ALA B 1 141 ? 7.938 -19.812 -6.535 1 93.12 141 ALA B O 1
ATOM 2945 N N . LEU B 1 142 ? 9.648 -18.469 -6.086 1 94.81 142 LEU B N 1
ATOM 2946 C CA . LEU B 1 142 ? 10.234 -18.625 -7.414 1 94.81 142 LEU B CA 1
ATOM 2947 C C . LEU B 1 142 ? 11.227 -19.781 -7.43 1 94.81 142 LEU B C 1
ATOM 2949 O O . LEU B 1 142 ? 11.719 -20.172 -8.492 1 94.81 142 LEU B O 1
ATOM 2953 N N . LEU B 1 143 ? 11.484 -20.312 -6.312 1 92.5 143 LEU B N 1
ATOM 2954 C CA . LEU B 1 143 ? 12.523 -21.328 -6.18 1 92.5 143 LEU B CA 1
ATOM 2955 C C . LEU B 1 143 ? 12.266 -22.484 -7.137 1 92.5 143 LEU B C 1
ATOM 2957 O O . LEU B 1 143 ? 13.203 -23 -7.754 1 92.5 143 LEU B O 1
ATOM 2961 N N . SER B 1 144 ? 11.094 -22.844 -7.297 1 88.62 144 SER B N 1
ATOM 2962 C CA . SER B 1 144 ? 10.75 -24.047 -8.039 1 88.62 144 SER B CA 1
ATOM 2963 C C . SER B 1 144 ? 10.57 -23.766 -9.523 1 88.62 144 SER B C 1
ATOM 2965 O O . SER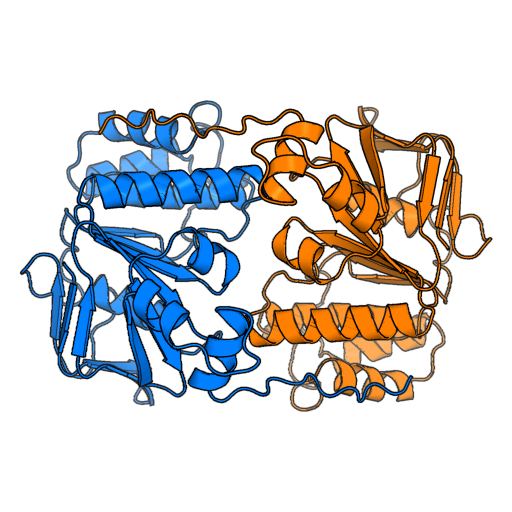 B 1 144 ? 10.227 -24.656 -10.305 1 88.62 144 SER B O 1
ATOM 2967 N N . GLU B 1 145 ? 10.789 -22.5 -9.93 1 90.12 145 GLU B N 1
ATOM 2968 C CA . GLU B 1 145 ? 10.453 -22.125 -11.297 1 90.12 145 GLU B CA 1
ATOM 2969 C C . GLU B 1 145 ? 9.016 -22.5 -11.641 1 90.12 145 GLU B C 1
ATOM 2971 O O . GLU B 1 145 ? 8.773 -23.281 -12.562 1 90.12 145 GLU B O 1
ATOM 2976 N N . PRO B 1 146 ? 8.133 -21.938 -10.977 1 92.38 146 PRO B N 1
ATOM 2977 C CA . PRO B 1 146 ? 6.746 -22.406 -10.969 1 92.38 146 PRO B CA 1
ATOM 2978 C C . PRO B 1 146 ? 6.051 -22.188 -12.312 1 92.38 146 PRO B C 1
ATOM 2980 O O . PRO B 1 146 ? 6.312 -21.203 -13 1 92.38 146 PRO B O 1
ATOM 2983 N N . GLN B 1 147 ? 5.176 -23.172 -12.617 1 94.31 147 GLN B N 1
ATOM 2984 C CA . GLN B 1 147 ? 4.25 -23 -13.734 1 94.31 147 GLN B CA 1
ATOM 2985 C C . GLN B 1 147 ? 3.041 -22.172 -13.32 1 94.31 147 GLN B C 1
ATOM 2987 O O . GLN B 1 147 ? 2.43 -21.5 -14.156 1 94.31 147 GLN B O 1
ATOM 2992 N N . THR B 1 148 ? 2.785 -22.234 -12.078 1 94.81 148 THR B N 1
ATOM 2993 C CA . THR B 1 148 ? 1.719 -21.438 -11.477 1 94.81 148 THR B CA 1
ATOM 2994 C C . THR B 1 148 ? 2.234 -20.688 -10.258 1 94.81 148 THR B C 1
ATOM 2996 O O . THR B 1 148 ? 2.879 -21.266 -9.383 1 94.81 148 THR B O 1
ATOM 2999 N N . LEU B 1 149 ? 2.012 -19.406 -10.242 1 95.75 149 LEU B N 1
ATOM 3000 C CA . LEU B 1 149 ? 2.492 -18.531 -9.172 1 95.75 149 LEU B CA 1
ATOM 3001 C C . LEU B 1 149 ? 1.331 -17.812 -8.492 1 95.75 149 LEU B C 1
ATOM 3003 O O . LEU B 1 149 ? 0.521 -17.172 -9.156 1 95.75 149 LEU B O 1
ATOM 3007 N N . LEU B 1 150 ? 1.215 -17.969 -7.176 1 95.38 150 LEU B N 1
ATOM 3008 C CA . LEU B 1 150 ? 0.203 -17.312 -6.359 1 95.38 150 LEU B CA 1
ATOM 3009 C C . LEU B 1 150 ? 0.845 -16.312 -5.395 1 95.38 150 LEU B C 1
ATOM 3011 O O . LEU B 1 150 ? 1.732 -16.688 -4.621 1 95.38 150 LEU B O 1
ATOM 3015 N N . LEU B 1 151 ? 0.411 -15.102 -5.449 1 95.56 151 LEU B N 1
ATOM 3016 C CA . LEU B 1 151 ? 0.954 -14.086 -4.562 1 95.56 151 LEU B CA 1
ATOM 3017 C C . LEU B 1 151 ? -0.166 -13.336 -3.84 1 95.56 151 LEU B C 1
ATOM 3019 O O . LEU B 1 151 ? -1.14 -12.914 -4.465 1 95.56 151 LEU B O 1
ATOM 3023 N N . ASP B 1 152 ? -0.031 -13.219 -2.57 1 94.19 152 ASP B N 1
ATOM 3024 C CA . ASP B 1 152 ? -0.975 -12.461 -1.748 1 94.19 152 ASP B CA 1
ATOM 3025 C C . ASP B 1 152 ? -0.38 -11.125 -1.312 1 94.19 152 ASP B C 1
ATOM 3027 O O . ASP B 1 152 ? 0.461 -11.078 -0.412 1 94.19 152 ASP B O 1
ATOM 3031 N N . GLU B 1 153 ? -0.834 -10.039 -1.916 1 93 153 GLU B N 1
ATOM 3032 C CA . GLU B 1 153 ? -0.428 -8.672 -1.636 1 93 153 GLU B CA 1
ATOM 3033 C C . GLU B 1 153 ? 1.088 -8.516 -1.724 1 93 153 GLU B C 1
ATOM 3035 O O . GLU B 1 153 ? 1.72 -8.008 -0.793 1 93 153 GLU B O 1
ATOM 3040 N N . PRO B 1 154 ? 1.672 -8.82 -2.854 1 93.38 154 PRO B N 1
ATOM 3041 C CA . PRO B 1 154 ? 3.131 -8.805 -2.988 1 93.38 154 PRO B CA 1
ATOM 3042 C C . PRO B 1 154 ? 3.711 -7.398 -3.029 1 93.38 154 PRO B C 1
ATOM 3044 O O . PRO B 1 154 ? 4.926 -7.223 -2.92 1 93.38 154 PRO B O 1
ATOM 3047 N N . LEU B 1 155 ? 2.875 -6.434 -3.131 1 91.69 155 LEU B N 1
ATOM 3048 C CA . LEU B 1 155 ? 3.361 -5.066 -3.262 1 91.69 155 LEU B CA 1
ATOM 3049 C C . LEU B 1 155 ? 3.535 -4.418 -1.893 1 91.69 155 LEU B C 1
ATOM 3051 O O . LEU B 1 155 ? 4.129 -3.342 -1.781 1 91.69 155 LEU B O 1
ATOM 3055 N N . ASN B 1 156 ? 3.059 -5.086 -0.861 1 87.44 156 ASN B N 1
ATOM 3056 C CA . ASN B 1 156 ? 3.113 -4.52 0.482 1 87.44 156 ASN B CA 1
ATOM 3057 C C . ASN B 1 156 ? 4.551 -4.289 0.934 1 87.44 156 ASN B C 1
ATOM 3059 O O . ASN B 1 156 ? 5.414 -5.145 0.734 1 87.44 156 ASN B O 1
ATOM 3063 N N . GLY B 1 157 ? 4.781 -3.15 1.486 1 85.62 157 GLY B N 1
ATOM 3064 C CA . GLY B 1 157 ? 6.082 -2.83 2.047 1 85.62 157 GLY B CA 1
ATOM 3065 C C . GLY B 1 157 ? 7.074 -2.336 1.011 1 85.62 157 GLY B C 1
ATOM 3066 O O . GLY B 1 157 ? 8.133 -1.814 1.358 1 85.62 157 GLY B O 1
ATOM 3067 N N . LEU B 1 158 ? 6.734 -2.471 -0.236 1 90.31 158 LEU B N 1
ATOM 3068 C CA . LEU B 1 158 ? 7.641 -2.041 -1.297 1 90.31 158 LEU B CA 1
ATOM 3069 C C . LEU B 1 158 ? 7.465 -0.556 -1.593 1 90.31 158 LEU B C 1
ATOM 3071 O O . LEU B 1 158 ? 6.352 -0.03 -1.509 1 90.31 158 LEU B O 1
ATOM 3075 N N . ASP B 1 159 ? 8.617 0.089 -1.889 1 91.81 159 ASP B N 1
ATOM 3076 C CA . ASP B 1 159 ? 8.562 1.49 -2.293 1 91.81 159 ASP B CA 1
ATOM 3077 C C . ASP B 1 159 ? 8.367 1.618 -3.803 1 91.81 159 ASP B C 1
ATOM 3079 O O . ASP B 1 159 ? 7.953 0.663 -4.465 1 91.81 159 ASP B O 1
ATOM 3083 N N . ILE B 1 160 ? 8.586 2.754 -4.336 1 92.31 160 ILE B N 1
ATOM 3084 C CA . ILE B 1 160 ? 8.32 3.059 -5.738 1 92.31 160 ILE B CA 1
ATOM 3085 C C . ILE B 1 160 ? 9.164 2.152 -6.629 1 92.31 160 ILE B C 1
ATOM 3087 O O . ILE B 1 160 ? 8.648 1.537 -7.566 1 92.31 160 ILE B O 1
ATOM 3091 N N . ALA B 1 161 ? 10.43 2.057 -6.281 1 90.94 161 ALA B N 1
ATOM 3092 C CA . ALA B 1 161 ? 11.336 1.218 -7.062 1 90.94 161 ALA B CA 1
ATOM 3093 C C . ALA B 1 161 ? 10.938 -0.253 -6.969 1 90.94 161 ALA B C 1
ATOM 3095 O O . ALA B 1 161 ? 10.961 -0.973 -7.969 1 90.94 161 ALA B O 1
ATOM 3096 N N . GLY B 1 162 ? 10.562 -0.683 -5.805 1 92.38 162 GLY B N 1
ATOM 3097 C CA . GLY B 1 162 ? 10.148 -2.059 -5.59 1 92.38 162 GLY B CA 1
ATOM 3098 C C . GLY B 1 162 ? 8.883 -2.42 -6.344 1 92.38 162 GLY B C 1
ATOM 3099 O O . GLY B 1 162 ? 8.781 -3.51 -6.91 1 92.38 162 GLY B O 1
ATOM 3100 N N . ILE B 1 163 ? 7.949 -1.556 -6.332 1 93.62 163 ILE B N 1
ATOM 3101 C CA . ILE B 1 163 ? 6.68 -1.778 -7.016 1 93.62 163 ILE B CA 1
ATOM 3102 C C . ILE B 1 163 ? 6.918 -1.901 -8.516 1 93.62 163 ILE B C 1
ATOM 3104 O O . ILE B 1 163 ? 6.363 -2.787 -9.172 1 93.62 163 ILE B O 1
ATOM 3108 N N . ARG B 1 164 ? 7.688 -1.089 -9.016 1 92.69 164 ARG B N 1
ATOM 3109 C CA . ARG B 1 164 ? 8.016 -1.15 -10.438 1 92.69 164 ARG B CA 1
ATOM 3110 C C . ARG B 1 164 ? 8.734 -2.451 -10.781 1 92.69 164 ARG B C 1
ATOM 3112 O O . ARG B 1 164 ? 8.438 -3.078 -11.805 1 92.69 164 ARG B O 1
ATOM 3119 N N . TRP B 1 165 ? 9.625 -2.768 -9.992 1 92.69 165 TRP B N 1
ATOM 3120 C CA . TRP B 1 165 ? 10.375 -4.004 -10.188 1 92.69 165 TRP B CA 1
ATOM 3121 C C . TRP B 1 165 ? 9.438 -5.207 -10.234 1 92.69 165 TRP B C 1
ATOM 3123 O O . TRP B 1 165 ? 9.5 -6.016 -11.164 1 92.69 165 TRP B O 1
ATOM 3133 N N . ILE B 1 166 ? 8.594 -5.344 -9.25 1 95 166 ILE B N 1
ATOM 3134 C CA . ILE B 1 166 ? 7.73 -6.516 -9.188 1 95 166 ILE B CA 1
ATOM 3135 C C . ILE B 1 166 ? 6.738 -6.488 -10.352 1 95 166 ILE B C 1
ATOM 3137 O O . ILE B 1 166 ? 6.375 -7.539 -10.883 1 95 166 ILE B O 1
ATOM 3141 N N . ARG B 1 167 ? 6.281 -5.34 -10.719 1 95.31 167 ARG B N 1
ATOM 3142 C CA . ARG B 1 167 ? 5.43 -5.207 -11.891 1 95.31 167 ARG B CA 1
ATOM 3143 C C . ARG B 1 167 ? 6.086 -5.832 -13.117 1 95.31 167 ARG B C 1
ATOM 3145 O O . ARG B 1 167 ? 5.465 -6.625 -13.828 1 95.31 167 ARG B O 1
ATOM 3152 N N . GLY B 1 168 ? 7.332 -5.461 -13.289 1 95.62 168 GLY B N 1
ATOM 3153 C CA . GLY B 1 168 ? 8.078 -6.027 -14.406 1 95.62 168 GLY B CA 1
ATOM 3154 C C . GLY B 1 168 ? 8.273 -7.523 -14.289 1 95.62 168 GLY B C 1
ATOM 3155 O O . GLY B 1 168 ? 8.117 -8.258 -15.266 1 95.62 168 GLY B O 1
ATOM 3156 N N . LEU B 1 169 ? 8.609 -7.938 -13.141 1 95.88 169 LEU B N 1
ATOM 3157 C CA . LEU B 1 169 ? 8.844 -9.352 -12.898 1 95.88 169 LEU B CA 1
ATOM 3158 C C . LEU B 1 169 ? 7.602 -10.18 -13.219 1 95.88 169 LEU B C 1
ATOM 3160 O O . LEU B 1 169 ? 7.688 -11.188 -13.914 1 95.88 169 LEU B O 1
ATOM 3164 N N . LEU B 1 170 ? 6.461 -9.773 -12.758 1 97 170 LEU B N 1
ATOM 3165 C CA . LEU B 1 170 ? 5.215 -10.5 -12.984 1 97 170 LEU B CA 1
ATOM 3166 C C . LEU B 1 170 ? 4.867 -10.531 -14.469 1 97 170 LEU B C 1
ATOM 3168 O O . LEU B 1 170 ? 4.414 -11.555 -14.977 1 97 170 LEU B O 1
ATOM 3172 N N . ARG B 1 171 ? 5.082 -9.453 -15.086 1 97.31 171 ARG B N 1
ATOM 3173 C CA . ARG B 1 171 ? 4.828 -9.398 -16.516 1 97.31 171 ARG B CA 1
ATOM 3174 C C . ARG B 1 171 ? 5.723 -10.383 -17.281 1 97.31 171 ARG B C 1
ATOM 3176 O O . ARG B 1 171 ? 5.25 -11.125 -18.141 1 97.31 171 ARG B O 1
ATOM 3183 N N . ASP B 1 172 ? 6.977 -10.375 -16.922 1 96.69 172 ASP B N 1
ATOM 3184 C CA . ASP B 1 172 ? 7.934 -11.273 -17.562 1 96.69 172 ASP B CA 1
ATOM 3185 C C . ASP B 1 172 ? 7.527 -12.734 -17.375 1 96.69 172 ASP B C 1
ATOM 3187 O O . ASP B 1 172 ? 7.586 -13.523 -18.312 1 96.69 172 ASP B O 1
ATOM 3191 N N . LEU B 1 173 ? 7.16 -13.062 -16.219 1 96.31 173 LEU B N 1
ATOM 3192 C CA . LEU B 1 173 ? 6.773 -14.438 -15.914 1 96.31 173 LEU B CA 1
ATOM 3193 C C . LEU B 1 173 ? 5.535 -14.844 -16.703 1 96.31 173 LEU B C 1
ATOM 3195 O O . LEU B 1 173 ? 5.496 -15.93 -17.281 1 96.31 173 LEU B O 1
ATOM 3199 N N . ALA B 1 174 ? 4.566 -14 -16.75 1 97.56 174 ALA B N 1
ATOM 3200 C CA . ALA B 1 174 ? 3.357 -14.289 -17.5 1 97.56 174 ALA B CA 1
ATOM 3201 C C . ALA B 1 174 ? 3.67 -14.445 -18.984 1 97.56 174 ALA B C 1
ATOM 3203 O O . ALA B 1 174 ? 3.217 -15.406 -19.625 1 97.56 174 ALA B O 1
ATOM 3204 N N . ASP B 1 175 ? 4.453 -13.57 -19.469 1 97.06 175 ASP B N 1
ATOM 3205 C CA . ASP B 1 175 ? 4.809 -13.609 -20.891 1 97.06 175 ASP B CA 1
ATOM 3206 C C . ASP B 1 175 ? 5.594 -14.875 -21.234 1 97.06 175 ASP B C 1
ATOM 3208 O O . ASP B 1 175 ? 5.555 -15.352 -22.359 1 97.06 175 ASP B O 1
ATOM 3212 N N . ALA B 1 176 ? 6.227 -15.367 -20.266 1 96.5 176 ALA B N 1
ATOM 3213 C CA . ALA B 1 176 ? 6.996 -16.594 -20.453 1 96.5 176 ALA B CA 1
ATOM 3214 C C . ALA B 1 176 ? 6.105 -17.828 -20.328 1 96.5 176 ALA B C 1
ATOM 3216 O O . ALA B 1 176 ? 6.574 -18.953 -20.484 1 96.5 176 ALA B O 1
ATOM 3217 N N . GLY B 1 177 ? 4.918 -17.641 -19.969 1 96.94 177 GLY B N 1
ATOM 3218 C CA . GLY B 1 177 ? 3.975 -18.75 -20 1 96.94 177 GLY B CA 1
ATOM 3219 C C . GLY B 1 177 ? 3.461 -19.125 -18.625 1 96.94 177 GLY B C 1
ATOM 3220 O O . GLY B 1 177 ? 2.605 -20.016 -18.484 1 96.94 177 GLY B O 1
ATOM 3221 N N . THR B 1 178 ? 3.904 -18.5 -17.578 1 96.44 178 THR B N 1
ATOM 3222 C CA . THR B 1 178 ? 3.523 -18.828 -16.203 1 96.44 178 THR B CA 1
ATOM 3223 C C . THR B 1 178 ? 2.098 -18.375 -15.914 1 96.44 178 THR B C 1
ATOM 3225 O O . THR B 1 178 ? 1.699 -17.281 -16.328 1 96.44 178 THR B O 1
ATOM 3228 N N . CYS B 1 179 ? 1.311 -19.219 -15.234 1 97.25 179 CYS B N 1
ATOM 3229 C CA . CYS B 1 179 ? 0.028 -18.828 -14.672 1 97.25 179 CYS B CA 1
ATOM 3230 C C . CYS B 1 179 ? 0.227 -18 -13.406 1 97.25 179 CYS B C 1
ATOM 3232 O O . CYS B 1 179 ? 0.735 -18.5 -12.398 1 97.25 179 CYS B O 1
ATOM 3234 N N . VAL B 1 180 ? -0.15 -16.703 -13.453 1 97.38 180 VAL B N 1
ATOM 3235 C CA . VAL B 1 180 ? 0.122 -15.828 -12.32 1 97.38 180 VAL B CA 1
ATOM 3236 C C . VAL B 1 180 ? -1.192 -15.312 -11.742 1 97.38 180 VAL B C 1
ATOM 3238 O O . VAL B 1 180 ? -1.99 -14.695 -12.453 1 97.38 180 VAL B O 1
ATOM 3241 N N . LEU B 1 181 ? -1.431 -15.617 -10.469 1 97.38 181 LEU B N 1
ATOM 3242 C CA . LEU B 1 181 ? -2.584 -15.109 -9.734 1 97.38 181 LEU B CA 1
ATOM 3243 C C . LEU B 1 181 ? -2.139 -14.25 -8.555 1 97.38 181 LEU B C 1
ATOM 3245 O O . LEU B 1 181 ? -1.447 -14.727 -7.652 1 97.38 181 LEU B O 1
ATOM 3249 N N . VAL B 1 182 ? -2.545 -12.961 -8.578 1 97.12 182 VAL B N 1
ATOM 3250 C CA . VAL B 1 182 ? -2.125 -12.016 -7.551 1 97.12 182 VAL B CA 1
ATOM 3251 C C . VAL B 1 182 ? -3.354 -11.422 -6.863 1 97.12 182 VAL B C 1
ATOM 3253 O O . VAL B 1 182 ? -4.258 -10.906 -7.531 1 97.12 182 VAL B O 1
ATOM 3256 N N . ALA B 1 183 ? -3.385 -11.539 -5.582 1 95.94 183 ALA B N 1
ATOM 3257 C CA . ALA B 1 183 ? -4.375 -10.797 -4.809 1 95.94 183 ALA B CA 1
ATOM 3258 C C . ALA B 1 183 ? -3.836 -9.43 -4.387 1 95.94 183 ALA B C 1
ATOM 3260 O O . ALA B 1 183 ? -2.713 -9.328 -3.887 1 95.94 183 ALA B O 1
ATOM 3261 N N . THR B 1 184 ? -4.59 -8.344 -4.633 1 93.5 184 THR B N 1
ATOM 3262 C CA . THR B 1 184 ? -4.141 -7.016 -4.234 1 93.5 184 THR B CA 1
ATOM 3263 C C . THR B 1 184 ? -5.328 -6.066 -4.098 1 93.5 184 THR B C 1
ATOM 3265 O O . THR B 1 184 ? -6.41 -6.332 -4.625 1 93.5 184 THR B O 1
ATOM 3268 N N . HIS B 1 185 ? -5.098 -5.023 -3.369 1 92.19 185 HIS B N 1
ATOM 3269 C CA . HIS B 1 185 ? -6.098 -3.967 -3.266 1 92.19 185 HIS B CA 1
ATOM 3270 C C . HIS B 1 185 ? -5.645 -2.707 -3.996 1 92.19 185 HIS B C 1
ATOM 3272 O O . HIS B 1 185 ? -6.34 -1.688 -3.971 1 92.19 185 HIS B O 1
ATOM 3278 N N . LEU B 1 186 ? -4.52 -2.748 -4.633 1 92.19 186 LEU B N 1
ATOM 3279 C CA . LEU B 1 186 ? -4.016 -1.597 -5.371 1 92.19 186 LEU B CA 1
ATOM 3280 C C . LEU B 1 186 ? -4.492 -1.627 -6.82 1 92.19 186 LEU B C 1
ATOM 3282 O O . LEU B 1 186 ? -3.836 -2.217 -7.68 1 92.19 186 LEU B O 1
ATOM 3286 N N . LEU B 1 187 ? -5.516 -0.849 -7.094 1 94.69 187 LEU B N 1
ATOM 3287 C CA . LEU B 1 187 ? -6.207 -0.917 -8.375 1 94.69 187 LEU B CA 1
ATOM 3288 C C . LEU B 1 187 ? -5.336 -0.353 -9.492 1 94.69 187 LEU B C 1
ATOM 3290 O O . LEU B 1 187 ? -5.418 -0.805 -10.641 1 94.69 187 LEU B O 1
ATOM 3294 N N . ASP B 1 188 ? -4.52 0.518 -9.156 1 92.44 188 ASP B N 1
ATOM 3295 C CA . ASP B 1 188 ? -3.666 1.124 -10.172 1 92.44 188 ASP B CA 1
ATOM 3296 C C . ASP B 1 188 ? -2.686 0.104 -10.75 1 92.44 188 ASP B C 1
ATOM 3298 O O . ASP B 1 188 ? -2.398 0.116 -11.945 1 92.44 188 ASP B O 1
ATOM 3302 N N . GLU B 1 189 ? -2.174 -0.663 -9.906 1 93.12 189 GLU B N 1
ATOM 3303 C CA . GLU B 1 189 ? -1.268 -1.708 -10.367 1 93.12 189 GLU B CA 1
ATOM 3304 C C . GLU B 1 189 ? -1.992 -2.709 -11.258 1 93.12 189 GLU B C 1
ATOM 3306 O O . GLU B 1 189 ? -1.425 -3.203 -12.234 1 93.12 189 GLU B O 1
ATOM 3311 N N . VAL B 1 190 ? -3.201 -2.977 -10.898 1 95.94 190 VAL B N 1
ATOM 3312 C CA . VAL B 1 190 ? -4.027 -3.857 -11.719 1 95.94 190 VAL B CA 1
ATOM 3313 C C . VAL B 1 190 ? -4.23 -3.242 -13.102 1 95.94 190 VAL B C 1
ATOM 3315 O O . VAL B 1 190 ? -4.055 -3.914 -14.125 1 95.94 190 VAL B O 1
ATOM 3318 N N . GLU B 1 191 ? -4.504 -2.033 -13.117 1 95 191 GLU B N 1
ATOM 3319 C CA . GLU B 1 191 ? -4.75 -1.327 -14.375 1 95 191 GLU B CA 1
ATOM 3320 C C . GLU B 1 191 ? -3.521 -1.369 -15.281 1 95 191 GLU B C 1
ATOM 3322 O O . GLU B 1 191 ? -3.65 -1.422 -16.5 1 95 191 GLU B O 1
ATOM 3327 N N . ARG B 1 192 ? -2.41 -1.398 -14.719 1 92.62 192 ARG B N 1
ATOM 3328 C CA . ARG B 1 192 ? -1.174 -1.303 -15.484 1 92.62 192 ARG B CA 1
ATOM 3329 C C . ARG B 1 192 ? -0.76 -2.666 -16.031 1 92.62 192 ARG B C 1
ATOM 3331 O O . ARG B 1 192 ? -0.071 -2.752 -17.047 1 92.62 192 ARG B O 1
ATOM 3338 N N . ASN B 1 193 ? -1.221 -3.742 -15.344 1 95.88 193 ASN B N 1
ATOM 3339 C CA . ASN B 1 193 ? -0.521 -4.988 -15.633 1 95.88 193 ASN B CA 1
ATOM 3340 C C . ASN B 1 193 ? -1.496 -6.129 -15.906 1 95.88 193 ASN B C 1
ATOM 3342 O O . ASN B 1 193 ? -1.097 -7.195 -16.375 1 95.88 193 ASN B O 1
ATOM 3346 N N . ALA B 1 194 ? -2.744 -5.98 -15.695 1 97.94 194 ALA B N 1
ATOM 3347 C CA . ALA B 1 194 ? -3.672 -7.109 -15.656 1 97.94 194 ALA B CA 1
ATOM 3348 C C . ALA B 1 194 ? -4.027 -7.578 -17.062 1 97.94 194 ALA B C 1
ATOM 3350 O O . ALA B 1 194 ? -4.324 -6.762 -17.938 1 97.94 194 ALA B O 1
ATOM 3351 N N . ASP B 1 195 ? -4.027 -8.875 -17.312 1 98.44 195 ASP B N 1
ATOM 3352 C CA . ASP B 1 195 ? -4.652 -9.492 -18.469 1 98.44 195 ASP B CA 1
ATOM 3353 C C . ASP B 1 195 ? -6.098 -9.883 -18.172 1 98.44 195 ASP B C 1
ATOM 3355 O O . ASP B 1 195 ? -6.961 -9.805 -19.047 1 98.44 195 ASP B O 1
ATOM 3359 N N . HIS B 1 196 ? -6.293 -10.352 -17 1 98.38 196 HIS B N 1
ATOM 3360 C CA . HIS B 1 196 ? -7.57 -10.859 -16.516 1 98.38 196 HIS B CA 1
ATOM 3361 C C . HIS B 1 196 ? -7.852 -10.375 -15.102 1 98.38 196 HIS B C 1
ATOM 3363 O O . HIS B 1 196 ? -6.922 -10.094 -14.336 1 98.38 196 HIS B O 1
ATOM 3369 N N . ILE B 1 197 ? -9.156 -10.203 -14.773 1 97.94 197 ILE B N 1
ATOM 3370 C CA . ILE B 1 197 ? -9.508 -9.664 -13.469 1 97.94 197 ILE B CA 1
ATOM 3371 C C . ILE B 1 197 ? -10.641 -10.492 -12.859 1 97.94 197 ILE B C 1
ATOM 3373 O O . ILE B 1 197 ? -11.562 -10.906 -13.562 1 97.94 197 ILE B O 1
ATOM 3377 N N . VAL B 1 198 ? -10.516 -10.773 -11.594 1 97.81 198 VAL B N 1
ATOM 3378 C CA . VAL B 1 198 ? -11.547 -11.422 -10.781 1 97.81 198 VAL B CA 1
ATOM 3379 C C . VAL B 1 198 ? -11.898 -10.531 -9.586 1 97.81 198 VAL B C 1
ATOM 3381 O O . VAL B 1 198 ? -11.023 -10.148 -8.812 1 97.81 198 VAL B O 1
ATOM 3384 N N . ILE B 1 199 ? -13.133 -10.164 -9.484 1 97.25 199 ILE B N 1
ATOM 3385 C CA . ILE B 1 199 ? -13.594 -9.336 -8.375 1 97.25 199 ILE B CA 1
ATOM 3386 C C . ILE B 1 199 ? -14.461 -10.164 -7.438 1 97.25 199 ILE B C 1
ATOM 3388 O O . ILE B 1 199 ? -15.422 -10.805 -7.875 1 97.25 199 ILE B O 1
ATOM 3392 N N . ILE B 1 200 ? -14.117 -10.125 -6.191 1 96.12 200 ILE B N 1
ATOM 3393 C CA . ILE B 1 200 ? -14.906 -10.859 -5.207 1 96.12 200 ILE B CA 1
ATOM 3394 C C . ILE B 1 200 ? -15.508 -9.891 -4.191 1 96.12 200 ILE B C 1
ATOM 3396 O O . ILE B 1 200 ? -14.922 -8.844 -3.908 1 96.12 200 ILE B O 1
ATOM 3400 N N . GLY B 1 201 ? -16.625 -10.242 -3.715 1 93.75 201 GLY B N 1
ATOM 3401 C CA . GLY B 1 201 ? -17.359 -9.469 -2.732 1 93.75 201 GLY B CA 1
ATOM 3402 C C . GLY B 1 201 ? -18.656 -10.133 -2.295 1 93.75 201 GLY B C 1
ATOM 3403 O O . GLY B 1 201 ? -19.266 -10.875 -3.064 1 93.75 201 GLY B O 1
ATOM 3404 N N . ASN B 1 202 ? -18.984 -9.828 -1.048 1 91.75 202 ASN B N 1
ATOM 3405 C CA . ASN B 1 202 ? -20.234 -10.359 -0.501 1 91.75 202 ASN B CA 1
ATOM 3406 C C . ASN B 1 202 ? -20.281 -11.875 -0.605 1 91.75 202 ASN B C 1
ATOM 3408 O O . ASN B 1 202 ? -21.312 -12.445 -0.975 1 91.75 202 ASN B O 1
ATOM 3412 N N . GLY B 1 203 ? -19.172 -12.445 -0.515 1 92.19 203 GLY B N 1
ATOM 3413 C CA . GLY B 1 203 ? -19.062 -13.891 -0.445 1 92.19 203 GLY B CA 1
ATOM 3414 C C . GLY B 1 203 ? -19.156 -14.562 -1.803 1 92.19 203 GLY B C 1
ATOM 3415 O O . GLY B 1 203 ? -19.344 -15.781 -1.89 1 92.19 203 GLY B O 1
ATOM 3416 N N . ARG B 1 204 ? -19.078 -13.773 -2.834 1 95.25 204 ARG B N 1
ATOM 3417 C CA . ARG B 1 204 ? -19.203 -14.344 -4.172 1 95.25 204 ARG B CA 1
ATOM 3418 C C . ARG B 1 204 ? -18.219 -13.711 -5.137 1 95.25 204 ARG B C 1
ATOM 3420 O O . ARG B 1 204 ? -17.562 -12.727 -4.801 1 95.25 204 ARG B O 1
ATOM 3427 N N . VAL B 1 205 ? -18.109 -14.359 -6.289 1 96.12 205 VAL B N 1
ATOM 3428 C CA . VAL B 1 205 ? -17.391 -13.773 -7.414 1 96.12 205 VAL B CA 1
ATOM 3429 C C . VAL B 1 205 ? -18.312 -12.82 -8.172 1 96.12 205 VAL B C 1
ATOM 3431 O O . VAL B 1 205 ? -19.344 -13.234 -8.711 1 96.12 205 VAL B O 1
ATOM 3434 N N . LEU B 1 206 ? -17.953 -11.609 -8.234 1 96.69 206 LEU B N 1
ATOM 3435 C CA . LEU B 1 206 ? -18.797 -10.586 -8.828 1 96.69 206 LEU B CA 1
ATOM 3436 C C . LEU B 1 206 ? -18.469 -10.375 -10.297 1 96.69 206 LEU B C 1
ATOM 3438 O O . LEU B 1 206 ? -19.328 -9.953 -11.078 1 96.69 206 LEU B O 1
ATOM 3442 N N . ALA B 1 207 ? -17.25 -10.578 -10.641 1 96.62 207 ALA B N 1
ATOM 3443 C CA . ALA B 1 207 ? -16.797 -10.461 -12.023 1 96.62 207 ALA B CA 1
ATOM 3444 C C . ALA B 1 207 ? -15.609 -11.391 -12.289 1 96.62 207 ALA B C 1
ATOM 3446 O O . ALA B 1 207 ? -14.773 -11.609 -11.406 1 96.62 207 ALA B O 1
ATOM 3447 N N . ASP B 1 208 ? -15.547 -11.938 -13.367 1 97.12 208 ASP B N 1
ATOM 3448 C CA . ASP B 1 208 ? -14.5 -12.789 -13.914 1 97.12 208 ASP B CA 1
ATOM 3449 C C . ASP B 1 208 ? -14.398 -12.633 -15.43 1 97.12 208 ASP B C 1
ATOM 3451 O O . ASP B 1 208 ? -15.148 -13.258 -16.172 1 97.12 208 ASP B O 1
ATOM 3455 N N . GLN B 1 209 ? -13.391 -11.828 -15.852 1 97.38 209 GLN B N 1
ATOM 3456 C CA . GLN B 1 209 ? -13.352 -11.477 -17.266 1 97.38 209 GLN B CA 1
ATOM 3457 C C . GLN B 1 209 ? -12.008 -10.867 -17.656 1 97.38 209 GLN B C 1
ATOM 3459 O O . GLN B 1 209 ? -11.242 -10.438 -16.781 1 97.38 209 GLN B O 1
ATOM 3464 N N . PRO B 1 210 ? -11.695 -10.852 -18.953 1 98 210 PRO B N 1
ATOM 3465 C CA . PRO B 1 210 ? -10.492 -10.133 -19.391 1 98 210 PRO B CA 1
ATOM 3466 C C . PRO B 1 210 ? -10.508 -8.664 -18.984 1 98 210 PRO B C 1
ATOM 3468 O O . PRO B 1 210 ? -11.555 -8.016 -19.031 1 98 210 PRO B O 1
ATOM 3471 N N . PHE B 1 211 ? -9.367 -8.188 -18.625 1 98.06 211 PHE B N 1
ATOM 3472 C CA . PHE B 1 211 ? -9.258 -6.793 -18.188 1 98.06 211 PHE B CA 1
ATOM 3473 C C . PHE B 1 211 ? -9.719 -5.848 -19.297 1 98.06 211 PHE B C 1
ATOM 3475 O O . PHE B 1 211 ? -10.469 -4.91 -19.031 1 98.06 211 PHE B O 1
ATOM 3482 N N . ALA B 1 212 ? -9.305 -6.082 -20.453 1 97.31 212 ALA B N 1
ATOM 3483 C CA . ALA B 1 212 ? -9.656 -5.254 -21.594 1 97.31 212 ALA B CA 1
ATOM 3484 C C . ALA B 1 212 ? -11.172 -5.164 -21.766 1 97.31 212 ALA B C 1
ATOM 3486 O O . ALA B 1 212 ? -11.703 -4.098 -22.094 1 97.31 212 ALA B O 1
ATOM 3487 N N . HIS B 1 213 ? -11.797 -6.266 -21.594 1 97.44 213 HIS B N 1
ATOM 3488 C CA . HIS B 1 213 ? -13.25 -6.281 -21.719 1 97.44 213 HIS B CA 1
ATOM 3489 C C . HIS B 1 213 ? -13.898 -5.352 -20.703 1 97.44 213 HIS B C 1
ATOM 3491 O O . HIS B 1 213 ? -14.797 -4.582 -21.031 1 97.44 213 HIS B O 1
ATOM 3497 N N . LEU B 1 214 ? -13.453 -5.391 -19.438 1 96.38 214 LEU B N 1
ATOM 3498 C CA . LEU B 1 214 ? -13.992 -4.523 -18.391 1 96.38 214 LEU B CA 1
ATOM 3499 C C . LEU B 1 214 ? -13.766 -3.055 -18.75 1 96.38 214 LEU B C 1
ATOM 3501 O O . LEU B 1 214 ? -14.664 -2.229 -18.594 1 96.38 214 LEU B O 1
ATOM 3505 N N . MET B 1 215 ? -12.609 -2.719 -19.188 1 95.81 215 MET B N 1
ATOM 3506 C CA . MET B 1 215 ? -12.281 -1.334 -19.516 1 95.81 215 MET B CA 1
ATOM 3507 C C . MET B 1 215 ? -13.086 -0.847 -20.719 1 95.81 215 MET B C 1
ATOM 3509 O O . MET B 1 215 ? -13.414 0.337 -20.812 1 95.81 215 MET B O 1
ATOM 3513 N N . ASN B 1 216 ? -13.469 -1.73 -21.578 1 96 216 ASN B N 1
ATOM 3514 C CA . ASN B 1 216 ? -14.227 -1.378 -22.766 1 96 216 ASN B CA 1
ATOM 3515 C C . ASN B 1 216 ? -15.727 -1.273 -22.469 1 96 216 ASN B C 1
ATOM 3517 O O . ASN B 1 216 ? -16.5 -0.853 -23.328 1 96 216 ASN B O 1
ATOM 3521 N N . THR B 1 217 ? -16.141 -1.62 -21.344 1 94.5 217 THR B N 1
ATOM 3522 C CA . THR B 1 217 ? -17.562 -1.624 -21.016 1 94.5 217 THR B CA 1
ATOM 3523 C C . THR B 1 217 ? -17.844 -0.696 -19.844 1 94.5 217 THR B C 1
ATOM 3525 O O . THR B 1 217 ? -18.797 -0.91 -19.094 1 94.5 217 THR B O 1
ATOM 3528 N N . LEU B 1 218 ? -16.938 0.191 -19.625 1 94.25 218 LEU B N 1
ATOM 3529 C CA . LEU B 1 218 ? -17.156 1.195 -18.594 1 94.25 218 LEU B CA 1
ATOM 3530 C C . LEU B 1 218 ? -18.453 1.957 -18.844 1 94.25 218 LEU B C 1
ATOM 3532 O O . LEU B 1 218 ? -18.781 2.262 -19.984 1 94.25 218 LEU B O 1
ATOM 3536 N N . GLU B 1 219 ? -19.094 2.238 -17.828 1 92.94 219 GLU B N 1
ATOM 3537 C CA . GLU B 1 219 ? -20.328 3.016 -17.922 1 92.94 219 GLU B CA 1
ATOM 3538 C C . GLU B 1 219 ? -20.031 4.508 -18.047 1 92.94 219 GLU B C 1
ATOM 3540 O O . GLU B 1 219 ? -18.938 4.957 -17.719 1 92.94 219 GLU B O 1
ATOM 3545 N N . PRO B 1 220 ? -21.016 5.285 -18.547 1 92.44 220 PRO B N 1
ATOM 3546 C CA . PRO B 1 220 ? -20.797 6.734 -18.609 1 92.44 220 PRO B CA 1
ATOM 3547 C C . PRO B 1 220 ? -20.438 7.344 -17.266 1 92.44 220 PRO B C 1
ATOM 3549 O O . PRO B 1 220 ? -21.062 7.023 -16.25 1 92.44 220 PRO B O 1
ATOM 3552 N N . GLY B 1 221 ? -19.438 8.078 -17.266 1 90.5 221 GLY B N 1
ATOM 3553 C CA . GLY B 1 221 ? -19 8.727 -16.047 1 90.5 221 GLY B CA 1
ATOM 3554 C C . GLY B 1 221 ? -17.844 8.008 -15.359 1 90.5 221 GLY B C 1
ATOM 3555 O O . GLY B 1 221 ? -17.219 8.555 -14.453 1 90.5 221 GLY B O 1
ATOM 3556 N N . GLU B 1 222 ? -17.641 6.758 -15.758 1 91.69 222 GLU B N 1
ATOM 3557 C CA . GLU B 1 222 ? -16.516 6.004 -15.188 1 91.69 222 GLU B CA 1
ATOM 3558 C C . GLU B 1 222 ? -15.211 6.344 -15.891 1 91.69 222 GLU B C 1
ATOM 3560 O O . GLU B 1 222 ? -15.148 6.379 -17.125 1 91.69 222 GLU B O 1
ATOM 3565 N N . ALA B 1 223 ? -14.227 6.633 -15.094 1 88.19 223 ALA B N 1
ATOM 3566 C CA . ALA B 1 223 ? -12.953 7.082 -15.656 1 88.19 223 ALA B CA 1
ATOM 3567 C C . ALA B 1 223 ? -11.938 5.941 -15.695 1 88.19 223 ALA B C 1
ATOM 3569 O O . ALA B 1 223 ? -10.938 6.016 -16.422 1 88.19 223 ALA B O 1
ATOM 3570 N N . GLY B 1 224 ? -12.312 4.887 -14.945 1 93.31 224 GLY B N 1
ATOM 3571 C CA . GLY B 1 224 ? -11.328 3.814 -14.898 1 93.31 224 GLY B CA 1
ATOM 3572 C C . GLY B 1 224 ? -11.766 2.645 -14.039 1 93.31 224 GLY B C 1
ATOM 3573 O O . GLY B 1 224 ? -12.961 2.455 -13.805 1 93.31 224 GLY B O 1
ATOM 3574 N N . LEU B 1 225 ? -10.773 1.857 -13.602 1 95.31 225 LEU B N 1
ATOM 3575 C CA . LEU B 1 225 ? -11.047 0.604 -12.914 1 95.31 225 LEU B CA 1
ATOM 3576 C C . LEU B 1 225 ? -11.703 0.863 -11.555 1 95.31 225 LEU B C 1
ATOM 3578 O O . LEU B 1 225 ? -12.586 0.118 -11.133 1 95.31 225 LEU B O 1
ATOM 3582 N N . GLU B 1 226 ? -11.203 1.896 -10.906 1 93.62 226 GLU B N 1
ATOM 3583 C CA . GLU B 1 226 ? -11.758 2.18 -9.586 1 93.62 226 GLU B CA 1
ATOM 3584 C C . GLU B 1 226 ? -13.266 2.389 -9.656 1 93.62 226 GLU B C 1
ATOM 3586 O O . GLU B 1 226 ? -14.016 1.833 -8.844 1 93.62 226 GLU B O 1
ATOM 3591 N N . ASP B 1 227 ? -13.719 3.162 -10.609 1 93.88 227 ASP B N 1
ATOM 3592 C CA . ASP B 1 227 ? -15.141 3.424 -10.766 1 93.88 227 ASP B CA 1
ATOM 3593 C C . ASP B 1 227 ? -15.906 2.139 -11.094 1 93.88 227 ASP B C 1
ATOM 3595 O O . ASP B 1 227 ? -16.969 1.883 -10.523 1 93.88 227 ASP B O 1
ATOM 3599 N N . ALA B 1 228 ? -15.367 1.373 -12.016 1 95.44 228 ALA B N 1
ATOM 3600 C CA . ALA B 1 228 ? -15.992 0.105 -12.383 1 95.44 228 ALA B CA 1
ATOM 3601 C C . ALA B 1 228 ? -16.094 -0.828 -11.18 1 95.44 228 ALA B C 1
ATOM 3603 O O . ALA B 1 228 ? -17.109 -1.49 -10.977 1 95.44 228 ALA B O 1
ATOM 3604 N N . TYR B 1 229 ? -15.008 -0.866 -10.398 1 95.5 229 TYR B N 1
ATOM 3605 C CA . TYR B 1 229 ? -14.984 -1.707 -9.203 1 95.5 229 TYR B CA 1
ATOM 3606 C C . TYR B 1 229 ? -16.094 -1.312 -8.242 1 95.5 229 TYR B C 1
ATOM 3608 O O . TYR B 1 229 ? -16.812 -2.174 -7.727 1 95.5 229 TYR B O 1
ATOM 3616 N N . LEU B 1 230 ? -16.172 -0.039 -7.957 1 93.75 230 LEU B N 1
ATOM 3617 C CA . LEU B 1 230 ? -17.172 0.449 -7.016 1 93.75 230 LEU B CA 1
ATOM 3618 C C . LEU B 1 230 ? -18.578 0.067 -7.469 1 93.75 230 LEU B C 1
ATOM 3620 O O . LEU B 1 230 ? -19.406 -0.361 -6.656 1 93.75 230 LEU B O 1
ATOM 3624 N N . ARG B 1 231 ? -18.766 0.22 -8.734 1 93.94 231 ARG B N 1
ATOM 3625 C CA . ARG B 1 231 ? -20.047 -0.162 -9.297 1 93.94 231 ARG B CA 1
ATOM 3626 C C . ARG B 1 231 ? -20.312 -1.655 -9.117 1 93.94 231 ARG B C 1
ATOM 3628 O O . ARG B 1 231 ? -21.344 -2.057 -8.602 1 93.94 231 ARG B O 1
ATOM 3635 N N . ILE B 1 232 ? -19.375 -2.469 -9.492 1 94.62 232 ILE B N 1
ATOM 3636 C CA . ILE B 1 232 ? -19.516 -3.922 -9.492 1 94.62 232 ILE B CA 1
ATOM 3637 C C . ILE B 1 232 ? -19.641 -4.422 -8.055 1 94.62 232 ILE B C 1
ATOM 3639 O O . ILE B 1 232 ? -20.438 -5.328 -7.777 1 94.62 232 ILE B O 1
ATOM 3643 N N . ALA B 1 233 ? -18.906 -3.818 -7.164 1 93 233 ALA B N 1
ATOM 3644 C CA . ALA B 1 233 ? -18.891 -4.234 -5.766 1 93 233 ALA B CA 1
ATOM 3645 C C . ALA B 1 233 ? -20.078 -3.646 -5.012 1 93 233 ALA B C 1
ATOM 3647 O O . ALA B 1 233 ? -20.312 -3.98 -3.846 1 93 233 ALA B O 1
ATOM 3648 N N . GLY B 1 234 ? -20.844 -2.738 -5.562 1 90.56 234 GLY B N 1
ATOM 3649 C CA . GLY B 1 234 ? -21.984 -2.121 -4.922 1 90.56 234 GLY B CA 1
ATOM 3650 C C . GLY B 1 234 ? -21.609 -1.11 -3.855 1 90.56 234 GLY B C 1
ATOM 3651 O O . GLY B 1 234 ? -22.25 -1.026 -2.811 1 90.56 234 GLY B O 1
ATOM 3652 N N . LEU B 1 235 ? -20.5 -0.467 -4.086 1 87.12 235 LEU B N 1
ATOM 3653 C CA . LEU B 1 235 ? -20.016 0.534 -3.141 1 87.12 235 LEU B CA 1
ATOM 3654 C C . LEU B 1 235 ? -20.359 1.941 -3.623 1 87.12 235 LEU B C 1
ATOM 3656 O O . LEU B 1 235 ? -20.516 2.17 -4.824 1 87.12 235 LEU B O 1
ATOM 3660 N N . PRO B 1 236 ? -20.5 2.84 -2.627 1 78.94 236 PRO B N 1
ATOM 3661 C CA . PRO B 1 236 ? -20.828 4.207 -3.033 1 78.94 236 PRO B CA 1
ATOM 3662 C C . PRO B 1 236 ? -19.734 4.855 -3.867 1 78.94 236 PRO B C 1
ATOM 3664 O O . PRO B 1 236 ? -18.547 4.688 -3.568 1 78.94 236 PRO B O 1
ATOM 3667 N N . THR B 1 237 ? -20.125 5.445 -4.949 1 71.38 237 THR B N 1
ATOM 3668 C CA . THR B 1 237 ? -19.172 6.121 -5.816 1 71.38 237 THR B CA 1
ATOM 3669 C C . THR B 1 237 ? -18.844 7.512 -5.273 1 71.38 237 THR B C 1
ATOM 3671 O O . THR B 1 237 ? -17.734 8.008 -5.477 1 71.38 237 THR B O 1
ATOM 3674 N N . GLN B 1 238 ? -19.859 8.188 -4.723 1 64.94 238 GLN B N 1
ATOM 3675 C CA . GLN B 1 238 ? -19.625 9.516 -4.176 1 64.94 238 GLN B CA 1
ATOM 3676 C C . GLN B 1 238 ? -19.344 9.461 -2.676 1 64.94 238 GLN B C 1
ATOM 3678 O O . GLN B 1 238 ? -19.969 8.672 -1.957 1 64.94 238 GLN B O 1
ATOM 3683 N N . LEU B 1 239 ? -18.109 9.906 -2.305 1 59.72 239 LEU B N 1
ATOM 3684 C CA . LEU B 1 239 ? -17.828 9.977 -0.875 1 59.72 239 LEU B CA 1
ATOM 3685 C C . LEU B 1 239 ? -18.797 10.938 -0.183 1 59.72 239 LEU B C 1
ATOM 3687 O O . LEU B 1 239 ? -19.219 11.938 -0.772 1 59.72 239 LEU B O 1
ATOM 3691 N N . PRO B 1 240 ? -19.484 10.562 0.889 1 49.38 240 PRO B N 1
ATOM 3692 C CA . PRO B 1 240 ? -20.328 11.547 1.571 1 49.38 240 PRO B CA 1
ATOM 3693 C C . PRO B 1 240 ? -19.578 12.844 1.882 1 49.38 240 PRO B C 1
ATOM 3695 O O . PRO B 1 240 ? -18.406 12.805 2.297 1 49.38 240 PRO B O 1
ATOM 3698 N N . SER B 1 241 ? -19.75 13.898 1.097 1 46.06 241 SER B N 1
ATOM 3699 C CA . SER B 1 241 ? -19.234 15.242 1.364 1 46.06 241 SER B CA 1
ATOM 3700 C C . SER B 1 241 ? -19.312 15.57 2.85 1 46.06 241 SER B C 1
ATOM 3702 O O . SER B 1 241 ? -19.078 16.719 3.246 1 46.06 241 SER B O 1
ATOM 3704 N N . GLY B 1 242 ? -19.891 14.859 3.707 1 41.25 242 GLY B N 1
ATOM 3705 C CA . GLY B 1 242 ? -20.469 15.5 4.879 1 41.25 242 GLY B CA 1
ATOM 3706 C C . GLY B 1 242 ? -19.422 16.047 5.832 1 41.25 242 GLY B C 1
ATOM 3707 O O . GLY B 1 242 ? -19.703 16.281 7.008 1 41.25 242 GLY B O 1
ATOM 3708 N N . VAL B 1 243 ? -18.203 15.875 5.715 1 40.38 243 VAL B N 1
ATOM 3709 C CA . VAL B 1 243 ? -17.688 16.422 6.969 1 40.38 243 VAL B CA 1
ATOM 3710 C C . VAL B 1 243 ? -17.906 17.938 6.992 1 40.38 243 VAL B C 1
ATOM 3712 O O . VAL B 1 243 ? -17.281 18.672 6.207 1 40.38 243 VAL B O 1
ATOM 3715 N N . THR B 1 244 ? -19.109 18.406 7.055 1 36.78 244 THR B N 1
ATOM 3716 C CA . THR B 1 244 ? -19.219 19.797 7.512 1 36.78 244 THR B CA 1
ATOM 3717 C C . THR B 1 244 ? -18.234 20.062 8.648 1 36.78 244 THR B C 1
ATOM 3719 O O . THR B 1 244 ? -18.281 19.406 9.688 1 36.78 244 THR B O 1
ATOM 3722 N N . PRO B 1 245 ? -17.172 20.875 8.398 1 35.12 245 PRO B N 1
ATOM 3723 C CA . PRO B 1 245 ? -16.391 21.344 9.547 1 35.12 245 PRO B CA 1
ATOM 3724 C C . PRO B 1 245 ? -17.266 21.891 10.664 1 35.12 245 PRO B C 1
ATOM 3726 O O . PRO B 1 245 ? -18.391 22.344 10.414 1 35.12 245 PRO B O 1
#

Sequence (490 aa):
MIEIRDLTLGYSGVTVLEVPELSVADGALTYLIGLNGTGKTTLLRCVCGVITPAVGTVRVDDTVVRAHHSTPASLGMHLNYRAFDPRHTARRHLRWIARARGLRTGRVDDVLEIVDLVRVADRRLGHYSLGMLQRVGIAAALLSEPQTLLLDEPLNGLDIAGIRWIRGLLRDLADAGTCVLVATHLLDEVERNADHIVIIGNGRVLADQPFAHLMNTLEPGEAGLEDAYLRIAGLPTQLPSGVTPMIEIRDLTLGYSGVTVLEVPELSVADGALTYLIGLNGTGKTTLLRCVCGVITPAVGTVRVDDTVVRAHHSTPASLGMHLNYRAFDPRHTARRHLRWIARARGLRTGRVDDVLEIVDLVRVADRRLGHYSLGMLQRVGIAAALLSEPQTLLLDEPLNGLDIAGIRWIRGLLRDLADAGTCVLVATHLLDEVERNADHIVIIGNGRVLADQPFAHLMNTLEPGEAGLEDAYLRIAGLPTQLPSGVTP

Nearest PDB structures (foldseek):
  7osf-assembly1_B  TM=9.010E-01  e=2.481E-19  Stutzerimonas stutzeri ATCC 14405 = CCUG 16156
  7o17-assembly1_C  TM=9.126E-01  e=2.012E-18  Stutzerimonas stutzeri
  6hs3-assembly1_B  TM=7.985E-01  e=7.273E-17  Burkholderia pseudomallei
  8k1o-assembly1_B  TM=8.587E-01  e=3.546E-15  Mycobacterium tuberculosis H37Rv
  8k1n-assembly1_D  TM=8.697E-01  e=1.361E-13  Mycobacterium tuberculosis H37Rv

Secondary structure (DSSP, 8-state):
-EEEEEEEEEETTEEEEEEEEEEE-TTEEEEEE--TTSSHHHHHHHHHTSS--SEEEEEETTEE--TTSPPPTTEEEE--TT-S-TTSBHHHHHHHHHHHTT--THHHHHHHHHTT-GGGTTSBGGG--HHHHHHHHHHHHHTT--SEEEEESTTTT--HHHHHHHHHHHHHHHHTT-EEEEE-S-HHHHHHH-SEEEEEETTEEEEEEEHHHHHHTPPTT--SHHHHHHHHHT--SS-------/-EEEEEEEEEETTEEEEEEEEEEE-TTEEEEEE--TTSSHHHHHHHHHTSS--SEEEEEETTEE--TTSPPPTTEEEE--TT-S-TTSBHHHHHHHHHHHTT--THHHHHHHHHTT-GGGTTSBGGG--HHHHHHHHHHHHHTT--SEEEEESTTTT--HHHHHHHHHHHHHHHHTT-EEEEE-S-HHHHHHH-SEEEEEETTEEEEEEEHHHHHHTPPTT--SHHHHHHHHHT--SS-------

Radius of gyration: 23.47 Å; Cα contacts (8 Å, |Δi|>4): 988; chains: 2; bounding box: 48×64×52 Å

Organism: Nocardia brasiliensis (strain ATCC 700358 / HUJEG-1) (NCBI:txid1133849)